Protein AF-A0A925SC22-F1 (afdb_monomer_lite)

pLDDT: mean 79.2, std 17.83, range [26.19, 97.69]

Sequence (396 aa):
MDSDADGVRDSTDNCHQTPRGATLIAQGCSALDVAENPRLIVKPILQDLEAIKKSLAGTPSAAAVAKHLDEAGGEFKRAAIKIADGNICNASSEYNRGLLRLSDAEGLLRKVIGADNDQTRQLAGLRSLNQEAIIGGSVFNQVCKSVASRRSTGRITRIDDAARRIEIDSKLVVGLATSFLTKDQLYVGRVVQVNGPHFRSGAAMAQDLVVAQAEQGPHGGLFVDCLQLRVTPPQTNSPGSPGPVTKLQLAGFQDGDQVMVEAGMGIAAEDVGCPAPRFPAQKRYSLHAKLSYTVHGNNRVSDRQVTRTLALDLDSEDRPVLLPADIPSGTIVTMTVLSREQTVKTLPGGIRVYSPVRVLAIRTYQLDMAGPRRTLITGLRRGPVYARRDLDLIAF

Radius of gyration: 24.97 Å; chains: 1; bounding box: 61×70×69 Å

Secondary structure (DSSP, 8-state):
--SS-SSS-TTT-S-TTPPTT--EEETTEEHHHHHH-THHHHHHHHHHHHHHHHHTTT-GGGHHHHHHHHHHHHHHHHHHHHHHTT-HHHHHHHHHHHHHHHHHHHHHHHHHH-GGGTT-HHHHHHHHHHHHHHHHHHHHHHHHHHEE---EEEEEEEEETTTTEEEETT--EEEE-TT---SS---TT-EEEEESPEETTS-EEESEEEES----PPP-------EEEEEE---TT-SS-------EEGGGGEETTEEEEETT-EEEEEES-PPPPBTTEEEEEEEEEEEEEEE--SSTT--EEEEEEEEEEE-TTSPPEE--TTSPTT-EEEEEEEEEEEEEEEPTTS-EEEPPPEEEEEEEEEEEEEPP------------------------

Structure (mmCIF, N/CA/C/O backbone):
data_AF-A0A925SC22-F1
#
_entry.id   AF-A0A925SC22-F1
#
loop_
_atom_site.group_PDB
_atom_site.id
_atom_site.type_symbol
_atom_site.label_atom_id
_atom_site.label_alt_id
_atom_site.label_comp_id
_atom_site.label_asym_id
_atom_site.label_entity_id
_atom_site.label_seq_id
_atom_site.pdbx_PDB_ins_code
_atom_site.Cartn_x
_atom_site.Cartn_y
_atom_site.Cartn_z
_atom_site.occupancy
_atom_site.B_iso_or_equiv
_atom_site.auth_seq_id
_atom_site.auth_comp_id
_atom_site.auth_asym_id
_atom_site.auth_atom_id
_atom_site.pdbx_PDB_model_num
ATOM 1 N N . MET A 1 1 ? -21.320 -6.865 -15.714 1.00 68.81 1 MET A N 1
ATOM 2 C CA . MET A 1 1 ? -19.944 -6.840 -16.230 1.00 68.81 1 MET A CA 1
ATOM 3 C C . MET A 1 1 ? -19.045 -7.289 -15.088 1.00 68.81 1 MET A C 1
ATOM 5 O O . MET A 1 1 ? -19.436 -7.088 -13.941 1.00 68.81 1 MET A O 1
ATOM 9 N N . ASP A 1 2 ? -17.999 -8.037 -15.410 1.00 69.25 2 ASP A N 1
ATOM 10 C CA . ASP A 1 2 ? -16.940 -8.515 -14.511 1.00 69.25 2 ASP A CA 1
ATOM 11 C C . ASP A 1 2 ? -15.652 -8.209 -15.288 1.00 69.25 2 ASP A C 1
ATOM 13 O O . ASP A 1 2 ? -15.391 -8.819 -16.333 1.00 69.25 2 ASP A O 1
ATOM 17 N N . SER A 1 3 ? -15.001 -7.111 -14.913 1.00 71.94 3 SER A N 1
ATOM 18 C CA . SER A 1 3 ? -13.996 -6.425 -15.724 1.00 71.94 3 SER A CA 1
ATOM 19 C C . SER A 1 3 ? -12.604 -7.042 -15.592 1.00 71.94 3 SER A C 1
ATOM 21 O O . SER A 1 3 ? -11.843 -7.029 -16.565 1.00 71.94 3 SER A O 1
ATOM 23 N N . ASP A 1 4 ? -12.266 -7.616 -14.438 1.00 63.53 4 ASP A N 1
ATOM 24 C CA . ASP A 1 4 ? -11.000 -8.319 -14.206 1.00 63.53 4 ASP A CA 1
ATOM 25 C C . ASP A 1 4 ? -11.122 -9.850 -14.380 1.00 63.53 4 ASP A C 1
ATOM 27 O O . ASP A 1 4 ? -10.119 -10.532 -14.635 1.00 63.53 4 ASP A O 1
ATOM 31 N N . ALA A 1 5 ? -12.354 -10.364 -14.459 1.00 73.06 5 ALA A N 1
ATOM 32 C CA . ALA A 1 5 ? -12.709 -11.773 -14.597 1.00 73.06 5 ALA A CA 1
ATOM 33 C C . ALA A 1 5 ? -12.211 -12.625 -13.425 1.00 73.06 5 ALA A C 1
ATOM 35 O O . ALA A 1 5 ? -11.692 -13.734 -13.622 1.00 73.06 5 ALA A O 1
ATOM 36 N N . ASP A 1 6 ? -12.354 -12.093 -12.215 1.00 61.59 6 ASP A N 1
ATOM 37 C CA . ASP A 1 6 ? -12.108 -12.809 -10.968 1.00 61.59 6 ASP A CA 1
ATOM 38 C C . ASP A 1 6 ? -13.320 -13.655 -10.509 1.00 61.59 6 ASP A C 1
ATOM 40 O O . ASP A 1 6 ? -13.193 -14.501 -9.617 1.00 61.59 6 ASP A O 1
ATOM 44 N N . GLY A 1 7 ? -14.473 -13.501 -11.178 1.00 65.62 7 GLY A N 1
ATOM 45 C CA . GLY A 1 7 ? -15.720 -14.213 -10.905 1.00 65.62 7 GLY A CA 1
ATOM 46 C C . GLY A 1 7 ? -16.741 -13.417 -10.084 1.00 65.62 7 GLY A C 1
ATOM 47 O O . GLY A 1 7 ? -17.812 -13.958 -9.776 1.00 65.62 7 GLY A O 1
ATOM 48 N N . VAL A 1 8 ? -16.456 -12.157 -9.739 1.00 70.81 8 VAL A N 1
ATOM 49 C CA . VAL A 1 8 ? -17.354 -11.238 -9.032 1.00 70.81 8 VAL A CA 1
ATOM 50 C C . VAL A 1 8 ? -17.812 -10.127 -9.977 1.00 70.81 8 VAL A C 1
ATOM 52 O O . VAL A 1 8 ? -17.068 -9.581 -10.775 1.00 70.81 8 VAL A O 1
ATOM 55 N N . ARG A 1 9 ? -19.104 -9.778 -9.935 1.00 75.25 9 ARG A N 1
ATOM 56 C CA . ARG A 1 9 ? -19.615 -8.674 -10.765 1.00 75.25 9 ARG A CA 1
ATOM 57 C C . ARG A 1 9 ? -19.078 -7.345 -10.246 1.00 75.25 9 ARG A C 1
ATOM 59 O O . ARG A 1 9 ? -19.207 -7.091 -9.050 1.00 75.25 9 ARG A O 1
ATOM 66 N N . ASP A 1 10 ? -18.688 -6.455 -11.161 1.00 71.75 10 ASP A N 1
ATOM 67 C CA . ASP A 1 10 ? -18.154 -5.112 -10.870 1.00 71.75 10 ASP A CA 1
ATOM 68 C C . ASP A 1 10 ? -19.009 -4.323 -9.861 1.00 71.75 10 ASP A C 1
ATOM 70 O O . ASP A 1 10 ? -18.498 -3.566 -9.045 1.00 71.75 10 ASP A O 1
ATOM 74 N N . SER A 1 11 ? -20.335 -4.511 -9.884 1.00 71.81 11 SER A N 1
ATOM 75 C CA . SER A 1 11 ? -21.284 -3.835 -8.985 1.00 71.81 11 SER A CA 1
ATOM 76 C C . SER A 1 11 ? -21.156 -4.216 -7.505 1.00 71.81 11 SER A C 1
ATOM 78 O O . SER A 1 11 ? -21.739 -3.554 -6.653 1.00 71.81 11 SER A O 1
ATOM 80 N N . THR A 1 12 ? -20.496 -5.332 -7.211 1.00 67.81 12 THR A N 1
ATOM 81 C CA . THR A 1 12 ? -20.370 -5.937 -5.871 1.00 67.81 12 THR A CA 1
ATOM 82 C C . THR A 1 12 ? -18.930 -6.311 -5.533 1.00 67.81 12 THR A C 1
ATOM 84 O O . THR A 1 12 ? -18.683 -6.939 -4.506 1.00 67.81 12 THR A O 1
ATOM 87 N N . ASP A 1 13 ? -18.004 -5.979 -6.423 1.00 68.81 13 ASP A N 1
ATOM 88 C CA . ASP A 1 13 ? -16.593 -6.273 -6.293 1.00 68.81 13 ASP A CA 1
ATOM 89 C C . ASP A 1 13 ? -15.895 -5.107 -5.583 1.00 68.81 13 ASP A C 1
ATOM 91 O O . ASP A 1 13 ? -15.974 -3.960 -6.020 1.00 68.81 13 ASP A O 1
ATOM 95 N N . ASN A 1 14 ? -15.248 -5.392 -4.452 1.00 71.81 14 ASN A N 1
ATOM 96 C CA . ASN A 1 14 ? -14.501 -4.387 -3.697 1.00 71.81 14 ASN A CA 1
ATOM 97 C C . ASN A 1 14 ? -13.045 -4.246 -4.174 1.00 71.81 14 ASN A C 1
ATOM 99 O O . ASN A 1 14 ? -12.341 -3.339 -3.719 1.00 71.81 14 ASN A O 1
ATOM 103 N N . CYS A 1 15 ? -12.586 -5.135 -5.055 1.00 74.19 15 CYS A N 1
ATOM 104 C CA . CYS A 1 15 ? -11.231 -5.216 -5.570 1.00 74.19 15 CYS A CA 1
ATOM 105 C C . CYS A 1 15 ? -11.245 -5.445 -7.089 1.00 74.19 15 CYS A C 1
ATOM 107 O O . CYS A 1 15 ? -10.868 -6.505 -7.557 1.00 74.19 15 CYS A O 1
ATOM 109 N N . HIS A 1 16 ? -11.544 -4.377 -7.835 1.00 67.19 16 HIS A N 1
ATOM 110 C CA . HIS A 1 16 ? -11.684 -4.322 -9.305 1.00 67.19 16 HIS A CA 1
ATOM 111 C C . HIS A 1 16 ? -10.481 -4.767 -10.165 1.00 67.19 16 HIS A C 1
ATOM 113 O O . HIS A 1 16 ? -10.455 -4.484 -11.366 1.00 67.19 16 HIS A O 1
ATOM 119 N N . GLN A 1 17 ? -9.423 -5.314 -9.558 1.00 69.38 17 GLN A N 1
ATOM 120 C CA . GLN A 1 17 ? -8.172 -5.711 -10.215 1.00 69.38 17 GLN A CA 1
ATOM 121 C C . GLN A 1 17 ? -7.551 -6.959 -9.583 1.00 69.38 17 GLN A C 1
ATOM 123 O O . GLN A 1 17 ? -6.318 -7.080 -9.468 1.00 69.38 17 GLN A O 1
ATOM 128 N N . THR A 1 18 ? -8.396 -7.883 -9.158 1.00 70.88 18 THR A N 1
ATOM 129 C CA . THR A 1 18 ? -7.941 -9.136 -8.591 1.00 70.88 18 THR A CA 1
ATOM 130 C C . THR A 1 18 ? -7.308 -9.992 -9.690 1.00 70.88 18 THR A C 1
ATOM 132 O O . THR A 1 18 ? -7.895 -10.203 -10.755 1.00 70.88 18 THR A O 1
ATOM 135 N N . PRO A 1 19 ? -6.064 -10.482 -9.504 1.00 65.12 19 PRO A N 1
ATOM 136 C CA . PRO A 1 19 ? -5.410 -11.287 -10.526 1.00 65.12 19 PRO A CA 1
ATOM 137 C C . PRO A 1 19 ? -6.243 -12.524 -10.881 1.00 65.12 19 PRO A C 1
ATOM 139 O O . PRO A 1 19 ? -6.654 -13.278 -9.997 1.00 65.12 19 PRO A O 1
ATOM 142 N N . ARG A 1 20 ? -6.438 -12.783 -12.179 1.00 57.88 20 ARG A N 1
ATOM 143 C CA . ARG A 1 20 ? -7.170 -13.971 -12.648 1.00 57.88 20 ARG A CA 1
ATOM 144 C C . ARG A 1 20 ? -6.596 -15.254 -12.046 1.00 57.88 20 ARG A C 1
ATOM 146 O O . ARG A 1 20 ? -5.399 -15.517 -12.150 1.00 57.88 20 ARG A O 1
ATOM 153 N N . GLY A 1 21 ? -7.471 -16.067 -11.455 1.00 59.97 21 GLY A N 1
ATOM 154 C CA . GLY A 1 21 ? -7.104 -17.313 -10.775 1.00 59.97 21 GLY A CA 1
ATOM 155 C C . GLY A 1 21 ? -6.675 -17.142 -9.313 1.00 59.97 21 GLY A C 1
ATOM 156 O O . GLY A 1 21 ? -6.335 -18.134 -8.665 1.00 59.97 21 GLY A O 1
ATOM 157 N N . ALA A 1 22 ? -6.702 -15.921 -8.769 1.00 64.75 22 ALA A N 1
ATOM 158 C CA . ALA A 1 22 ? -6.478 -15.704 -7.350 1.00 64.75 22 ALA A CA 1
ATOM 159 C C . ALA A 1 22 ? -7.603 -16.329 -6.510 1.00 64.75 22 ALA A C 1
ATOM 161 O O . ALA A 1 22 ? -8.781 -16.295 -6.855 1.00 64.75 22 ALA A O 1
ATOM 162 N N . THR A 1 23 ? -7.236 -16.911 -5.368 1.00 71.00 23 THR A N 1
ATOM 163 C CA . THR A 1 23 ? -8.220 -17.391 -4.396 1.00 71.00 23 THR A CA 1
ATOM 164 C C . THR A 1 23 ? -8.813 -16.198 -3.651 1.00 71.00 23 THR A C 1
ATOM 166 O O . THR A 1 23 ? -8.097 -15.531 -2.898 1.00 71.00 23 THR A O 1
ATOM 169 N N . LEU A 1 24 ? -10.107 -15.948 -3.860 1.00 76.62 24 LEU A N 1
ATOM 170 C CA . LEU A 1 24 ? -10.855 -14.895 -3.175 1.00 76.62 24 LEU A CA 1
ATOM 171 C C . LEU A 1 24 ? -11.058 -15.246 -1.696 1.00 76.62 24 LEU A C 1
ATOM 173 O O . LEU A 1 24 ? -11.366 -16.388 -1.352 1.00 76.62 24 LEU A O 1
ATOM 177 N N . ILE A 1 25 ? -10.885 -14.254 -0.825 1.00 72.44 25 ILE A N 1
ATOM 178 C CA . ILE A 1 25 ? -11.049 -14.376 0.637 1.00 72.44 25 ILE A CA 1
ATOM 179 C C . ILE A 1 25 ? -11.997 -13.313 1.222 1.00 72.44 25 ILE A C 1
ATOM 181 O O . ILE A 1 25 ? -12.376 -13.375 2.388 1.00 72.44 25 ILE A O 1
ATOM 185 N N . ALA A 1 26 ? -12.389 -12.333 0.410 1.00 72.75 26 ALA A N 1
ATOM 186 C CA . ALA A 1 26 ? -13.444 -11.360 0.676 1.00 72.75 26 ALA A CA 1
ATOM 187 C C . ALA A 1 26 ? -14.116 -10.997 -0.663 1.00 72.75 26 ALA A C 1
ATOM 189 O O . ALA A 1 26 ? -13.618 -11.421 -1.699 1.00 72.75 26 ALA A O 1
ATOM 190 N N . GLN A 1 27 ? -15.238 -10.266 -0.650 1.00 72.25 27 GLN A N 1
ATOM 191 C CA . GLN A 1 27 ? -16.052 -9.879 -1.825 1.00 72.25 27 GLN A CA 1
ATOM 192 C C . GLN A 1 27 ? -15.211 -9.332 -3.006 1.00 72.25 27 GLN A C 1
ATOM 194 O O . GLN A 1 27 ? -14.999 -8.127 -3.097 1.00 72.25 27 GLN A O 1
ATOM 199 N N . GLY A 1 28 ? -14.713 -10.224 -3.868 1.00 70.00 28 GLY A N 1
ATOM 200 C CA . GLY A 1 28 ? -13.817 -9.908 -4.987 1.00 70.00 28 GLY A CA 1
ATOM 201 C C . GLY A 1 28 ? -12.346 -9.685 -4.626 1.00 70.00 28 GLY A C 1
ATOM 202 O O . GLY A 1 28 ? -11.546 -9.438 -5.498 1.00 70.00 28 GLY A O 1
ATOM 203 N N . CYS A 1 29 ? -11.919 -9.806 -3.364 1.00 82.31 29 CYS A N 1
ATOM 204 C CA . CYS A 1 29 ? -10.525 -9.545 -2.971 1.00 82.31 29 CYS A CA 1
ATOM 205 C C . CYS A 1 29 ? -9.745 -10.831 -2.673 1.00 82.31 29 CYS A C 1
ATOM 207 O O . CYS A 1 29 ? -10.192 -11.677 -1.886 1.00 82.31 29 CYS A O 1
ATOM 209 N N . SER A 1 30 ? -8.527 -10.945 -3.203 1.00 86.06 30 SER A N 1
ATOM 210 C CA . SER A 1 30 ? -7.571 -11.982 -2.810 1.00 86.06 30 SER A CA 1
ATOM 211 C C . SER A 1 30 ? -6.777 -11.611 -1.551 1.00 86.06 30 SER A C 1
ATOM 213 O O . SER A 1 30 ? -6.816 -10.488 -1.044 1.00 86.06 30 SER A O 1
ATOM 215 N N . ALA A 1 31 ? -5.999 -12.572 -1.044 1.00 86.00 31 ALA A N 1
ATOM 216 C CA . ALA A 1 31 ? -5.072 -12.344 0.065 1.00 86.00 31 ALA A CA 1
ATOM 217 C C . ALA A 1 31 ? -4.041 -11.243 -0.225 1.00 86.00 31 ALA A C 1
ATOM 219 O O . ALA A 1 31 ? -3.664 -10.515 0.694 1.00 86.00 31 ALA A O 1
ATOM 220 N N . LEU A 1 32 ? -3.616 -11.108 -1.485 1.00 85.94 32 LEU A N 1
ATOM 221 C CA . LEU A 1 32 ? -2.704 -10.045 -1.886 1.00 85.94 32 LEU A CA 1
ATOM 222 C C . LEU A 1 32 ? -3.415 -8.685 -1.871 1.00 85.94 32 LEU A C 1
ATOM 224 O O . LEU A 1 32 ? -2.874 -7.743 -1.302 1.00 85.94 32 LEU A O 1
ATOM 228 N N . ASP A 1 33 ? -4.640 -8.597 -2.401 1.00 86.00 33 ASP A N 1
ATOM 229 C CA . ASP A 1 33 ? -5.400 -7.337 -2.457 1.00 86.00 33 ASP A CA 1
ATOM 230 C C . ASP A 1 33 ? -5.677 -6.782 -1.053 1.00 86.00 33 ASP A C 1
ATOM 232 O O . ASP A 1 33 ? -5.475 -5.598 -0.781 1.00 86.00 33 ASP A O 1
ATOM 236 N N . VAL A 1 34 ? -6.064 -7.657 -0.117 1.00 86.19 34 VAL A N 1
ATOM 237 C CA . VAL A 1 34 ? -6.264 -7.274 1.289 1.00 86.19 34 VAL A CA 1
ATOM 238 C C . VAL A 1 34 ? -4.953 -6.829 1.938 1.00 86.19 34 VAL A C 1
ATOM 240 O O . VAL A 1 34 ? -4.953 -5.893 2.740 1.00 86.19 34 VAL A O 1
ATOM 243 N N . ALA A 1 35 ? -3.838 -7.491 1.621 1.00 87.25 35 ALA A N 1
ATOM 244 C CA . ALA A 1 35 ? -2.543 -7.126 2.176 1.00 87.25 35 ALA A CA 1
ATOM 245 C C . ALA A 1 35 ? -2.028 -5.787 1.627 1.00 87.25 35 ALA A C 1
ATOM 247 O O . ALA A 1 35 ? -1.444 -5.010 2.377 1.00 87.25 35 ALA A O 1
ATOM 248 N N . GLU A 1 36 ? -2.290 -5.479 0.358 1.00 85.00 36 GLU A N 1
ATOM 249 C CA . GLU A 1 36 ? -1.915 -4.211 -0.275 1.00 85.00 36 GLU A CA 1
ATOM 250 C C . GLU A 1 36 ? -2.817 -3.047 0.147 1.00 85.00 36 GLU A C 1
ATOM 252 O O . GLU A 1 36 ? -2.338 -1.925 0.330 1.00 85.00 36 GLU A O 1
ATOM 257 N N . ASN A 1 37 ? -4.113 -3.303 0.347 1.00 84.62 37 ASN A N 1
ATOM 258 C CA . ASN A 1 37 ? -5.083 -2.281 0.724 1.00 84.62 37 ASN A CA 1
ATOM 259 C C . ASN A 1 37 ? -5.936 -2.676 1.946 1.00 84.62 37 ASN A C 1
ATOM 261 O O . ASN A 1 37 ? -7.167 -2.758 1.872 1.00 84.62 37 ASN A O 1
ATOM 265 N N . PRO A 1 38 ? -5.328 -2.816 3.137 1.00 87.50 38 PRO A N 1
ATOM 266 C CA . PRO A 1 38 ? -6.062 -3.183 4.350 1.00 87.50 38 PRO A CA 1
ATOM 267 C C . PRO A 1 38 ? -7.021 -2.094 4.836 1.00 87.50 38 PRO A C 1
ATOM 269 O O . PRO A 1 38 ? -7.853 -2.331 5.715 1.00 87.50 38 PRO A O 1
ATOM 272 N N . ARG A 1 39 ? -6.933 -0.885 4.262 1.00 83.88 39 ARG A N 1
ATOM 273 C CA . ARG A 1 39 ? -7.880 0.200 4.532 1.00 83.88 39 ARG A CA 1
ATOM 274 C C . ARG A 1 39 ? -9.295 -0.159 4.086 1.00 83.88 39 ARG A C 1
ATOM 276 O O . ARG A 1 39 ? -10.215 0.367 4.698 1.00 83.88 39 ARG A O 1
ATOM 283 N N . LEU A 1 40 ? -9.474 -1.054 3.111 1.00 81.81 40 LEU A N 1
ATOM 284 C CA . LEU A 1 40 ? -10.798 -1.558 2.719 1.00 81.81 40 LEU A CA 1
ATOM 285 C C . LEU A 1 40 ? -11.551 -2.164 3.910 1.00 81.81 40 LEU A C 1
ATOM 287 O O . LEU A 1 40 ? -12.751 -1.966 4.047 1.00 81.81 40 LEU A O 1
ATOM 291 N N . ILE A 1 41 ? -10.827 -2.833 4.812 1.00 86.75 41 ILE A N 1
ATOM 292 C CA . ILE A 1 41 ? -11.401 -3.464 6.004 1.00 86.75 41 ILE A CA 1
ATOM 293 C C . ILE A 1 41 ? -11.422 -2.498 7.188 1.00 86.75 41 ILE A C 1
ATOM 295 O O . ILE A 1 41 ? -12.396 -2.415 7.927 1.00 86.75 41 ILE A O 1
ATOM 299 N N . VAL A 1 42 ? -10.326 -1.769 7.403 1.00 91.19 42 VAL A N 1
ATOM 300 C CA . VAL A 1 42 ? -10.134 -1.010 8.646 1.00 91.19 42 VAL A CA 1
ATOM 301 C C . VAL A 1 42 ? -10.782 0.377 8.602 1.00 91.19 42 VAL A C 1
ATOM 303 O O . VAL A 1 42 ? -11.185 0.890 9.643 1.00 91.19 42 VAL A O 1
ATOM 306 N N . LYS A 1 43 ? -10.908 1.011 7.429 1.00 89.94 43 LYS A N 1
ATOM 307 C CA . LYS A 1 43 ? -11.429 2.385 7.330 1.00 89.94 43 LYS A CA 1
ATOM 308 C C . LYS A 1 43 ? -12.883 2.513 7.813 1.00 89.94 43 LYS A C 1
ATOM 310 O O . LYS A 1 43 ? -13.088 3.412 8.628 1.00 89.94 43 LYS A O 1
ATOM 315 N N . PRO A 1 44 ? -13.848 1.668 7.392 1.00 88.50 44 PRO A N 1
ATOM 316 C CA . PRO A 1 44 ? -15.232 1.773 7.867 1.00 88.50 44 PRO A CA 1
ATOM 317 C C . PRO A 1 44 ? -15.316 1.657 9.395 1.00 88.50 44 PRO A C 1
ATOM 319 O O . PRO A 1 44 ? -15.806 2.561 10.062 1.00 88.50 44 PRO A O 1
ATOM 322 N N . ILE A 1 45 ? -14.646 0.647 9.959 1.00 92.25 45 ILE A N 1
ATOM 323 C CA . ILE A 1 45 ? -14.577 0.405 11.409 1.00 92.25 45 ILE A CA 1
ATOM 324 C C . ILE A 1 45 ? -14.047 1.629 12.162 1.00 92.25 45 ILE A C 1
ATOM 326 O O . ILE A 1 45 ? -14.591 2.020 13.191 1.00 92.25 45 ILE A O 1
ATOM 330 N N . LEU A 1 46 ? -12.977 2.258 11.665 1.00 94.12 46 LEU A N 1
ATOM 331 C CA . LEU A 1 46 ? -12.421 3.459 12.293 1.00 94.12 46 LEU A CA 1
ATOM 332 C C . LEU A 1 46 ? -13.366 4.665 12.208 1.00 94.12 46 LEU A C 1
ATOM 334 O O . LEU A 1 46 ? -13.358 5.495 13.116 1.00 94.12 46 LEU A O 1
ATOM 338 N N . GLN A 1 47 ? -14.146 4.784 11.132 1.00 92.00 47 GLN A N 1
ATOM 339 C CA . GLN A 1 47 ? -15.138 5.851 10.981 1.00 92.00 47 GLN A CA 1
ATOM 340 C C . GLN A 1 47 ? -16.296 5.661 11.965 1.00 92.00 47 GLN A C 1
ATOM 342 O O . GLN A 1 47 ? -16.676 6.617 12.644 1.00 92.00 47 GLN A O 1
ATOM 347 N N . ASP A 1 48 ? -16.785 4.433 12.110 1.00 91.25 48 ASP A N 1
ATOM 348 C CA . ASP A 1 48 ? -17.876 4.106 13.028 1.00 91.25 48 ASP A CA 1
ATOM 349 C C . ASP A 1 48 ? -17.449 4.197 14.494 1.00 91.25 48 ASP A C 1
ATOM 351 O O . ASP A 1 48 ? -18.181 4.749 15.317 1.00 91.25 48 ASP A O 1
ATOM 355 N N . LEU A 1 49 ? -16.224 3.765 14.822 1.00 93.62 49 LEU A N 1
ATOM 356 C CA . LEU A 1 49 ? -15.620 3.986 16.140 1.00 93.62 49 LEU A CA 1
ATOM 357 C C . LEU A 1 49 ? -15.642 5.468 16.523 1.00 93.62 49 LEU A C 1
ATOM 359 O O . LEU A 1 49 ? -16.055 5.823 17.629 1.00 93.62 49 LEU A O 1
ATOM 363 N N . GLU A 1 50 ? -15.210 6.339 15.610 1.00 93.06 50 GLU A N 1
ATOM 364 C CA . GLU A 1 50 ? -15.156 7.777 15.860 1.00 93.06 50 GLU A CA 1
ATOM 365 C C . GLU A 1 50 ? -16.561 8.383 15.988 1.00 93.06 50 GLU A C 1
ATOM 367 O O . GLU A 1 50 ? -16.799 9.220 16.864 1.00 93.06 50 GLU A O 1
ATOM 372 N N . ALA A 1 51 ? -17.515 7.929 15.170 1.00 90.88 51 ALA A N 1
ATOM 373 C CA . ALA A 1 51 ? -18.910 8.349 15.257 1.00 90.88 51 ALA A CA 1
ATOM 374 C C . ALA A 1 51 ? -19.541 7.968 16.609 1.00 90.88 51 ALA A C 1
ATOM 376 O O . ALA A 1 51 ? -20.158 8.816 17.265 1.00 90.88 51 ALA A O 1
ATOM 377 N N . ILE A 1 52 ? -19.331 6.730 17.073 1.00 90.19 52 ILE A N 1
ATOM 378 C CA . ILE A 1 52 ? -19.812 6.258 18.378 1.00 90.19 52 ILE A CA 1
ATOM 379 C C . ILE A 1 52 ? -19.145 7.047 19.502 1.00 90.19 52 ILE A C 1
ATOM 381 O O . ILE A 1 52 ? -19.840 7.557 20.382 1.00 90.19 52 ILE A O 1
ATOM 385 N N . LYS A 1 53 ? -17.821 7.230 19.455 1.00 91.56 53 LYS A N 1
ATOM 386 C CA . LYS A 1 53 ? -17.086 8.012 20.459 1.00 91.56 53 LYS A CA 1
ATOM 387 C C . LYS A 1 53 ? -17.629 9.434 20.575 1.00 91.56 53 LYS A C 1
ATOM 389 O O . LYS A 1 53 ? -17.874 9.914 21.680 1.00 91.56 53 LYS A O 1
ATOM 394 N N . LYS A 1 54 ? -17.895 10.089 19.442 1.00 90.75 54 LYS A N 1
ATOM 395 C CA . LYS A 1 54 ? -18.503 11.424 19.409 1.00 90.75 54 LYS A CA 1
ATOM 396 C C . LYS A 1 54 ? -19.901 11.442 20.031 1.00 90.75 54 LYS A C 1
ATOM 398 O O . LYS A 1 54 ? -20.237 12.403 20.713 1.00 90.75 54 LYS A O 1
ATOM 403 N N . SER A 1 55 ? -20.696 10.387 19.844 1.00 86.81 55 SER A N 1
ATOM 404 C CA . SER A 1 55 ? -22.025 10.270 20.465 1.00 86.81 55 SER A CA 1
ATOM 405 C C . SER A 1 55 ? -21.986 10.097 21.991 1.00 86.81 55 SER A C 1
ATOM 407 O O . SER A 1 55 ? -22.969 10.399 22.664 1.00 86.81 55 SER A O 1
ATOM 409 N N . LEU A 1 56 ? -20.855 9.635 22.537 1.00 84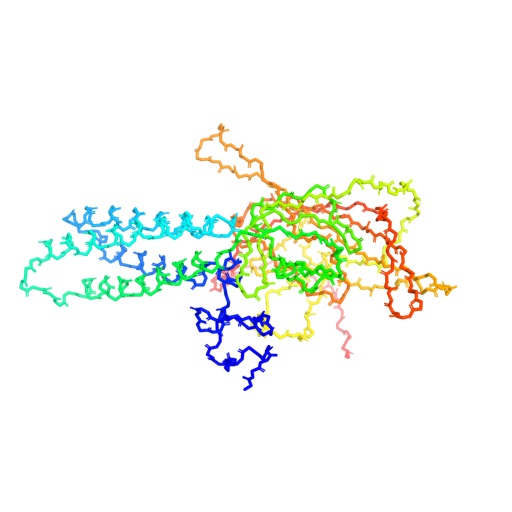.94 56 LEU A N 1
ATOM 410 C CA . LEU A 1 56 ? -20.616 9.478 23.976 1.00 84.94 56 LEU A CA 1
ATOM 411 C C . LEU A 1 56 ? -19.987 10.730 24.616 1.00 84.94 56 LEU A C 1
ATOM 413 O O . LEU A 1 56 ? -19.864 10.805 25.843 1.00 84.94 56 LEU A O 1
ATOM 417 N N . ALA A 1 57 ? -19.591 11.720 23.809 1.00 83.19 57 ALA A N 1
ATOM 418 C CA . ALA A 1 57 ? -18.990 12.953 24.298 1.00 83.19 57 ALA A CA 1
ATOM 419 C C . ALA A 1 57 ? -19.967 13.705 25.220 1.00 83.19 57 ALA A C 1
ATOM 421 O O . ALA A 1 57 ? -21.132 13.902 24.888 1.00 83.19 57 ALA A O 1
ATOM 422 N N . GLY A 1 58 ? -19.487 14.120 26.395 1.00 77.44 58 GLY A N 1
ATOM 423 C CA . GLY A 1 58 ? -20.306 14.806 27.402 1.00 77.44 58 GLY A CA 1
ATOM 424 C C . GLY A 1 58 ? -20.992 13.889 28.420 1.00 77.44 58 GLY A C 1
ATOM 425 O O . GLY A 1 58 ? -21.692 14.394 29.290 1.00 77.44 58 GLY A O 1
ATOM 426 N N . THR A 1 59 ? -20.760 12.571 28.366 1.00 79.88 59 THR A N 1
ATOM 427 C CA . THR A 1 59 ? -21.226 11.612 29.384 1.00 79.88 59 THR A CA 1
ATOM 428 C C . THR A 1 59 ? -20.043 11.150 30.251 1.00 79.88 59 THR A C 1
ATOM 430 O O . THR A 1 59 ? -19.305 10.257 29.830 1.00 79.88 59 THR A O 1
ATOM 433 N N . PRO A 1 60 ? -19.818 11.709 31.460 1.00 81.19 60 PRO A N 1
ATOM 434 C CA . PRO A 1 60 ? -18.647 11.375 32.282 1.00 81.19 60 PRO A CA 1
ATOM 435 C C . PRO A 1 60 ? -18.546 9.886 32.635 1.00 81.19 60 PRO A C 1
ATOM 437 O O . PRO A 1 60 ? -17.453 9.324 32.658 1.00 81.19 60 PRO A O 1
ATOM 440 N N . SER A 1 61 ? -19.688 9.221 32.835 1.00 79.94 61 SER A N 1
ATOM 441 C CA . SER A 1 61 ? -19.754 7.779 33.103 1.00 79.94 61 SER A CA 1
ATOM 442 C C . SER A 1 61 ? -19.303 6.912 31.918 1.00 79.94 61 SER A C 1
ATOM 444 O O . SER A 1 61 ? -18.956 5.752 32.116 1.00 79.94 61 SER A O 1
ATOM 446 N N . ALA A 1 62 ? -19.233 7.467 30.702 1.00 83.75 62 ALA A N 1
ATOM 447 C CA . ALA A 1 62 ? -18.764 6.780 29.500 1.00 83.75 62 ALA A CA 1
ATOM 448 C C . ALA A 1 62 ? -17.266 7.002 29.205 1.00 83.75 62 ALA A C 1
ATOM 450 O O . ALA A 1 62 ? -16.759 6.480 28.213 1.00 83.75 62 ALA A O 1
ATOM 451 N N . ALA A 1 63 ? -16.526 7.726 30.056 1.00 88.25 63 ALA A N 1
ATOM 452 C CA . ALA A 1 63 ? -15.102 8.003 29.833 1.00 88.25 63 ALA A CA 1
ATOM 453 C C . ALA A 1 63 ? -14.254 6.721 29.706 1.00 88.25 63 ALA A C 1
ATOM 455 O O . ALA A 1 63 ? -13.366 6.637 28.858 1.00 88.25 63 ALA A O 1
ATOM 456 N N . ALA A 1 64 ? -14.565 5.692 30.502 1.00 90.38 64 ALA A N 1
ATOM 457 C CA . ALA A 1 64 ? -13.906 4.390 30.401 1.00 90.38 64 ALA A CA 1
ATOM 458 C C . ALA A 1 64 ? -14.208 3.688 29.065 1.00 90.38 64 ALA A C 1
ATOM 460 O O . ALA A 1 64 ? -13.307 3.107 28.465 1.00 90.38 64 ALA A O 1
ATOM 461 N N . VAL A 1 65 ? -15.446 3.790 28.564 1.00 91.81 65 VAL A N 1
ATOM 462 C CA . VAL A 1 65 ? -15.840 3.244 27.254 1.00 91.81 65 VAL A CA 1
ATOM 463 C C . VAL A 1 65 ? -15.042 3.931 26.148 1.00 91.81 65 VAL A C 1
ATOM 465 O O . VAL A 1 65 ? -14.420 3.252 25.337 1.00 91.81 65 VAL A O 1
ATOM 468 N N . ALA A 1 66 ? -14.985 5.267 26.157 1.00 91.06 66 ALA A N 1
ATOM 469 C CA . ALA A 1 66 ? -14.231 6.042 25.172 1.00 91.06 66 ALA A CA 1
ATOM 470 C C . ALA A 1 66 ? -12.747 5.638 25.119 1.00 91.06 66 ALA A C 1
ATOM 472 O O . ALA A 1 66 ? -12.201 5.470 24.032 1.00 91.06 66 ALA A O 1
ATOM 473 N N . LYS A 1 67 ? -12.124 5.381 26.279 1.00 93.31 67 LYS A N 1
ATOM 474 C CA . LYS A 1 67 ? -10.745 4.882 26.352 1.00 93.31 67 LYS A CA 1
ATOM 475 C C . LYS A 1 67 ? -10.571 3.539 25.630 1.00 93.31 67 LYS A C 1
ATOM 477 O O . LYS A 1 67 ? -9.641 3.392 24.843 1.00 93.31 67 LYS A O 1
ATOM 482 N N . HIS A 1 68 ? -11.461 2.572 25.863 1.00 95.12 68 HIS A N 1
ATOM 483 C CA . HIS A 1 68 ? -11.401 1.277 25.176 1.00 95.12 68 HIS A CA 1
ATOM 484 C C . HIS A 1 68 ? -11.640 1.402 23.663 1.00 95.12 68 HIS A C 1
ATOM 486 O O . HIS A 1 68 ? -10.992 0.697 22.890 1.00 95.12 68 HIS A O 1
ATOM 492 N N . LEU A 1 69 ? -12.506 2.325 23.226 1.00 94.88 69 LEU A N 1
ATOM 493 C CA . LEU A 1 69 ? -12.708 2.617 21.800 1.00 94.88 69 LEU A CA 1
ATOM 494 C C . LEU A 1 69 ? -11.442 3.203 21.150 1.00 94.88 69 LEU A C 1
ATOM 496 O O . LEU A 1 69 ? -11.083 2.801 20.042 1.00 94.88 69 LEU A O 1
ATOM 500 N N . ASP A 1 70 ? -10.732 4.103 21.838 1.00 95.50 70 ASP A N 1
ATOM 501 C CA . ASP A 1 70 ? -9.457 4.648 21.352 1.00 95.50 70 ASP A CA 1
ATOM 502 C C . ASP A 1 70 ? -8.363 3.565 21.283 1.00 95.50 70 ASP A C 1
ATOM 504 O O . ASP A 1 70 ? -7.621 3.488 20.298 1.00 95.50 70 ASP A O 1
ATOM 508 N N . GLU A 1 71 ? -8.284 2.686 22.289 1.00 96.88 71 GLU A N 1
ATOM 509 C CA . GLU A 1 71 ? -7.374 1.533 22.284 1.00 96.88 71 GLU A CA 1
ATOM 510 C C . GLU A 1 71 ? -7.682 0.577 21.121 1.00 96.88 71 GLU A C 1
ATOM 512 O O . GLU A 1 71 ? -6.762 0.192 20.392 1.00 96.88 71 GLU A O 1
ATOM 517 N N . ALA A 1 72 ? -8.962 0.255 20.893 1.00 97.12 72 ALA A N 1
ATOM 518 C CA . ALA A 1 72 ? -9.408 -0.571 19.770 1.00 97.12 72 ALA A CA 1
ATOM 519 C C . ALA A 1 72 ? -9.013 0.053 18.423 1.00 97.12 72 ALA A C 1
ATOM 521 O O . ALA A 1 72 ? -8.385 -0.601 17.587 1.00 97.12 72 ALA A O 1
ATOM 522 N N . GLY A 1 73 ? -9.295 1.347 18.234 1.00 96.56 73 GLY A N 1
ATOM 523 C CA . GLY A 1 73 ? -8.906 2.079 17.030 1.00 96.56 73 GLY A CA 1
ATOM 524 C C . GLY A 1 73 ? -7.390 2.102 16.810 1.00 96.56 73 GLY A C 1
ATOM 525 O O . GLY A 1 73 ? -6.922 2.008 15.673 1.00 96.56 73 GLY A O 1
ATOM 526 N N . GLY A 1 74 ? -6.604 2.187 17.886 1.00 96.44 74 GLY A N 1
ATOM 527 C CA . GLY A 1 74 ? -5.147 2.078 17.839 1.00 96.44 74 GLY A CA 1
ATOM 528 C C . GLY A 1 74 ? -4.658 0.708 17.356 1.00 96.44 74 GLY A C 1
ATOM 529 O O . GLY A 1 74 ? -3.790 0.652 16.483 1.00 96.44 74 GLY A O 1
ATOM 530 N N . GLU A 1 75 ? -5.218 -0.382 17.886 1.00 97.69 75 GLU A N 1
ATOM 531 C CA . GLU A 1 75 ? -4.891 -1.755 17.465 1.00 97.69 75 GLU A CA 1
ATOM 532 C C . GLU A 1 75 ? -5.271 -1.993 15.994 1.00 97.69 75 GLU A C 1
ATOM 534 O O . GLU A 1 75 ? -4.439 -2.463 15.220 1.00 97.69 75 GLU A O 1
ATOM 539 N N . PHE A 1 76 ? -6.467 -1.582 15.548 1.00 96.56 76 PHE A N 1
ATOM 540 C CA . PHE A 1 76 ? -6.874 -1.747 14.144 1.00 96.56 76 PHE A CA 1
ATOM 541 C C . PHE A 1 76 ? -5.968 -0.978 13.172 1.00 96.56 76 PHE A C 1
ATOM 543 O O . PHE A 1 76 ? -5.581 -1.508 12.127 1.00 96.56 76 PHE A O 1
ATOM 550 N N . LYS A 1 77 ? -5.551 0.246 13.528 1.00 95.19 77 LYS A N 1
ATOM 551 C CA . LYS A 1 77 ? -4.567 1.014 12.743 1.00 95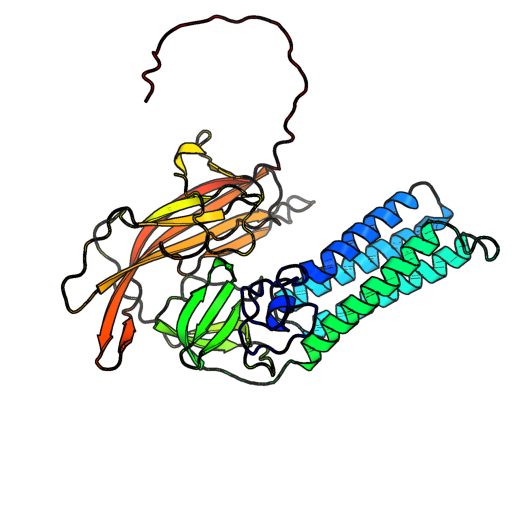.19 77 LYS A CA 1
ATOM 552 C C . LYS A 1 77 ? -3.225 0.289 12.659 1.00 95.19 77 LYS A C 1
ATOM 554 O O . LYS A 1 77 ? -2.648 0.194 11.577 1.00 95.19 77 LYS A O 1
ATOM 559 N N . ARG A 1 78 ? -2.725 -0.245 13.779 1.00 95.12 78 ARG A N 1
ATOM 560 C CA . ARG A 1 78 ? -1.474 -1.019 13.801 1.00 95.12 78 ARG A CA 1
ATOM 561 C C . ARG A 1 78 ? -1.588 -2.309 12.995 1.00 95.12 78 ARG A C 1
ATOM 563 O O . ARG A 1 78 ? -0.629 -2.667 12.315 1.00 95.12 78 ARG A O 1
ATOM 570 N N . ALA A 1 79 ? -2.744 -2.968 13.015 1.00 95.62 79 ALA A N 1
ATOM 571 C CA . ALA A 1 79 ? -2.997 -4.164 12.222 1.00 95.62 79 ALA A CA 1
ATOM 572 C C . ALA A 1 79 ? -2.913 -3.847 10.723 1.00 95.62 79 ALA A C 1
ATOM 574 O O . ALA A 1 79 ? -2.195 -4.532 9.996 1.00 95.62 79 ALA A O 1
ATOM 575 N N . ALA A 1 80 ? -3.555 -2.760 10.281 1.00 93.12 80 ALA A N 1
ATOM 576 C CA . ALA A 1 80 ? -3.470 -2.290 8.898 1.00 93.12 80 ALA A CA 1
ATOM 577 C C . ALA A 1 80 ? -2.026 -1.981 8.467 1.00 93.12 80 ALA A C 1
ATOM 579 O O . ALA A 1 80 ? -1.626 -2.337 7.366 1.00 93.12 80 ALA A O 1
ATOM 580 N N . ILE A 1 81 ? -1.220 -1.361 9.334 1.00 91.62 81 ILE A N 1
ATOM 581 C CA . ILE A 1 81 ? 0.195 -1.095 9.032 1.00 91.62 81 ILE A CA 1
ATOM 582 C C . ILE A 1 81 ? 0.972 -2.409 8.904 1.00 91.62 81 ILE A C 1
ATOM 584 O O . ILE A 1 81 ? 1.672 -2.625 7.922 1.00 91.62 81 ILE A O 1
ATOM 588 N N . LYS A 1 82 ? 0.820 -3.325 9.868 1.00 94.12 82 LYS A N 1
ATOM 589 C CA . LYS A 1 82 ? 1.552 -4.598 9.871 1.00 94.12 82 LYS A CA 1
ATOM 590 C C . LYS A 1 82 ? 1.262 -5.442 8.635 1.00 94.12 82 LYS A C 1
ATOM 592 O O . LYS A 1 82 ? 2.198 -6.010 8.082 1.00 94.12 82 LYS A O 1
ATOM 597 N N . ILE A 1 83 ? 0.000 -5.546 8.216 1.00 93.44 83 ILE A N 1
ATOM 598 C CA . ILE A 1 83 ? -0.350 -6.352 7.041 1.00 93.44 83 ILE A CA 1
ATOM 599 C C . ILE A 1 83 ? 0.165 -5.695 5.756 1.00 93.44 83 ILE A C 1
ATOM 601 O O . ILE A 1 83 ? 0.759 -6.394 4.941 1.00 93.44 83 ILE A O 1
ATOM 605 N N . ALA A 1 84 ? 0.067 -4.363 5.645 1.00 90.88 84 ALA A N 1
ATOM 606 C CA . ALA A 1 84 ? 0.633 -3.590 4.537 1.00 90.88 84 ALA A CA 1
ATOM 607 C C . ALA A 1 84 ? 2.167 -3.659 4.470 1.00 90.88 84 ALA A C 1
ATOM 609 O O . ALA A 1 84 ? 2.755 -3.519 3.400 1.00 90.88 84 ALA A O 1
ATOM 610 N N . ASP A 1 85 ? 2.826 -3.931 5.595 1.00 90.19 85 ASP A N 1
ATOM 611 C CA . ASP A 1 85 ? 4.266 -4.168 5.674 1.00 90.19 85 ASP A CA 1
ATOM 612 C C . ASP A 1 85 ? 4.650 -5.648 5.491 1.00 90.19 85 ASP A C 1
ATOM 614 O O . ASP A 1 85 ? 5.787 -6.040 5.753 1.00 90.19 85 ASP A O 1
ATOM 618 N N . GLY A 1 86 ? 3.711 -6.507 5.081 1.00 90.19 86 GLY A N 1
ATOM 619 C CA . GLY A 1 86 ? 3.929 -7.944 4.885 1.00 90.19 86 GLY A CA 1
ATOM 620 C C . GLY A 1 86 ? 4.075 -8.752 6.178 1.00 90.19 86 GLY A C 1
ATOM 621 O O . GLY A 1 86 ? 4.344 -9.951 6.137 1.00 90.19 86 GLY A O 1
ATOM 622 N N . ASN A 1 87 ? 3.852 -8.146 7.346 1.00 92.62 87 ASN A N 1
ATOM 623 C CA . ASN A 1 87 ? 3.838 -8.832 8.635 1.00 92.62 87 ASN A CA 1
ATOM 624 C C . ASN A 1 87 ? 2.442 -9.405 8.946 1.00 92.62 87 ASN A C 1
ATOM 626 O O . ASN A 1 87 ? 1.788 -9.058 9.934 1.00 92.62 87 ASN A O 1
ATOM 630 N N . ILE A 1 88 ? 1.984 -10.280 8.052 1.00 92.88 88 ILE A N 1
ATOM 631 C CA . ILE A 1 88 ? 0.583 -10.692 7.905 1.00 92.88 88 ILE A CA 1
ATOM 632 C C . ILE A 1 88 ? 0.020 -11.351 9.169 1.00 92.88 88 ILE A C 1
ATOM 634 O O . ILE A 1 88 ? -1.037 -10.963 9.664 1.00 92.88 88 ILE A O 1
ATOM 638 N N . CYS A 1 89 ? 0.712 -12.340 9.730 1.00 94.19 89 CYS A N 1
ATOM 639 C CA . CYS A 1 89 ? 0.175 -13.068 10.881 1.00 94.19 89 CYS A CA 1
ATOM 640 C C . CYS A 1 89 ? 0.222 -12.251 12.177 1.00 94.19 89 CYS A C 1
ATOM 642 O O . CYS A 1 89 ? -0.709 -12.326 12.977 1.00 94.19 89 CYS A O 1
ATOM 644 N N . ASN A 1 90 ? 1.231 -11.391 12.361 1.00 95.50 90 ASN A N 1
ATOM 645 C CA . ASN A 1 90 ? 1.211 -10.460 13.491 1.00 95.50 90 ASN A CA 1
ATOM 646 C C . ASN A 1 90 ? 0.119 -9.401 13.327 1.00 95.50 90 ASN A C 1
ATOM 648 O O . ASN A 1 90 ? -0.428 -8.954 14.330 1.00 95.50 90 ASN A O 1
ATOM 652 N N . ALA A 1 91 ? -0.221 -9.016 12.095 1.00 95.69 91 ALA A N 1
ATOM 653 C CA . ALA A 1 91 ? -1.356 -8.142 11.837 1.00 95.69 91 ALA A CA 1
ATOM 654 C C . ALA A 1 91 ? -2.683 -8.779 12.260 1.00 95.69 91 ALA A C 1
ATOM 656 O O . ALA A 1 91 ? -3.495 -8.108 12.886 1.00 95.69 91 ALA A O 1
ATOM 657 N N . SER A 1 92 ? -2.886 -10.073 11.986 1.00 96.06 92 SER A N 1
ATOM 658 C CA . SER A 1 92 ? -4.070 -10.800 12.465 1.00 96.06 92 SER A CA 1
ATOM 659 C C . SER A 1 92 ? -4.150 -10.814 13.996 1.00 96.06 92 SER A C 1
ATOM 661 O O . SER A 1 92 ? -5.196 -10.498 14.561 1.00 96.06 92 SER A O 1
ATOM 663 N N . SER A 1 93 ? -3.034 -11.082 14.680 1.00 96.75 93 SER A N 1
ATOM 664 C CA . SER A 1 93 ? -2.972 -11.018 16.145 1.00 96.75 93 SER A CA 1
ATOM 665 C C . SER A 1 93 ? -3.245 -9.613 16.697 1.00 96.75 93 SER A C 1
ATOM 667 O O . SER A 1 93 ? -3.928 -9.481 17.709 1.00 96.75 93 SER A O 1
ATOM 669 N N . GLU A 1 94 ? -2.734 -8.563 16.047 1.00 97.50 94 GLU A N 1
ATOM 670 C CA . GLU A 1 94 ? -3.007 -7.157 16.393 1.00 97.50 94 GLU A CA 1
ATOM 671 C C . GLU A 1 94 ? -4.493 -6.820 16.220 1.00 97.50 94 GLU A C 1
ATOM 673 O O . GLU A 1 94 ? -5.119 -6.256 17.113 1.00 97.50 94 GLU A O 1
ATOM 678 N N . TYR A 1 95 ? -5.090 -7.243 15.106 1.00 96.94 95 TYR A N 1
ATOM 679 C CA . TYR A 1 95 ? -6.505 -7.027 14.833 1.00 96.94 95 TYR A CA 1
ATOM 680 C C . TYR A 1 95 ? -7.386 -7.684 15.905 1.00 96.94 95 TYR A C 1
ATOM 682 O O . TYR A 1 95 ? -8.303 -7.056 16.434 1.00 96.94 95 TYR A O 1
ATOM 690 N N . ASN A 1 96 ? -7.070 -8.926 16.285 1.00 96.62 96 ASN A N 1
ATOM 691 C CA . ASN A 1 96 ? -7.799 -9.649 17.328 1.00 96.62 96 ASN A CA 1
ATOM 692 C C . ASN A 1 96 ? -7.717 -8.954 18.694 1.00 96.62 96 ASN A C 1
ATOM 694 O O . ASN A 1 96 ? -8.683 -8.988 19.451 1.00 96.62 96 ASN A O 1
ATOM 698 N N . ARG A 1 97 ? -6.610 -8.273 19.015 1.00 97.12 97 ARG A N 1
ATOM 699 C CA . ARG A 1 97 ? -6.551 -7.437 20.224 1.00 97.12 97 ARG A CA 1
ATOM 700 C C . ARG A 1 97 ? -7.473 -6.228 20.130 1.00 97.12 97 ARG A C 1
ATOM 702 O O . ARG A 1 97 ? -8.118 -5.905 21.121 1.00 97.12 97 ARG A O 1
ATOM 709 N N . GLY A 1 98 ? -7.594 -5.611 18.954 1.00 97.06 98 GLY A N 1
ATOM 710 C CA . GLY A 1 98 ? -8.589 -4.566 18.701 1.00 97.06 98 GLY A CA 1
ATOM 711 C C . GLY A 1 98 ? -10.022 -5.045 18.950 1.00 97.06 98 GLY A C 1
ATOM 712 O O . GLY A 1 98 ? -10.782 -4.355 19.628 1.00 97.06 98 GLY A O 1
ATOM 713 N N . LEU A 1 99 ? -10.361 -6.261 18.505 1.00 96.81 99 LEU A N 1
ATOM 714 C CA . LEU A 1 99 ? -11.663 -6.886 18.781 1.00 96.81 99 LEU A CA 1
ATOM 715 C C . LEU A 1 99 ? -11.919 -7.090 20.274 1.00 96.81 99 LEU A C 1
ATOM 717 O O .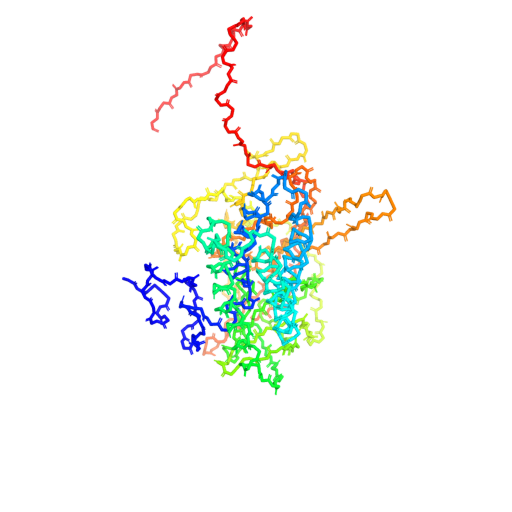 LEU A 1 99 ? -13.014 -6.803 20.749 1.00 96.81 99 LEU A O 1
ATOM 721 N N . LEU A 1 100 ? -10.911 -7.533 21.028 1.00 96.81 100 LEU A N 1
ATOM 722 C CA . LEU A 1 100 ? -11.036 -7.675 22.481 1.00 96.81 100 LEU A CA 1
ATOM 723 C C . LEU A 1 100 ? -11.330 -6.324 23.147 1.00 96.81 100 LEU A C 1
ATOM 725 O O . LEU A 1 100 ? -12.258 -6.230 23.944 1.00 96.81 100 LEU A O 1
ATOM 729 N N . ARG A 1 101 ? -10.616 -5.257 22.762 1.00 97.06 101 ARG A N 1
ATOM 730 C CA . ARG A 1 101 ? -10.871 -3.899 23.280 1.00 97.06 101 ARG A CA 1
ATOM 731 C C . ARG A 1 101 ? -12.261 -3.385 22.926 1.00 97.06 101 ARG A C 1
ATOM 733 O O . ARG A 1 101 ? -12.894 -2.726 23.747 1.00 97.06 101 ARG A O 1
ATOM 740 N N . LEU A 1 102 ? -12.741 -3.701 21.728 1.00 96.06 102 LEU A N 1
ATOM 741 C CA . LEU A 1 102 ? -14.083 -3.341 21.292 1.00 96.06 102 LEU A CA 1
ATOM 742 C C . LEU A 1 102 ? -15.161 -4.081 22.098 1.00 96.06 102 LEU A C 1
ATOM 744 O O . LEU A 1 102 ? -16.121 -3.465 22.557 1.00 96.06 102 LEU A O 1
ATOM 748 N N . SER A 1 103 ? -14.965 -5.378 22.341 1.00 95.50 103 SER A N 1
ATOM 749 C CA . SER A 1 103 ? -15.854 -6.182 23.184 1.00 95.50 103 SER A CA 1
ATOM 750 C C . SER A 1 103 ? -15.853 -5.709 24.644 1.00 95.50 103 SER A C 1
ATOM 752 O O . SER A 1 103 ? -16.911 -5.690 25.277 1.00 95.50 103 SER A O 1
ATOM 754 N N . ASP A 1 104 ? -14.698 -5.294 25.178 1.00 95.25 104 ASP A N 1
ATOM 755 C CA . ASP A 1 104 ? -14.595 -4.680 26.509 1.00 95.25 104 ASP A CA 1
ATOM 756 C C . ASP A 1 104 ? -15.417 -3.380 26.572 1.00 95.25 104 ASP A C 1
ATOM 758 O O . ASP A 1 104 ? -16.168 -3.160 27.526 1.00 95.25 104 ASP A O 1
ATOM 762 N N . ALA A 1 105 ? -15.321 -2.536 25.535 1.00 93.94 105 ALA A N 1
ATOM 763 C CA . ALA A 1 105 ? -16.090 -1.298 25.430 1.00 93.94 105 ALA A CA 1
ATOM 764 C C . ALA A 1 105 ? -17.604 -1.563 25.413 1.00 93.94 105 ALA A C 1
ATOM 766 O O . ALA A 1 105 ? -18.348 -0.881 26.119 1.00 93.94 105 ALA A O 1
ATOM 767 N N . GLU A 1 106 ? -18.061 -2.568 24.656 1.00 92.19 106 GLU A N 1
ATOM 768 C CA . GLU A 1 106 ? -19.473 -2.970 24.608 1.00 92.19 106 GLU A CA 1
ATOM 769 C C . GLU A 1 106 ? -19.972 -3.434 25.982 1.00 92.19 106 GLU A C 1
ATOM 771 O O . GLU A 1 106 ? -20.999 -2.954 26.478 1.00 92.19 106 GLU A O 1
ATOM 776 N N . GLY A 1 107 ? -19.215 -4.319 26.638 1.00 91.44 107 GLY A N 1
ATOM 777 C CA . GLY A 1 107 ? -19.551 -4.832 27.964 1.00 91.44 107 GLY A CA 1
ATOM 778 C C . GLY A 1 107 ? -19.598 -3.738 29.035 1.00 91.44 107 GLY A C 1
ATOM 779 O O . GLY A 1 107 ? -20.473 -3.759 29.905 1.00 91.44 107 GLY A O 1
ATOM 780 N N . LEU A 1 108 ? -18.691 -2.760 28.967 1.00 91.38 108 LEU A N 1
ATOM 781 C CA . LEU A 1 108 ? -18.694 -1.595 29.853 1.00 91.38 108 LEU A CA 1
ATOM 782 C C . LEU A 1 108 ? -19.872 -0.665 29.571 1.00 91.38 108 LEU A C 1
ATOM 784 O O . LEU A 1 108 ? -20.544 -0.249 30.513 1.00 91.38 108 LEU A O 1
ATOM 788 N N . LEU A 1 109 ? -20.166 -0.372 28.302 1.00 89.06 109 LEU A N 1
ATOM 789 C CA . LEU A 1 109 ? -21.284 0.495 27.940 1.00 89.06 109 LEU A CA 1
ATOM 790 C C . LEU A 1 109 ? -22.609 -0.083 28.440 1.00 89.06 109 LEU A C 1
ATOM 792 O O . LEU A 1 109 ? -23.398 0.650 29.033 1.00 89.06 109 LEU A O 1
ATOM 796 N N . ARG A 1 110 ? -22.810 -1.401 28.303 1.00 88.12 110 ARG A N 1
ATOM 797 C CA . ARG A 1 110 ? -23.988 -2.103 28.834 1.00 88.12 110 ARG A CA 1
ATOM 798 C C . ARG A 1 110 ? -24.160 -1.909 30.345 1.00 88.12 110 ARG A C 1
ATOM 800 O O . ARG A 1 110 ? -25.280 -1.752 30.818 1.00 88.12 110 ARG A O 1
ATOM 807 N N . LYS A 1 111 ? -23.061 -1.887 31.108 1.00 87.38 111 LYS A N 1
ATOM 808 C CA . LYS A 1 111 ? -23.093 -1.609 32.556 1.00 87.38 111 LYS A CA 1
ATOM 809 C C . LYS A 1 111 ? -23.419 -0.145 32.857 1.00 87.38 111 LYS A C 1
ATOM 811 O O . LYS A 1 111 ? -24.136 0.120 33.813 1.00 87.38 111 LYS A O 1
ATOM 816 N N . VAL A 1 112 ? -22.909 0.788 32.050 1.00 84.81 112 VAL A N 1
ATOM 817 C CA . VAL A 1 112 ? -23.110 2.237 32.234 1.00 84.81 112 VAL A CA 1
ATOM 818 C C . VAL A 1 112 ? -24.558 2.659 31.970 1.00 84.81 112 VAL A C 1
ATOM 820 O O . VAL A 1 112 ? -25.076 3.506 32.691 1.00 84.81 112 VAL A O 1
ATOM 823 N N . ILE A 1 113 ? -25.220 2.081 30.964 1.00 78.38 113 ILE A N 1
ATOM 824 C CA . ILE A 1 113 ? -26.594 2.461 30.580 1.00 78.38 113 ILE A CA 1
ATOM 825 C C . ILE A 1 113 ? -27.697 1.764 31.402 1.00 78.38 113 ILE A C 1
ATOM 827 O O . ILE A 1 113 ? -28.857 2.166 31.315 1.00 78.38 113 ILE A O 1
ATOM 831 N N . GLY A 1 114 ? -27.345 0.747 32.199 1.00 69.88 114 GLY A N 1
ATOM 832 C CA . GLY A 1 114 ? -28.288 -0.077 32.963 1.00 69.88 114 GLY A CA 1
ATOM 833 C C . GLY A 1 114 ? -29.023 -1.125 32.110 1.00 69.88 114 GLY A C 1
ATOM 834 O O . GLY A 1 114 ? -29.269 -0.926 30.923 1.00 69.88 114 GLY A O 1
ATOM 835 N N . ALA A 1 115 ? -29.382 -2.262 32.719 1.00 58.91 115 ALA A N 1
ATOM 836 C CA . ALA A 1 115 ? -29.983 -3.407 32.020 1.00 58.91 115 ALA A CA 1
ATOM 837 C C . ALA A 1 115 ? -31.371 -3.121 31.400 1.00 58.91 115 ALA A C 1
ATOM 839 O O . ALA A 1 115 ? -31.732 -3.771 30.424 1.00 58.91 115 ALA A O 1
ATOM 840 N N . ASP A 1 116 ? -32.110 -2.129 31.912 1.00 55.16 116 ASP A N 1
ATOM 841 C CA . ASP A 1 116 ? -33.459 -1.772 31.432 1.00 55.16 116 ASP A CA 1
ATOM 842 C C . ASP A 1 116 ? -33.472 -0.959 30.122 1.00 55.16 116 ASP A C 1
ATOM 844 O O . ASP A 1 116 ? -34.527 -0.773 29.522 1.00 55.16 116 ASP A O 1
ATOM 848 N N . ASN A 1 117 ? -32.311 -0.505 29.634 1.00 55.97 117 ASN A N 1
ATOM 849 C CA . ASN A 1 117 ? -32.184 0.325 28.429 1.00 55.97 117 ASN A CA 1
ATOM 850 C C . ASN A 1 117 ? -31.297 -0.333 27.350 1.00 55.97 117 ASN A C 1
ATOM 852 O O . ASN A 1 117 ? -30.529 0.340 26.655 1.00 55.97 117 ASN A O 1
ATOM 856 N N . ASP A 1 118 ? -31.428 -1.653 27.160 1.00 54.75 118 ASP A N 1
ATOM 857 C CA . ASP A 1 118 ? -30.684 -2.459 26.164 1.00 54.75 118 ASP A CA 1
ATOM 858 C C . ASP A 1 118 ? -30.924 -2.006 24.689 1.00 54.75 118 ASP A C 1
ATOM 860 O O . ASP A 1 118 ? -30.285 -2.515 23.767 1.00 54.75 118 ASP A O 1
ATOM 864 N N . GLN A 1 119 ? -31.812 -1.020 24.463 1.00 58.88 119 GLN A N 1
ATOM 865 C CA . GLN A 1 119 ? -32.163 -0.412 23.167 1.00 58.88 119 GLN A CA 1
ATOM 866 C C . GLN A 1 119 ? -31.600 1.004 22.926 1.00 58.88 119 GLN A C 1
ATOM 868 O O . GLN A 1 119 ? -32.018 1.681 21.982 1.00 58.88 119 GLN A O 1
ATOM 873 N N . THR A 1 120 ? -30.663 1.501 23.740 1.00 76.56 120 THR A N 1
ATOM 874 C CA . THR A 1 120 ? -30.031 2.794 23.413 1.00 76.56 120 THR A CA 1
ATOM 875 C C . THR A 1 120 ? -29.350 2.734 22.044 1.00 76.56 120 THR A C 1
ATOM 877 O O . THR A 1 120 ? -28.686 1.754 21.691 1.00 76.56 120 THR A O 1
ATOM 880 N N . ARG A 1 121 ? -29.495 3.808 21.257 1.00 82.31 121 ARG A N 1
ATOM 881 C CA . ARG A 1 121 ? -28.896 3.909 19.914 1.00 82.31 121 ARG A CA 1
ATOM 882 C C . ARG A 1 121 ? -27.383 3.660 19.942 1.00 82.31 121 ARG A C 1
ATOM 884 O O . ARG A 1 121 ? -26.847 3.088 19.001 1.00 82.31 121 ARG A O 1
ATOM 891 N N . GLN A 1 122 ? -26.713 4.050 21.028 1.00 84.50 122 GLN A N 1
ATOM 892 C CA . GLN A 1 122 ? -25.276 3.867 21.223 1.00 84.50 122 GLN A CA 1
ATOM 893 C C . GLN A 1 122 ? -24.887 2.389 21.353 1.00 84.50 122 GLN A C 1
ATOM 895 O O . GLN A 1 122 ? -23.954 1.951 20.684 1.00 84.50 122 GLN A O 1
ATOM 900 N N . LEU A 1 123 ? -25.603 1.607 22.172 1.00 85.81 123 LEU A N 1
ATOM 901 C CA . LEU A 1 123 ? -25.309 0.181 22.335 1.00 85.81 123 LEU A CA 1
ATOM 902 C C . LEU A 1 123 ? -25.633 -0.611 21.062 1.00 85.81 123 LEU A C 1
ATOM 904 O O . LEU A 1 123 ? -24.868 -1.495 20.685 1.00 85.81 123 LEU A O 1
ATOM 908 N N . ALA A 1 124 ? -26.722 -0.266 20.369 1.00 87.06 124 ALA A N 1
ATOM 909 C CA . ALA A 1 124 ? -27.050 -0.865 19.075 1.00 87.06 124 ALA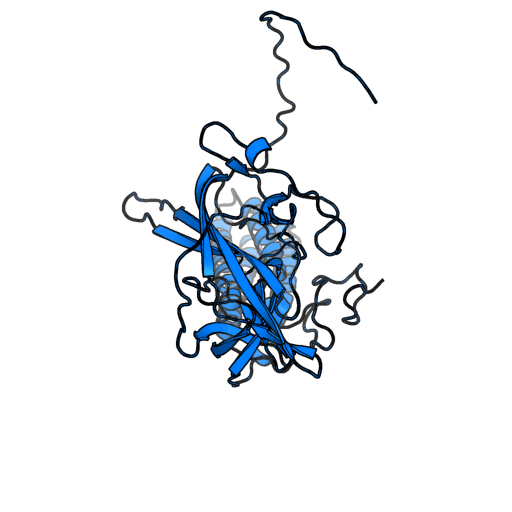 A CA 1
ATOM 910 C C . ALA A 1 124 ? -25.962 -0.587 18.021 1.00 87.06 124 ALA A C 1
ATOM 912 O O . ALA A 1 124 ? -25.520 -1.512 17.340 1.00 87.06 124 ALA A O 1
ATOM 913 N N . GLY A 1 125 ? -25.479 0.659 17.935 1.00 89.31 125 GLY A N 1
ATOM 914 C CA . GLY A 1 125 ? -24.378 1.025 17.042 1.00 89.31 125 GLY A CA 1
ATOM 915 C C . GLY A 1 125 ? -23.086 0.271 17.364 1.00 89.31 125 GLY A C 1
ATOM 916 O O . GLY A 1 125 ? -22.441 -0.259 16.465 1.00 89.31 125 GLY A O 1
ATOM 917 N N . LEU A 1 126 ? -22.745 0.146 18.650 1.00 90.69 126 LEU A N 1
ATOM 918 C CA . LEU A 1 126 ? -21.543 -0.568 19.079 1.00 90.69 126 LEU A CA 1
ATOM 919 C C . LEU A 1 126 ? -21.617 -2.080 18.814 1.00 90.69 126 LEU A C 1
ATOM 921 O O . LEU A 1 126 ? -20.619 -2.667 18.403 1.00 90.69 126 LEU A O 1
ATOM 925 N N . ARG A 1 127 ? -22.796 -2.698 18.964 1.00 91.19 127 ARG A N 1
ATOM 926 C CA . ARG A 1 127 ? -23.038 -4.101 18.579 1.00 91.19 127 ARG A CA 1
ATOM 927 C C . ARG A 1 127 ? -22.873 -4.325 17.077 1.00 91.19 127 ARG A C 1
ATOM 929 O O . ARG A 1 127 ? -22.226 -5.293 16.686 1.00 91.19 127 ARG A O 1
ATOM 936 N N . SER A 1 128 ? -23.433 -3.435 16.254 1.00 90.44 128 SER A N 1
ATOM 937 C CA . SER A 1 128 ? -23.276 -3.490 14.791 1.00 90.44 128 SER A CA 1
ATOM 938 C C . SER A 1 128 ? -21.801 -3.422 14.406 1.00 90.44 128 SER A C 1
ATOM 940 O O . SER A 1 128 ? -21.295 -4.294 13.703 1.00 90.44 128 SER A O 1
ATOM 942 N N . LEU A 1 129 ? -21.079 -2.452 14.971 1.00 91.62 129 LEU A N 1
ATOM 943 C CA . LEU A 1 129 ? -19.646 -2.297 14.754 1.00 91.62 129 LEU A CA 1
ATOM 944 C C . LEU A 1 129 ? -18.850 -3.535 15.196 1.00 91.62 129 LEU A C 1
ATOM 946 O O . LEU A 1 129 ? -17.919 -3.946 14.509 1.00 91.62 129 LEU A O 1
ATOM 950 N N . ASN A 1 130 ? -19.203 -4.147 16.329 1.00 91.50 130 ASN A N 1
ATOM 951 C CA . ASN A 1 130 ? -18.541 -5.361 16.803 1.00 91.50 130 ASN A CA 1
ATOM 952 C C . ASN A 1 130 ? -18.733 -6.527 15.815 1.00 91.50 130 ASN A C 1
ATOM 954 O O . ASN A 1 130 ? -17.773 -7.222 15.488 1.00 91.50 130 ASN A O 1
ATOM 958 N N . GLN A 1 131 ? -19.939 -6.700 15.264 1.00 89.81 131 GLN A N 1
ATOM 959 C CA . GLN A 1 131 ? -20.206 -7.711 14.233 1.00 89.81 131 GLN A CA 1
ATOM 960 C C . GLN A 1 131 ? -19.395 -7.467 12.953 1.00 89.81 131 GLN A C 1
ATOM 962 O O . GLN A 1 131 ? -18.770 -8.394 12.435 1.00 89.81 131 GLN A O 1
ATOM 967 N N . GLU A 1 132 ? -19.347 -6.227 12.470 1.00 88.25 132 GLU A N 1
ATOM 968 C CA . GLU A 1 132 ? -18.552 -5.859 11.294 1.00 88.25 132 GLU A CA 1
ATOM 969 C C . GLU A 1 132 ? -17.052 -6.073 11.523 1.00 88.25 132 GLU A C 1
ATOM 971 O O . GLU A 1 132 ? -16.352 -6.637 10.676 1.00 88.25 132 GLU A O 1
ATOM 976 N N . ALA A 1 133 ? -16.553 -5.702 12.702 1.00 90.88 133 ALA A N 1
ATOM 977 C CA . ALA A 1 133 ? -15.165 -5.925 13.066 1.00 90.88 133 ALA A CA 1
ATOM 978 C C . ALA A 1 133 ? -14.840 -7.427 13.153 1.00 90.88 133 ALA A C 1
ATOM 980 O O . ALA A 1 133 ? -13.777 -7.848 12.701 1.00 90.88 133 ALA A O 1
ATOM 981 N N . ILE A 1 134 ? -15.744 -8.273 13.660 1.00 91.94 134 ILE A N 1
ATOM 982 C CA . ILE A 1 134 ? -15.555 -9.735 13.663 1.00 91.94 134 ILE A CA 1
ATOM 983 C C . ILE A 1 134 ? -15.382 -10.270 12.234 1.00 91.94 134 ILE A C 1
ATOM 985 O O . ILE A 1 134 ? -14.491 -11.090 11.988 1.00 91.94 134 ILE A O 1
ATOM 989 N N . ILE A 1 135 ? -16.180 -9.776 11.280 1.00 87.75 135 ILE A N 1
ATOM 990 C CA . ILE A 1 135 ? -16.034 -10.127 9.860 1.00 87.75 135 ILE A CA 1
ATOM 991 C C . ILE A 1 135 ? -14.645 -9.713 9.365 1.00 87.75 135 ILE A C 1
ATOM 993 O O . ILE A 1 135 ? -13.925 -10.546 8.809 1.00 87.75 135 ILE A O 1
ATOM 997 N N . GLY A 1 136 ? -14.212 -8.480 9.639 1.00 87.81 136 GLY A N 1
ATOM 998 C CA . GLY A 1 136 ? -12.867 -8.018 9.287 1.00 87.81 136 GLY A CA 1
ATOM 999 C C . GLY A 1 136 ? -11.751 -8.866 9.913 1.00 87.81 136 GLY A C 1
ATOM 1000 O O . GLY A 1 136 ? -10.783 -9.220 9.237 1.00 87.81 136 GLY A O 1
ATOM 1001 N N . GLY A 1 137 ? -11.910 -9.295 11.165 1.00 91.25 137 GLY A N 1
ATOM 1002 C CA . GLY A 1 137 ? -10.966 -10.187 11.844 1.00 91.25 137 GLY A CA 1
ATOM 1003 C C . GLY A 1 137 ? -10.868 -11.558 11.181 1.00 91.25 137 GLY A C 1
ATOM 1004 O O . GLY A 1 137 ? -9.772 -12.114 11.052 1.00 91.25 137 GLY A O 1
ATOM 1005 N N . SER A 1 138 ? -11.993 -12.081 10.683 1.00 90.50 138 SER A N 1
ATOM 1006 C CA . SER A 1 138 ? -12.010 -13.322 9.908 1.00 90.50 138 SER A CA 1
ATOM 1007 C C . SER A 1 138 ? -11.197 -13.198 8.614 1.00 90.50 138 SER A C 1
ATOM 1009 O O . SER A 1 138 ? -10.410 -14.099 8.316 1.00 90.50 138 SER A O 1
ATOM 1011 N N . VAL A 1 139 ? -11.284 -12.055 7.920 1.00 90.44 139 VAL A N 1
ATOM 1012 C CA . VAL A 1 139 ? -10.496 -11.766 6.712 1.00 90.44 139 VAL A CA 1
ATOM 1013 C C . VAL A 1 139 ? -9.003 -11.747 7.046 1.00 90.44 139 VAL A C 1
ATOM 1015 O O . VAL A 1 139 ? -8.231 -12.480 6.432 1.00 90.44 139 VAL A O 1
ATOM 1018 N N . PHE A 1 140 ? -8.580 -11.004 8.075 1.00 92.12 140 PHE A N 1
ATOM 1019 C CA . PHE A 1 140 ? -7.170 -10.963 8.498 1.00 92.12 140 PHE A CA 1
ATOM 1020 C C . PHE A 1 140 ? -6.617 -12.356 8.846 1.00 92.12 140 PHE A C 1
ATOM 1022 O O . PHE A 1 140 ? -5.484 -12.697 8.490 1.00 92.12 140 PHE A O 1
ATOM 1029 N N . ASN A 1 141 ? -7.418 -13.186 9.517 1.00 92.81 141 ASN A N 1
ATOM 1030 C CA . ASN A 1 141 ? -7.047 -14.561 9.840 1.00 92.81 141 ASN A CA 1
ATOM 1031 C C . ASN A 1 141 ? -6.916 -15.433 8.578 1.00 92.81 141 ASN A C 1
ATOM 1033 O O . ASN A 1 141 ? -5.979 -16.225 8.463 1.00 92.81 141 ASN A O 1
ATOM 1037 N N . GLN A 1 142 ? -7.818 -15.277 7.605 1.00 91.25 142 GLN A N 1
ATOM 1038 C CA . GLN A 1 142 ? -7.734 -15.984 6.325 1.00 91.25 142 GLN A CA 1
ATOM 1039 C C . GLN A 1 142 ? -6.478 -15.596 5.536 1.00 91.25 142 GLN A C 1
ATOM 1041 O O . GLN A 1 142 ? -5.788 -16.492 5.041 1.00 91.25 142 GLN A O 1
ATOM 1046 N N . VAL A 1 143 ? -6.111 -14.306 5.499 1.00 90.69 143 VAL A N 1
ATOM 1047 C CA . VAL A 1 143 ? -4.846 -13.868 4.881 1.00 90.69 143 VAL A CA 1
ATOM 1048 C C . VAL A 1 143 ? -3.665 -14.569 5.561 1.00 90.69 143 VAL A C 1
ATOM 1050 O O . VAL A 1 143 ? -2.850 -15.179 4.873 1.00 90.69 143 VAL A O 1
ATOM 1053 N N . CYS A 1 144 ? -3.592 -14.582 6.898 1.00 93.50 144 CYS A N 1
ATOM 1054 C CA . CYS A 1 144 ? -2.516 -15.279 7.618 1.00 93.50 144 CYS A CA 1
ATOM 1055 C C . CYS A 1 144 ? -2.458 -16.782 7.292 1.00 93.50 144 CYS A C 1
ATOM 1057 O O . CYS A 1 144 ? -1.383 -17.308 7.005 1.00 93.50 144 CYS A O 1
ATOM 1059 N N . LYS A 1 145 ? -3.601 -17.477 7.246 1.00 92.19 145 LYS A N 1
ATOM 1060 C CA . LYS A 1 145 ? -3.662 -18.911 6.892 1.00 92.19 145 LYS A CA 1
ATOM 1061 C C . LYS A 1 145 ? -3.230 -19.206 5.453 1.00 92.19 145 LYS A C 1
ATOM 1063 O O . LYS A 1 145 ? -2.795 -20.322 5.154 1.00 92.19 145 LYS A O 1
ATOM 1068 N N . SER A 1 146 ? -3.358 -18.226 4.561 1.00 89.12 146 SER A N 1
ATOM 1069 C CA . SER A 1 146 ? -2.941 -18.348 3.164 1.00 89.12 146 SER A CA 1
ATOM 1070 C C . SER A 1 146 ? -1.426 -18.218 2.966 1.00 89.12 146 SER A C 1
ATOM 1072 O O . SER A 1 146 ? -0.938 -18.556 1.886 1.00 89.12 146 SER A O 1
ATOM 1074 N N . VAL A 1 147 ? -0.677 -17.793 3.992 1.00 90.44 147 VAL A N 1
ATOM 1075 C CA . VAL A 1 147 ? 0.784 -17.668 3.936 1.00 90.44 147 VAL A CA 1
ATOM 1076 C C . VAL A 1 147 ? 1.451 -19.047 3.861 1.00 90.44 147 VAL A C 1
ATOM 1078 O O . VAL A 1 147 ? 1.086 -19.992 4.561 1.00 90.44 147 VAL A O 1
ATOM 1081 N N . ALA A 1 148 ? 2.459 -19.151 3.004 1.00 85.94 148 ALA A N 1
ATOM 1082 C CA . ALA A 1 148 ? 3.304 -20.310 2.783 1.00 85.94 148 ALA A CA 1
ATOM 1083 C C . ALA A 1 148 ? 4.786 -19.911 2.851 1.00 85.94 148 ALA A C 1
ATOM 1085 O O . ALA A 1 148 ? 5.187 -18.832 2.408 1.00 85.94 148 ALA A O 1
ATOM 1086 N N . SER A 1 149 ? 5.621 -20.812 3.368 1.00 74.81 149 SER A N 1
ATOM 1087 C CA . SER A 1 149 ? 7.075 -20.639 3.404 1.00 74.81 149 SER A CA 1
ATOM 1088 C C . SER A 1 149 ? 7.679 -21.033 2.058 1.00 74.81 149 SER A C 1
ATOM 1090 O O . SER A 1 149 ? 8.003 -22.195 1.825 1.00 74.81 149 SER A O 1
ATOM 1092 N N . ARG A 1 150 ? 7.804 -20.065 1.151 1.00 82.31 150 ARG A N 1
ATOM 1093 C CA . ARG A 1 150 ? 8.479 -20.231 -0.143 1.00 82.31 150 ARG A CA 1
ATOM 1094 C C . ARG A 1 150 ? 9.504 -19.120 -0.340 1.00 82.31 150 ARG A C 1
ATOM 1096 O O . ARG A 1 150 ? 9.425 -18.068 0.289 1.00 82.31 150 ARG A O 1
ATOM 1103 N N . ARG A 1 151 ? 10.481 -19.382 -1.201 1.00 83.31 151 ARG A N 1
ATOM 1104 C CA . ARG A 1 151 ? 11.392 -18.375 -1.746 1.00 83.31 151 ARG A CA 1
ATOM 1105 C C . ARG A 1 151 ? 11.243 -18.401 -3.253 1.00 83.31 151 ARG A C 1
ATOM 1107 O O . ARG A 1 151 ? 11.127 -19.482 -3.826 1.00 83.31 151 ARG A O 1
ATOM 1114 N N . SER A 1 152 ? 11.283 -17.226 -3.859 1.00 89.38 152 SER A N 1
ATOM 1115 C CA . SER A 1 152 ? 11.199 -17.086 -5.306 1.00 89.38 152 SER A CA 1
ATOM 1116 C C . SER A 1 152 ? 12.314 -16.178 -5.785 1.00 89.38 152 SER A C 1
ATOM 1118 O O . SER A 1 152 ? 12.562 -15.130 -5.192 1.00 89.38 152 SER A O 1
ATOM 1120 N N . THR A 1 153 ? 12.968 -16.586 -6.864 1.00 90.62 153 THR A N 1
ATOM 1121 C CA . THR A 1 153 ? 13.944 -15.777 -7.588 1.00 90.62 153 THR A CA 1
ATOM 1122 C C . THR A 1 153 ? 13.516 -15.754 -9.041 1.00 90.62 153 THR A C 1
ATOM 1124 O O . THR A 1 153 ? 13.130 -16.793 -9.573 1.00 90.62 153 THR A O 1
ATOM 1127 N N . GLY A 1 154 ? 13.588 -14.591 -9.673 1.00 89.31 154 GLY A N 1
ATOM 1128 C CA . GLY A 1 154 ? 13.245 -14.461 -11.081 1.00 89.31 154 GLY A CA 1
ATOM 1129 C C . GLY A 1 154 ? 13.564 -13.084 -11.630 1.00 89.31 154 GLY A C 1
ATOM 1130 O O . GLY A 1 154 ? 13.934 -12.159 -10.899 1.00 89.31 154 GLY A O 1
ATOM 1131 N N . ARG A 1 155 ? 13.459 -12.958 -12.948 1.00 89.81 155 ARG A N 1
ATOM 1132 C CA . ARG A 1 155 ? 13.648 -11.693 -13.656 1.00 89.81 155 ARG A CA 1
ATOM 1133 C C . ARG A 1 155 ? 12.348 -10.903 -13.708 1.00 89.81 155 ARG A C 1
ATOM 1135 O O . ARG A 1 155 ? 11.348 -11.452 -14.141 1.00 89.81 155 ARG A O 1
ATOM 1142 N N . ILE A 1 156 ? 12.378 -9.619 -13.359 1.00 90.19 156 ILE A N 1
ATOM 1143 C CA . ILE A 1 156 ? 11.229 -8.713 -13.484 1.00 90.19 156 ILE A CA 1
ATOM 1144 C C . ILE A 1 156 ? 10.831 -8.593 -14.956 1.00 90.19 156 ILE A C 1
ATOM 1146 O O . ILE A 1 156 ? 11.649 -8.202 -15.790 1.00 90.19 156 ILE A O 1
ATOM 1150 N N . THR A 1 157 ? 9.578 -8.900 -15.267 1.00 89.31 157 THR A N 1
ATOM 1151 C CA . THR A 1 157 ? 8.988 -8.805 -16.609 1.00 89.31 157 THR A CA 1
ATOM 1152 C C . THR A 1 157 ? 8.042 -7.616 -16.742 1.00 89.31 157 THR A C 1
ATOM 1154 O O . THR A 1 157 ? 7.935 -7.052 -17.831 1.00 89.31 157 THR A O 1
ATOM 1157 N N . ARG A 1 158 ? 7.406 -7.201 -15.641 1.00 90.00 158 ARG A N 1
ATOM 1158 C CA . ARG A 1 158 ? 6.505 -6.044 -15.571 1.00 90.00 158 ARG A CA 1
ATOM 1159 C C . ARG A 1 158 ? 6.599 -5.385 -14.198 1.00 90.00 158 ARG A C 1
ATOM 1161 O O . ARG A 1 158 ? 6.778 -6.065 -13.189 1.00 90.00 158 ARG A O 1
ATOM 1168 N N . ILE A 1 159 ? 6.460 -4.067 -14.171 1.00 90.69 159 ILE A N 1
ATOM 1169 C CA . ILE A 1 159 ? 6.274 -3.272 -12.957 1.00 90.69 159 ILE A CA 1
ATOM 1170 C C . ILE A 1 159 ? 4.945 -2.542 -13.134 1.00 90.69 159 ILE A C 1
ATOM 1172 O O . ILE A 1 159 ? 4.707 -1.962 -14.183 1.00 90.69 159 ILE A O 1
ATOM 1176 N N . ASP A 1 160 ? 4.062 -2.636 -12.147 1.00 90.56 160 ASP A N 1
ATOM 1177 C CA . ASP A 1 160 ? 2.810 -1.887 -12.083 1.00 90.56 160 ASP A CA 1
ATOM 1178 C C . ASP A 1 160 ? 2.901 -0.956 -10.875 1.00 90.56 160 ASP A C 1
ATOM 1180 O O . ASP A 1 160 ? 2.586 -1.339 -9.746 1.00 90.56 160 ASP A O 1
ATOM 1184 N N . ASP A 1 161 ? 3.417 0.252 -11.104 1.00 89.25 161 ASP A N 1
ATOM 1185 C CA . ASP A 1 161 ? 3.675 1.221 -10.036 1.00 89.25 161 ASP A CA 1
ATOM 1186 C C . ASP A 1 161 ? 2.384 1.676 -9.344 1.00 89.25 161 ASP A C 1
ATOM 1188 O O . ASP A 1 161 ? 2.359 1.834 -8.123 1.00 89.25 161 ASP A O 1
ATOM 1192 N N . ALA A 1 162 ? 1.289 1.813 -10.100 1.00 84.75 162 ALA A N 1
ATOM 1193 C CA . ALA A 1 162 ? -0.011 2.206 -9.564 1.00 84.75 162 ALA A CA 1
ATOM 1194 C C . ALA A 1 162 ? -0.575 1.152 -8.595 1.00 84.75 162 ALA A C 1
ATOM 1196 O O . ALA A 1 162 ? -1.095 1.507 -7.537 1.00 84.75 162 ALA A O 1
ATOM 1197 N N . ALA A 1 163 ? -0.432 -0.137 -8.922 1.00 83.19 163 ALA A N 1
ATOM 1198 C CA . ALA A 1 163 ? -0.798 -1.237 -8.028 1.00 83.19 163 ALA A CA 1
ATOM 1199 C C . ALA A 1 163 ? 0.300 -1.595 -7.010 1.00 83.19 163 ALA A C 1
ATOM 1201 O O . ALA A 1 163 ? 0.063 -2.410 -6.125 1.00 83.19 163 ALA A O 1
ATOM 1202 N N . ARG A 1 164 ? 1.502 -1.011 -7.122 1.00 88.19 164 ARG A N 1
ATOM 1203 C CA . ARG A 1 164 ? 2.704 -1.383 -6.356 1.00 88.19 164 ARG A CA 1
ATOM 1204 C C . ARG A 1 164 ? 3.053 -2.871 -6.474 1.00 88.19 164 ARG A C 1
ATOM 1206 O O . ARG A 1 164 ? 3.421 -3.510 -5.485 1.00 88.19 164 ARG A O 1
ATOM 1213 N N . ARG A 1 165 ? 2.950 -3.419 -7.684 1.00 90.94 165 ARG A N 1
ATOM 1214 C CA . ARG A 1 165 ? 3.216 -4.831 -7.987 1.00 90.94 165 ARG A CA 1
ATOM 1215 C C . ARG A 1 165 ? 4.362 -4.976 -8.974 1.00 90.94 165 ARG A C 1
ATOM 1217 O O . ARG A 1 165 ? 4.584 -4.119 -9.825 1.00 90.94 165 ARG A O 1
ATOM 1224 N N . ILE A 1 166 ? 5.053 -6.103 -8.904 1.00 92.19 166 ILE A N 1
ATOM 1225 C CA . ILE A 1 166 ? 5.940 -6.574 -9.968 1.00 92.19 166 ILE A CA 1
ATOM 1226 C C . ILE A 1 166 ? 5.503 -7.963 -10.419 1.00 92.19 166 ILE A C 1
ATOM 1228 O O . ILE A 1 166 ? 4.961 -8.743 -9.638 1.00 92.19 166 ILE A O 1
ATOM 1232 N N . GLU A 1 167 ? 5.776 -8.281 -11.675 1.00 92.38 167 GLU A N 1
ATOM 1233 C CA . GLU A 1 167 ? 5.711 -9.640 -12.202 1.00 92.38 167 GLU A CA 1
ATOM 1234 C C . GLU A 1 167 ? 7.136 -10.106 -12.500 1.00 92.38 167 GLU A C 1
ATOM 1236 O O . GLU A 1 167 ? 7.948 -9.331 -13.017 1.00 92.38 167 GLU A O 1
ATOM 1241 N N . ILE A 1 168 ? 7.450 -11.358 -12.169 1.00 90.81 168 ILE A N 1
ATOM 1242 C CA . ILE A 1 168 ? 8.713 -12.000 -12.554 1.00 90.81 168 ILE A CA 1
ATOM 1243 C C . ILE A 1 168 ? 8.470 -13.144 -13.550 1.00 90.81 168 ILE A C 1
ATOM 1245 O O . ILE A 1 168 ? 7.347 -13.609 -13.695 1.00 90.81 168 ILE A O 1
ATOM 1249 N N . ASP A 1 169 ? 9.514 -13.602 -14.240 1.00 83.44 169 ASP A N 1
ATOM 1250 C CA . ASP A 1 169 ? 9.500 -14.614 -15.316 1.00 83.44 169 ASP A CA 1
ATOM 1251 C C . ASP A 1 169 ? 8.716 -15.917 -15.046 1.00 83.44 169 ASP A C 1
ATOM 1253 O O . ASP A 1 169 ? 8.238 -16.544 -15.991 1.00 83.44 169 ASP A O 1
ATOM 1257 N N . SER A 1 170 ? 8.493 -16.295 -13.787 1.00 78.88 170 SER A N 1
ATOM 1258 C CA . SER A 1 170 ? 7.575 -17.375 -13.392 1.00 78.88 170 SER A CA 1
ATOM 1259 C C . SER A 1 170 ? 6.082 -17.005 -13.447 1.00 78.88 170 SER A C 1
ATOM 1261 O O . SER A 1 170 ? 5.243 -17.795 -13.014 1.00 78.88 170 SER A O 1
ATOM 1263 N N . LYS A 1 171 ? 5.742 -15.810 -13.953 1.00 82.75 171 LYS A N 1
ATOM 1264 C CA . LYS A 1 171 ? 4.433 -15.137 -13.836 1.00 82.75 171 LYS A CA 1
ATOM 1265 C C . LYS A 1 171 ? 3.979 -14.927 -12.389 1.00 82.75 171 LYS A C 1
ATOM 1267 O O . LYS A 1 171 ? 2.798 -14.720 -12.119 1.00 82.75 171 LYS A O 1
ATOM 1272 N N . LEU A 1 172 ? 4.916 -14.995 -11.442 1.00 89.62 172 LEU A N 1
ATOM 1273 C CA . LEU A 1 172 ? 4.650 -14.706 -10.041 1.00 89.62 172 LEU A CA 1
ATOM 1274 C C . LEU A 1 172 ? 4.389 -13.206 -9.893 1.00 89.62 172 LEU A C 1
ATOM 1276 O O . LEU A 1 172 ? 5.278 -12.391 -10.145 1.00 89.62 172 LEU A O 1
ATOM 1280 N N . VAL A 1 173 ? 3.183 -12.867 -9.439 1.00 92.00 173 VAL A N 1
ATOM 1281 C CA . VAL A 1 173 ? 2.809 -11.503 -9.059 1.00 92.00 173 VAL A CA 1
ATOM 1282 C C . VAL A 1 173 ? 3.239 -11.256 -7.618 1.00 92.00 173 VAL A C 1
ATOM 1284 O O . VAL A 1 173 ? 2.907 -12.025 -6.710 1.00 92.00 173 VAL A O 1
ATOM 1287 N N . VAL A 1 174 ? 3.986 -10.177 -7.412 1.00 92.38 174 VAL A N 1
ATOM 1288 C CA . VAL A 1 174 ? 4.565 -9.810 -6.123 1.00 92.38 174 VAL A CA 1
ATOM 1289 C C . VAL A 1 174 ? 4.150 -8.386 -5.770 1.00 92.38 174 VAL A C 1
ATOM 1291 O O . VAL A 1 174 ? 4.575 -7.441 -6.432 1.00 92.38 174 VAL A O 1
ATOM 1294 N N . GLY A 1 175 ? 3.351 -8.222 -4.719 1.00 91.62 175 GLY A N 1
ATOM 1295 C CA . GLY A 1 175 ? 3.059 -6.907 -4.144 1.00 91.62 175 GLY A CA 1
ATOM 1296 C C . GLY A 1 175 ? 4.231 -6.378 -3.325 1.00 91.62 175 GLY A C 1
ATOM 1297 O O . GLY A 1 175 ? 4.965 -7.150 -2.704 1.00 91.62 175 GLY A O 1
ATOM 1298 N N . LEU A 1 176 ? 4.417 -5.062 -3.306 1.00 90.31 176 LEU A N 1
ATOM 1299 C CA . LEU A 1 176 ? 5.508 -4.399 -2.591 1.00 90.31 176 LEU A CA 1
ATOM 1300 C C . LEU A 1 176 ? 4.994 -3.727 -1.313 1.00 90.31 176 LEU A C 1
ATOM 1302 O O . LEU A 1 176 ? 4.177 -2.802 -1.376 1.00 90.31 176 LEU A O 1
ATOM 1306 N N . ALA A 1 177 ? 5.525 -4.144 -0.160 1.00 87.81 177 ALA A N 1
ATOM 1307 C CA . ALA A 1 177 ? 5.148 -3.647 1.165 1.00 87.81 177 ALA A CA 1
ATOM 1308 C C . ALA A 1 177 ? 5.185 -2.114 1.292 1.00 87.81 177 ALA A C 1
ATOM 1310 O O . ALA A 1 177 ? 6.037 -1.453 0.707 1.00 87.81 177 ALA A O 1
ATOM 1311 N N . THR A 1 178 ? 4.306 -1.504 2.092 1.00 77.88 178 THR A N 1
ATOM 1312 C CA . THR A 1 178 ? 4.224 -0.034 2.231 1.00 77.88 178 THR A CA 1
ATOM 1313 C C . THR A 1 178 ? 5.524 0.630 2.658 1.00 77.88 178 THR A C 1
ATOM 1315 O O . THR A 1 178 ? 5.866 1.689 2.133 1.00 77.88 178 THR A O 1
ATOM 1318 N N . SER A 1 179 ? 6.257 -0.018 3.558 1.00 71.81 179 SER A N 1
ATOM 1319 C CA . SER A 1 179 ? 7.578 0.387 4.048 1.00 71.81 179 SER A CA 1
ATOM 1320 C C . SER A 1 179 ? 8.736 0.056 3.105 1.00 71.81 179 SER A C 1
ATOM 1322 O O . SER A 1 179 ? 9.890 0.254 3.477 1.00 71.81 179 SER A O 1
ATOM 1324 N N . PHE A 1 180 ? 8.461 -0.432 1.897 1.00 74.00 180 PHE A N 1
ATOM 1325 C CA . PHE A 1 180 ? 9.491 -0.845 0.958 1.00 74.00 180 PHE A CA 1
ATOM 1326 C C . PHE A 1 180 ? 10.412 0.324 0.583 1.00 74.00 180 PHE A C 1
ATOM 1328 O O . PHE A 1 180 ? 9.993 1.335 0.013 1.00 74.00 180 PHE A O 1
ATOM 1335 N N . LEU A 1 181 ? 11.691 0.184 0.934 1.00 62.25 181 LEU A N 1
ATOM 1336 C CA . LEU A 1 181 ? 12.729 1.177 0.689 1.00 62.25 181 LEU A CA 1
ATOM 1337 C C . LEU A 1 181 ? 13.527 0.757 -0.544 1.00 62.25 181 LEU A C 1
ATOM 1339 O O . LEU A 1 181 ? 14.317 -0.181 -0.472 1.00 62.25 181 LEU A O 1
ATOM 1343 N N . THR A 1 182 ? 13.389 1.473 -1.664 1.00 60.44 182 THR A N 1
ATOM 1344 C CA . THR A 1 182 ? 14.294 1.275 -2.809 1.00 60.44 182 THR A CA 1
ATOM 1345 C C . THR A 1 182 ? 15.211 2.471 -2.998 1.00 60.44 182 THR A C 1
ATOM 1347 O O . THR A 1 182 ? 14.780 3.622 -3.067 1.00 60.44 182 THR A O 1
ATOM 1350 N N . LYS A 1 183 ? 16.511 2.204 -3.122 1.00 55.00 183 LYS A N 1
ATOM 1351 C CA . LYS A 1 183 ? 17.502 3.196 -3.553 1.00 55.00 183 LYS A CA 1
ATOM 1352 C C . LYS A 1 183 ? 17.854 3.013 -5.039 1.00 55.00 183 LYS A C 1
ATOM 1354 O O . LYS A 1 183 ? 19.023 2.960 -5.370 1.00 55.00 183 LYS A O 1
ATOM 1359 N N . ASP A 1 184 ? 16.853 2.903 -5.921 1.00 62.81 184 ASP A N 1
ATOM 1360 C CA . ASP A 1 184 ? 17.010 2.899 -7.402 1.00 62.81 184 ASP A CA 1
ATOM 1361 C C . ASP A 1 184 ? 17.353 1.563 -8.091 1.00 62.81 184 ASP A C 1
ATOM 1363 O O . ASP A 1 184 ? 17.833 1.552 -9.222 1.00 62.81 184 ASP A O 1
ATOM 1367 N N . GLN A 1 185 ? 17.093 0.415 -7.456 1.00 69.88 185 GLN A N 1
ATOM 1368 C CA . GLN A 1 185 ? 17.590 -0.877 -7.963 1.00 69.88 185 GLN A CA 1
ATOM 1369 C C . GLN A 1 185 ? 16.595 -1.715 -8.780 1.00 69.88 185 GLN A C 1
ATOM 1371 O O . GLN A 1 185 ? 17.004 -2.728 -9.353 1.00 69.88 185 GLN A O 1
ATOM 1376 N N . LEU A 1 186 ? 15.319 -1.324 -8.837 1.00 83.62 186 LEU A N 1
ATOM 1377 C CA . LEU A 1 186 ? 14.283 -2.083 -9.541 1.00 83.62 186 LEU A CA 1
ATOM 1378 C C . LEU A 1 186 ? 13.933 -1.437 -10.875 1.00 83.62 186 LEU A C 1
ATOM 1380 O O . LEU A 1 186 ? 13.703 -0.231 -10.960 1.00 83.62 186 LEU A O 1
ATOM 1384 N N . TYR A 1 187 ? 13.921 -2.275 -11.902 1.00 86.00 187 TYR A N 1
ATOM 1385 C CA . TYR A 1 187 ? 13.555 -1.953 -13.272 1.00 86.00 187 TYR A CA 1
ATOM 1386 C C . TYR A 1 187 ? 13.278 -3.257 -14.021 1.00 86.00 187 TYR A C 1
ATOM 1388 O O . TYR A 1 187 ? 13.772 -4.327 -13.632 1.00 86.00 187 TYR A O 1
ATOM 1396 N N . VAL A 1 188 ? 12.509 -3.185 -15.106 1.00 87.56 188 VAL A N 1
ATOM 1397 C CA . VAL A 1 188 ? 12.220 -4.367 -15.926 1.00 87.56 188 VAL A CA 1
ATOM 1398 C C . VAL A 1 188 ? 13.512 -4.991 -16.469 1.00 87.56 188 VAL A C 1
ATOM 1400 O O . VAL A 1 188 ? 14.419 -4.315 -16.956 1.00 87.56 188 VAL A O 1
ATOM 1403 N N . GLY A 1 189 ? 13.600 -6.316 -16.374 1.00 84.56 189 GLY A N 1
ATOM 1404 C CA . GLY A 1 189 ? 14.760 -7.111 -16.754 1.00 84.56 189 GLY A CA 1
ATOM 1405 C C . GLY A 1 189 ? 15.738 -7.381 -15.612 1.00 84.56 189 GLY A C 1
ATOM 1406 O O . GLY A 1 189 ? 16.670 -8.164 -15.804 1.00 84.56 189 GLY A O 1
ATOM 1407 N N . ARG A 1 190 ? 15.546 -6.803 -14.421 1.00 84.81 190 ARG A N 1
ATOM 1408 C CA . ARG A 1 190 ? 16.396 -7.069 -13.253 1.00 84.81 190 ARG A CA 1
ATOM 1409 C C . ARG A 1 190 ? 16.071 -8.423 -12.618 1.00 84.81 190 ARG A C 1
ATOM 1411 O O . ARG A 1 190 ? 14.907 -8.781 -12.512 1.00 84.81 190 ARG A O 1
ATOM 1418 N N . VAL A 1 191 ? 17.084 -9.173 -12.176 1.00 87.12 191 VAL A N 1
ATOM 1419 C CA . VAL A 1 191 ? 16.880 -10.417 -11.410 1.00 87.12 191 VAL A CA 1
ATOM 1420 C C . VAL A 1 191 ? 16.802 -10.094 -9.923 1.00 87.12 191 VAL A C 1
ATOM 1422 O O . VAL A 1 191 ? 17.707 -9.455 -9.379 1.00 87.12 191 VAL A O 1
ATOM 1425 N N . VAL A 1 192 ? 15.731 -10.548 -9.280 1.00 88.69 192 VAL A N 1
ATOM 1426 C CA . VAL A 1 192 ? 15.446 -10.309 -7.864 1.00 88.69 192 VAL A CA 1
ATOM 1427 C C . VAL A 1 192 ? 15.124 -11.611 -7.146 1.00 88.69 192 VAL A C 1
ATOM 1429 O O . VAL A 1 192 ? 14.533 -12.525 -7.719 1.00 88.69 192 VAL A O 1
ATOM 1432 N N . GLN A 1 193 ? 15.497 -11.673 -5.875 1.00 90.62 193 GLN A N 1
ATOM 1433 C CA . GLN A 1 193 ? 15.035 -12.661 -4.916 1.00 90.62 193 GLN A CA 1
ATOM 1434 C C . GLN A 1 193 ? 13.993 -12.008 -4.005 1.00 90.62 193 GLN A C 1
ATOM 1436 O O . GLN A 1 193 ? 14.255 -10.985 -3.371 1.00 90.62 193 GLN A O 1
ATOM 1441 N N . VAL A 1 194 ? 12.818 -12.627 -3.935 1.00 90.56 194 VAL A N 1
ATOM 1442 C CA . VAL A 1 194 ? 11.674 -12.157 -3.158 1.00 90.56 194 VAL A CA 1
ATOM 1443 C C . VAL A 1 194 ? 11.781 -12.640 -1.718 1.00 90.56 194 VAL A C 1
ATOM 1445 O O . VAL A 1 194 ? 11.676 -13.842 -1.451 1.00 90.56 194 VAL A O 1
ATOM 1448 N N . ASN A 1 195 ? 11.943 -11.698 -0.787 1.00 89.38 195 ASN A N 1
ATOM 1449 C CA . ASN A 1 195 ? 11.905 -11.958 0.647 1.00 89.38 195 ASN A CA 1
ATOM 1450 C C . ASN A 1 195 ? 10.573 -11.460 1.225 1.00 89.38 195 ASN A C 1
ATOM 1452 O O . ASN A 1 195 ? 10.284 -10.262 1.234 1.00 89.38 195 ASN A O 1
ATOM 1456 N N . GLY A 1 196 ? 9.757 -12.387 1.723 1.00 88.94 196 GLY A N 1
ATOM 1457 C CA . GLY A 1 196 ? 8.464 -12.083 2.334 1.00 88.94 196 GLY A CA 1
ATOM 1458 C C . GLY A 1 196 ? 7.472 -13.245 2.227 1.00 88.94 196 GLY A C 1
ATOM 1459 O O . GLY A 1 196 ? 7.818 -14.317 1.706 1.00 88.94 196 GLY A O 1
ATOM 1460 N N . PRO A 1 197 ? 6.248 -13.076 2.754 1.00 90.75 197 PRO A N 1
ATOM 1461 C CA . PRO A 1 197 ? 5.231 -14.115 2.704 1.00 90.75 197 PRO A CA 1
ATOM 1462 C C . PRO A 1 197 ? 4.824 -14.415 1.260 1.00 90.75 197 PRO A C 1
ATOM 1464 O O . PRO A 1 197 ? 4.534 -13.522 0.465 1.00 90.75 197 PRO A O 1
ATOM 1467 N N . HIS A 1 198 ? 4.777 -15.704 0.936 1.00 92.12 198 HIS A N 1
ATOM 1468 C CA . HIS A 1 198 ? 4.154 -16.187 -0.289 1.00 92.12 198 HIS A CA 1
ATOM 1469 C C . HIS A 1 198 ? 2.751 -16.671 0.036 1.00 92.12 198 HIS A C 1
ATOM 1471 O O . HIS A 1 198 ? 2.510 -17.188 1.123 1.00 92.12 198 HIS A O 1
ATOM 1477 N N . PHE A 1 199 ? 1.835 -16.543 -0.906 1.00 89.31 199 PHE A N 1
ATOM 1478 C CA . PHE A 1 199 ? 0.461 -16.984 -0.758 1.00 89.31 199 PHE A CA 1
ATOM 1479 C C . PHE A 1 199 ? 0.246 -18.317 -1.469 1.00 89.31 199 PHE A C 1
ATOM 1481 O O . PHE A 1 199 ? 0.856 -18.607 -2.503 1.00 89.31 199 PHE A O 1
ATOM 1488 N N . ARG A 1 200 ? -0.664 -19.141 -0.941 1.00 82.44 200 ARG A N 1
ATOM 1489 C CA . ARG A 1 200 ? -1.075 -20.401 -1.589 1.00 82.44 200 ARG A CA 1
ATOM 1490 C C . ARG A 1 200 ? -1.669 -20.189 -2.985 1.00 82.44 200 ARG A C 1
ATOM 1492 O O . ARG A 1 200 ? -1.555 -21.093 -3.803 1.00 82.44 200 ARG A O 1
ATOM 1499 N N . SER A 1 201 ? -2.224 -19.006 -3.256 1.00 78.06 201 SER A N 1
ATOM 1500 C CA . SER A 1 201 ? -2.713 -18.588 -4.577 1.00 78.06 201 SER A CA 1
ATOM 1501 C C . SER A 1 201 ? -1.613 -18.477 -5.637 1.00 78.06 201 SER A C 1
ATOM 1503 O O . SER A 1 201 ? -1.922 -18.339 -6.813 1.00 78.06 201 SER A O 1
ATOM 1505 N N . GLY A 1 202 ? -0.337 -18.524 -5.242 1.00 81.94 202 GLY A N 1
ATOM 1506 C CA . GLY A 1 202 ? 0.782 -18.306 -6.154 1.00 81.94 202 GLY A CA 1
ATOM 1507 C C . GLY A 1 202 ? 1.153 -16.835 -6.320 1.00 81.94 202 GLY A C 1
ATOM 1508 O O . GLY A 1 202 ? 1.902 -16.526 -7.228 1.00 81.94 202 GLY A O 1
ATOM 1509 N N . ALA A 1 203 ? 0.669 -15.940 -5.457 1.00 89.50 203 ALA A N 1
ATOM 1510 C CA . ALA A 1 203 ? 1.175 -14.573 -5.337 1.00 89.50 203 ALA A CA 1
ATOM 1511 C C . ALA A 1 203 ? 2.189 -14.458 -4.184 1.00 89.50 203 ALA A C 1
ATOM 1513 O O . ALA A 1 203 ? 2.326 -15.377 -3.372 1.00 89.50 203 ALA A O 1
ATOM 1514 N N . ALA A 1 204 ? 2.876 -13.326 -4.063 1.00 91.62 204 ALA A N 1
ATOM 1515 C CA . ALA A 1 204 ? 3.720 -13.027 -2.907 1.00 91.62 204 ALA A CA 1
ATOM 1516 C C . ALA A 1 204 ? 3.633 -11.556 -2.501 1.00 91.62 204 ALA A C 1
ATOM 1518 O O . ALA A 1 204 ? 3.195 -10.710 -3.275 1.00 91.62 204 ALA A O 1
ATOM 1519 N N . MET A 1 205 ? 4.084 -11.250 -1.289 1.00 91.00 205 MET A N 1
ATOM 1520 C CA . MET A 1 205 ? 4.292 -9.882 -0.835 1.00 91.00 205 MET A CA 1
ATOM 1521 C C . MET A 1 205 ? 5.748 -9.718 -0.411 1.00 91.00 205 MET A C 1
ATOM 1523 O O . MET A 1 205 ? 6.210 -10.374 0.522 1.00 91.00 205 MET A O 1
ATOM 1527 N N . ALA A 1 206 ? 6.485 -8.866 -1.116 1.00 90.56 206 ALA A N 1
ATOM 1528 C CA . ALA A 1 206 ? 7.873 -8.568 -0.813 1.00 90.56 206 ALA A CA 1
ATOM 1529 C C . ALA A 1 206 ? 7.959 -7.534 0.312 1.00 90.56 206 ALA A C 1
ATOM 1531 O O . ALA A 1 206 ? 7.489 -6.403 0.175 1.00 90.56 206 ALA A O 1
ATOM 1532 N N . GLN A 1 207 ? 8.603 -7.925 1.407 1.00 87.88 207 GLN A N 1
ATOM 1533 C CA . GLN A 1 207 ? 9.069 -7.005 2.448 1.00 87.88 207 GLN A CA 1
ATOM 1534 C C . GLN A 1 207 ? 10.455 -6.458 2.095 1.00 87.88 207 GLN A C 1
ATOM 1536 O O . GLN A 1 207 ? 10.808 -5.345 2.473 1.00 87.88 207 GLN A O 1
ATOM 1541 N N . ASP A 1 208 ? 11.219 -7.253 1.346 1.00 86.19 208 ASP A N 1
ATOM 1542 C CA . ASP A 1 208 ? 12.534 -6.922 0.827 1.00 86.19 208 ASP A CA 1
ATOM 1543 C C . ASP A 1 208 ? 12.760 -7.641 -0.518 1.00 86.19 208 ASP A C 1
ATOM 1545 O O . ASP A 1 208 ? 12.227 -8.730 -0.759 1.00 86.19 208 ASP A O 1
ATOM 1549 N N . LEU A 1 209 ? 13.544 -7.024 -1.402 1.00 85.69 209 LEU A N 1
ATOM 1550 C CA . LEU A 1 209 ? 13.974 -7.616 -2.666 1.00 85.69 209 LEU A CA 1
ATOM 1551 C C . LEU A 1 209 ? 15.495 -7.575 -2.724 1.00 85.69 209 LEU A C 1
ATOM 1553 O O . LEU A 1 209 ? 16.095 -6.518 -2.921 1.00 85.69 209 LEU A O 1
ATOM 1557 N N . VAL A 1 210 ? 16.121 -8.746 -2.615 1.00 85.62 210 VAL A N 1
ATOM 1558 C CA . VAL A 1 210 ? 17.569 -8.859 -2.795 1.00 85.62 210 VAL A CA 1
ATOM 1559 C C . VAL A 1 210 ? 17.853 -8.928 -4.280 1.00 85.62 210 VAL A C 1
ATOM 1561 O O . VAL A 1 210 ? 17.369 -9.807 -4.991 1.00 85.62 210 VAL A O 1
ATOM 1564 N N . VAL A 1 211 ? 18.651 -7.989 -4.761 1.00 78.00 211 VAL A N 1
ATOM 1565 C CA . VAL A 1 211 ? 18.983 -7.904 -6.174 1.00 78.00 211 VAL A CA 1
ATOM 1566 C C . VAL A 1 211 ? 20.298 -8.635 -6.421 1.00 78.00 211 VAL A C 1
ATOM 1568 O O . VAL A 1 211 ? 21.297 -8.352 -5.758 1.00 78.00 211 VAL A O 1
ATOM 1571 N N . ALA A 1 212 ? 20.323 -9.565 -7.381 1.00 65.81 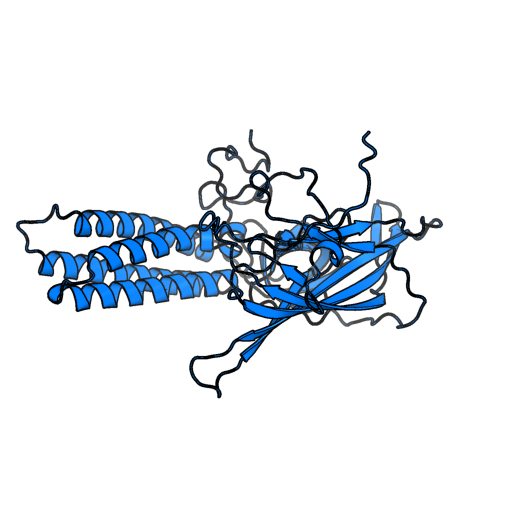212 ALA A N 1
ATOM 1572 C CA . ALA A 1 212 ? 21.580 -10.178 -7.814 1.00 65.81 212 ALA A CA 1
ATOM 1573 C C . ALA A 1 212 ? 22.522 -9.067 -8.328 1.00 65.81 212 ALA A C 1
ATOM 1575 O O . ALA A 1 212 ? 22.036 -8.104 -8.923 1.00 65.81 212 ALA A O 1
ATOM 1576 N N . GLN A 1 213 ? 23.827 -9.148 -8.030 1.00 55.38 213 GLN A N 1
ATOM 1577 C CA . GLN A 1 213 ? 24.809 -8.046 -8.104 1.00 55.38 213 GLN A CA 1
ATOM 1578 C C . GLN A 1 213 ? 24.597 -7.016 -9.239 1.00 55.38 213 GLN A C 1
ATOM 1580 O O . GLN A 1 213 ? 24.175 -7.313 -10.359 1.00 55.38 213 GLN A O 1
ATOM 1585 N N . ALA A 1 214 ? 24.818 -5.747 -8.895 1.00 47.47 214 ALA A N 1
ATOM 1586 C CA . ALA A 1 214 ? 24.606 -4.600 -9.766 1.00 47.47 214 ALA A CA 1
ATOM 1587 C C . ALA A 1 214 ? 25.653 -4.528 -10.880 1.00 47.47 214 ALA A C 1
ATOM 1589 O O . ALA A 1 214 ? 26.834 -4.368 -10.601 1.00 47.47 214 ALA A O 1
ATOM 1590 N N . GLU A 1 215 ? 25.206 -4.532 -12.133 1.00 41.47 215 GLU A N 1
ATOM 1591 C CA . GLU A 1 215 ? 25.932 -3.828 -13.185 1.00 41.47 215 GLU A CA 1
ATOM 1592 C C . GLU A 1 215 ? 25.365 -2.409 -13.217 1.00 41.47 215 GLU A C 1
ATOM 1594 O O . GLU A 1 215 ? 24.249 -2.175 -13.688 1.00 41.47 215 GLU A O 1
ATOM 1599 N N . GLN A 1 216 ? 26.092 -1.461 -12.624 1.00 45.34 216 GLN A N 1
ATOM 1600 C CA . GLN A 1 216 ? 25.844 -0.049 -12.887 1.00 45.34 216 GLN A CA 1
ATOM 1601 C C . GLN A 1 216 ? 26.298 0.219 -14.322 1.00 45.34 216 GLN A C 1
ATOM 1603 O O . GLN A 1 216 ? 27.483 0.127 -14.636 1.00 45.34 216 GLN A O 1
ATOM 1608 N N . GLY A 1 217 ? 25.341 0.488 -15.211 1.00 43.50 217 GLY A N 1
ATOM 1609 C CA . GLY A 1 217 ? 25.651 0.959 -16.555 1.00 43.50 217 GLY A CA 1
ATOM 1610 C C . GLY A 1 217 ? 26.335 2.333 -16.497 1.00 43.50 217 GLY A C 1
ATOM 1611 O O . GLY A 1 217 ? 26.096 3.094 -15.557 1.00 43.50 217 GLY A O 1
ATOM 1612 N N . PRO A 1 218 ? 27.180 2.672 -17.482 1.00 35.44 218 PRO A N 1
ATOM 1613 C CA . PRO A 1 218 ? 27.948 3.910 -17.471 1.00 35.44 218 PRO A CA 1
ATOM 1614 C C . PRO A 1 218 ? 27.043 5.149 -17.427 1.00 35.44 218 PRO A C 1
ATOM 1616 O O . PRO A 1 218 ? 26.043 5.248 -18.143 1.00 35.44 218 PRO A O 1
ATOM 1619 N N . HIS A 1 219 ? 27.439 6.123 -16.607 1.00 38.69 219 HIS A N 1
ATOM 1620 C CA . HIS A 1 219 ? 26.881 7.470 -16.612 1.00 38.69 219 HIS A CA 1
ATOM 1621 C C . HIS A 1 219 ? 27.422 8.230 -17.823 1.00 38.69 219 HIS A C 1
ATOM 1623 O O . HIS A 1 219 ? 28.634 8.342 -17.988 1.00 38.69 219 HIS A O 1
ATOM 1629 N N . GLY A 1 220 ? 26.540 8.788 -18.649 1.00 36.59 220 GLY A N 1
ATOM 1630 C CA . GLY A 1 220 ? 26.961 9.810 -19.603 1.00 36.59 220 GLY A CA 1
ATOM 1631 C C . GLY A 1 220 ? 26.195 9.812 -20.910 1.00 36.59 220 GLY A C 1
ATOM 1632 O O . GLY A 1 220 ? 26.421 8.973 -21.777 1.00 36.59 220 GLY A O 1
ATOM 1633 N N . GLY A 1 221 ? 25.343 10.821 -21.079 1.00 44.66 221 GLY A N 1
ATOM 1634 C CA . GLY A 1 221 ? 25.060 11.400 -22.388 1.00 44.66 221 GLY A CA 1
ATOM 1635 C C . GLY A 1 221 ? 23.864 12.340 -22.376 1.00 44.66 221 GLY A C 1
ATOM 1636 O O . GLY A 1 221 ? 23.196 12.484 -21.356 1.00 44.66 221 GLY A O 1
ATOM 1637 N N . LEU A 1 222 ? 23.690 13.001 -23.521 1.00 47.69 222 LEU A N 1
ATOM 1638 C CA . LEU A 1 222 ? 22.831 14.162 -23.738 1.00 47.69 222 LEU A CA 1
ATOM 1639 C C . LEU A 1 222 ? 21.412 14.014 -23.175 1.00 47.69 222 LEU A C 1
ATOM 1641 O O . LEU A 1 222 ? 20.787 12.959 -23.267 1.00 47.69 222 LEU A O 1
ATOM 1645 N N . PHE A 1 223 ? 20.918 15.138 -22.657 1.00 44.62 223 PHE A N 1
ATOM 1646 C CA . PHE A 1 223 ? 19.556 15.351 -22.187 1.00 44.62 223 PHE A CA 1
ATOM 1647 C C . PHE A 1 223 ? 18.568 15.101 -23.337 1.00 44.62 223 PHE A C 1
ATOM 1649 O O . PHE A 1 223 ? 18.636 15.775 -24.364 1.00 44.62 223 PHE A O 1
ATOM 1656 N N . VAL A 1 224 ? 17.654 14.145 -23.175 1.00 53.09 224 VAL A N 1
ATOM 1657 C CA . VAL A 1 224 ? 16.528 13.946 -24.097 1.00 53.09 224 VAL A CA 1
ATOM 1658 C C . VAL A 1 224 ? 15.251 14.010 -23.267 1.00 53.09 224 VAL A C 1
ATOM 1660 O O . VAL A 1 224 ? 14.936 13.081 -22.529 1.00 53.09 224 VAL A O 1
ATOM 1663 N N . ASP A 1 225 ? 14.533 15.128 -23.365 1.00 63.53 225 ASP A N 1
ATOM 1664 C CA . ASP A 1 225 ? 13.306 15.414 -22.601 1.00 63.53 225 ASP A CA 1
ATOM 1665 C C . ASP A 1 225 ? 12.056 14.889 -23.337 1.00 63.53 225 ASP A C 1
ATOM 1667 O O . ASP A 1 225 ? 11.060 15.591 -23.505 1.00 63.53 225 ASP A O 1
ATOM 1671 N N . CYS A 1 226 ? 12.158 13.666 -23.869 1.00 78.44 226 CYS A N 1
ATOM 1672 C CA . CYS A 1 226 ? 11.141 13.053 -24.731 1.00 78.44 226 CYS A CA 1
ATOM 1673 C C . CYS A 1 226 ? 10.054 12.282 -23.969 1.00 78.44 226 CYS A C 1
ATOM 1675 O O . CYS A 1 226 ? 8.973 12.070 -24.508 1.00 78.44 226 CYS A O 1
ATOM 1677 N N . LEU A 1 227 ? 10.314 11.919 -22.710 1.00 87.69 227 LEU A N 1
ATOM 1678 C CA . LEU A 1 227 ? 9.319 11.379 -21.790 1.00 87.69 227 LEU A CA 1
ATOM 1679 C C . LEU A 1 227 ? 9.132 12.377 -20.647 1.00 87.69 227 LEU A C 1
ATOM 1681 O O . LEU A 1 227 ? 10.038 12.575 -19.834 1.00 87.69 227 LEU A O 1
ATOM 1685 N N . GLN A 1 228 ? 7.971 13.026 -20.602 1.00 89.12 228 GLN A N 1
ATOM 1686 C CA . GLN A 1 228 ? 7.705 14.115 -19.668 1.00 89.12 228 GLN A CA 1
ATOM 1687 C C . GLN A 1 228 ? 6.826 13.679 -18.502 1.00 89.12 228 GLN A C 1
ATOM 1689 O O . GLN A 1 228 ? 5.875 12.915 -18.655 1.00 89.12 228 GLN A O 1
ATOM 1694 N N . LEU A 1 229 ? 7.120 14.239 -17.328 1.00 92.75 229 LEU A N 1
ATOM 1695 C CA . LEU A 1 229 ? 6.262 14.124 -16.158 1.00 92.75 229 LEU A CA 1
ATOM 1696 C C . LEU A 1 229 ? 4.981 14.948 -16.355 1.00 92.75 229 LEU A C 1
ATOM 1698 O O . LEU A 1 229 ? 5.010 16.095 -16.817 1.00 92.75 229 LEU A O 1
ATOM 1702 N N . ARG A 1 230 ? 3.860 14.356 -15.959 1.00 93.25 230 ARG A N 1
ATOM 1703 C CA . ARG A 1 230 ? 2.522 14.944 -15.957 1.00 93.25 230 ARG A CA 1
ATOM 1704 C C . ARG A 1 230 ? 1.867 14.760 -14.601 1.00 93.25 230 ARG A C 1
ATOM 1706 O O . ARG A 1 230 ? 2.216 13.848 -13.853 1.00 93.25 230 ARG A O 1
ATOM 1713 N N . VAL A 1 231 ? 0.894 15.613 -14.314 1.00 92.50 231 VAL A N 1
ATOM 1714 C CA . VAL A 1 231 ? -0.030 15.449 -13.190 1.00 92.50 231 VAL A CA 1
ATOM 1715 C C . VAL A 1 231 ? -1.413 15.090 -13.708 1.00 92.50 231 VAL A C 1
ATOM 1717 O O . VAL A 1 231 ? -1.805 15.471 -14.809 1.00 92.50 231 VAL A O 1
ATOM 1720 N N . THR A 1 232 ? -2.148 14.339 -12.906 1.00 90.19 232 THR A N 1
ATOM 1721 C CA . THR A 1 232 ? -3.506 13.889 -13.195 1.00 90.19 232 THR A CA 1
ATOM 1722 C C . THR A 1 232 ? -4.402 14.344 -12.044 1.00 90.19 232 THR A C 1
ATOM 1724 O O . THR A 1 232 ? -4.125 13.985 -10.898 1.00 90.19 232 THR A O 1
ATOM 1727 N N . PRO A 1 233 ? -5.411 15.198 -12.291 1.00 86.00 233 PRO A N 1
ATOM 1728 C CA . PRO A 1 233 ? -6.327 15.647 -11.247 1.00 86.00 233 PRO A CA 1
ATOM 1729 C C . PRO A 1 233 ? -7.231 14.496 -10.768 1.00 86.00 233 PRO A C 1
ATOM 1731 O O . PRO A 1 233 ? -7.379 13.512 -11.496 1.00 86.00 233 PRO A O 1
ATOM 1734 N N . PRO A 1 234 ? -7.877 14.602 -9.589 1.00 76.31 234 PRO A N 1
ATOM 1735 C CA . PRO A 1 234 ? -8.844 13.601 -9.147 1.00 76.31 234 PRO A CA 1
ATOM 1736 C C . PRO A 1 234 ? -9.992 13.494 -10.159 1.00 76.31 234 PRO A C 1
ATOM 1738 O O . PRO A 1 234 ? -10.595 14.504 -10.525 1.00 76.31 234 PRO A O 1
ATOM 1741 N N . GLN A 1 235 ? -10.316 12.280 -10.607 1.00 68.50 235 GLN A N 1
ATOM 1742 C CA . GLN A 1 235 ? -11.402 12.042 -11.564 1.00 68.50 235 GLN A CA 1
ATOM 1743 C C . GLN A 1 235 ? -12.467 11.146 -10.928 1.00 68.50 235 GLN A C 1
ATOM 1745 O O . GLN A 1 235 ? -12.181 10.034 -10.489 1.00 68.50 235 GLN A O 1
ATOM 1750 N N . THR A 1 236 ? -13.710 11.631 -10.874 1.00 53.12 236 THR A N 1
ATOM 1751 C CA . THR A 1 236 ? -14.830 10.994 -10.154 1.00 53.12 236 THR A CA 1
ATOM 1752 C C . THR A 1 236 ? -15.259 9.635 -10.718 1.00 53.12 236 THR A C 1
ATOM 1754 O O . THR A 1 236 ? -15.931 8.889 -10.016 1.00 53.12 236 THR A O 1
ATOM 1757 N N . ASN A 1 237 ? -14.841 9.290 -11.941 1.00 50.88 237 ASN A N 1
ATOM 1758 C CA . ASN A 1 237 ? -15.271 8.085 -12.660 1.00 50.88 237 ASN A CA 1
ATOM 1759 C C . ASN A 1 237 ? -14.134 7.107 -12.999 1.00 50.88 237 ASN A C 1
ATOM 1761 O O . ASN A 1 237 ? -14.311 6.272 -13.883 1.00 50.88 237 ASN A O 1
ATOM 1765 N N . SER A 1 238 ? -12.968 7.181 -12.347 1.00 47.97 238 SER A N 1
ATOM 1766 C CA . SER A 1 238 ? -11.897 6.224 -12.658 1.00 47.97 238 SER A CA 1
ATOM 1767 C C . SER A 1 238 ? -11.083 5.759 -11.447 1.00 47.97 238 SER A C 1
ATOM 1769 O O . SER A 1 238 ? -9.958 6.211 -11.249 1.00 47.97 238 SER A O 1
ATOM 1771 N N . PRO A 1 239 ? -11.605 4.817 -10.638 1.00 44.97 239 PRO A N 1
ATOM 1772 C CA . PRO A 1 239 ? -10.760 4.001 -9.772 1.00 44.97 239 PRO A CA 1
ATOM 1773 C C . PRO A 1 239 ? -10.398 2.642 -10.397 1.00 44.97 239 PRO A C 1
ATOM 1775 O O . PRO A 1 239 ? -9.514 1.971 -9.877 1.00 44.97 239 PRO A O 1
ATOM 1778 N N . GLY A 1 240 ? -11.054 2.223 -11.490 1.00 47.16 240 GLY A N 1
ATOM 1779 C CA . GLY A 1 240 ? -10.960 0.837 -11.977 1.00 47.16 240 GLY A CA 1
ATOM 1780 C C . GLY A 1 240 ? -10.931 0.623 -13.491 1.00 47.16 240 GLY A C 1
ATOM 1781 O O . GLY A 1 240 ? -10.768 -0.516 -13.912 1.00 47.16 240 GLY A O 1
ATOM 1782 N N . SER A 1 241 ? -11.050 1.661 -14.329 1.00 43.34 241 SER A N 1
ATOM 1783 C CA . SER A 1 241 ? -11.116 1.468 -15.787 1.00 43.34 241 SER A CA 1
ATOM 1784 C C . SER A 1 241 ? -9.875 2.022 -16.503 1.00 43.34 241 SER A C 1
ATOM 1786 O O . SER A 1 241 ? -9.435 3.125 -16.172 1.00 43.34 241 SER A O 1
ATOM 1788 N N . PRO A 1 242 ? -9.312 1.316 -17.505 1.00 46.12 242 PRO A N 1
ATOM 1789 C CA . PRO A 1 242 ? -8.245 1.804 -18.386 1.00 46.12 242 PRO A CA 1
ATOM 1790 C C . PRO A 1 242 ? -8.777 2.855 -19.384 1.00 46.12 242 PRO A C 1
ATOM 1792 O O . PRO A 1 242 ? -8.579 2.755 -20.593 1.00 46.12 242 PRO A O 1
ATOM 1795 N N . GLY A 1 243 ? -9.521 3.8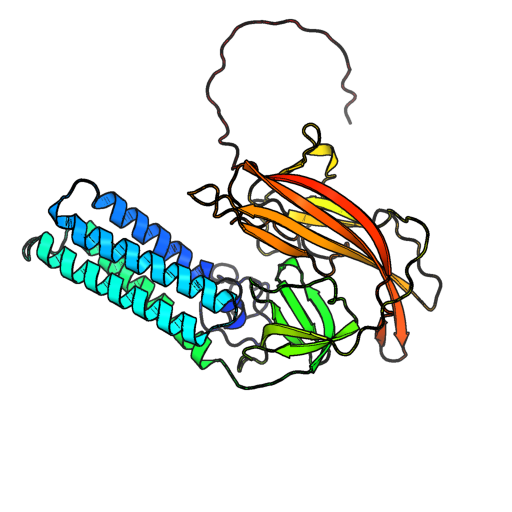42 -18.882 1.00 52.62 243 GLY A N 1
ATOM 1796 C CA . GLY A 1 243 ? -9.996 4.980 -19.658 1.00 52.62 243 GLY A CA 1
ATOM 1797 C C . GLY A 1 243 ? -8.901 6.039 -19.818 1.00 52.62 243 GLY A C 1
ATOM 1798 O O . GLY A 1 243 ? -7.956 6.075 -19.025 1.00 52.62 243 GLY A O 1
ATOM 1799 N N . PRO A 1 244 ? -9.012 6.923 -20.823 1.00 61.59 244 PRO A N 1
ATOM 1800 C CA . PRO A 1 244 ? -8.064 8.012 -21.004 1.00 61.59 244 PRO A CA 1
ATOM 1801 C C . PRO A 1 244 ? -8.090 8.929 -19.777 1.00 61.59 244 PRO A C 1
ATOM 1803 O O . PRO A 1 244 ? -9.087 9.593 -19.495 1.00 61.59 244 PRO A O 1
ATOM 1806 N N . VAL A 1 245 ? -6.983 8.956 -19.039 1.00 73.62 245 VAL A N 1
ATOM 1807 C CA . VAL A 1 245 ? -6.773 9.899 -17.939 1.00 73.62 245 VAL A CA 1
ATOM 1808 C C . VAL A 1 245 ? -6.305 11.241 -18.488 1.00 73.62 245 VAL A C 1
ATOM 1810 O O . VAL A 1 245 ? -5.484 11.305 -19.405 1.00 73.62 245 VAL A O 1
ATOM 1813 N N . THR A 1 246 ? -6.798 12.338 -17.918 1.00 86.56 246 THR A N 1
ATOM 1814 C CA . THR A 1 246 ? -6.335 13.673 -18.315 1.00 86.56 246 THR A CA 1
ATOM 1815 C C . THR A 1 246 ? -4.943 13.914 -17.739 1.00 86.56 246 THR A C 1
ATOM 1817 O O . THR A 1 246 ? -4.788 14.068 -16.527 1.00 86.56 246 THR A O 1
ATOM 1820 N N . LYS A 1 247 ? -3.932 13.951 -18.610 1.00 90.31 247 LYS A N 1
ATOM 1821 C CA . LYS A 1 247 ? -2.543 14.268 -18.265 1.00 90.31 247 LYS A CA 1
ATOM 1822 C C . LYS A 1 247 ? -2.301 15.763 -18.491 1.00 90.31 247 LYS A C 1
ATOM 1824 O O . LYS A 1 247 ? -2.472 16.257 -19.600 1.00 90.31 247 LYS A O 1
ATOM 1829 N N . LEU A 1 248 ? -1.919 16.489 -17.444 1.00 91.31 248 LEU A N 1
ATOM 1830 C CA . LEU A 1 248 ? -1.678 17.933 -17.481 1.00 91.31 248 LEU A CA 1
ATOM 1831 C C . LEU A 1 248 ? -0.212 18.255 -17.185 1.00 91.31 248 LEU A C 1
ATOM 1833 O O . LEU A 1 248 ? 0.474 17.538 -16.452 1.00 91.31 248 LEU A O 1
ATOM 1837 N N . GLN A 1 249 ? 0.279 19.351 -17.762 1.00 91.38 249 GLN A N 1
ATOM 1838 C CA . GLN A 1 249 ? 1.628 19.845 -17.496 1.00 91.38 249 GLN A CA 1
ATOM 1839 C C . GLN A 1 249 ? 1.727 20.414 -16.076 1.00 91.38 249 GLN A C 1
ATOM 1841 O O . GLN A 1 249 ? 0.855 21.167 -15.647 1.00 91.38 249 GLN A O 1
ATOM 1846 N N . LEU A 1 250 ? 2.829 20.120 -15.376 1.00 88.94 250 LEU A N 1
ATOM 1847 C CA . LEU A 1 250 ? 3.075 20.630 -14.018 1.00 88.94 250 LEU A CA 1
ATOM 1848 C C . LEU A 1 250 ? 3.107 22.163 -13.955 1.00 88.94 250 LEU A C 1
ATOM 1850 O O . LEU A 1 250 ? 2.730 22.731 -12.937 1.00 88.94 250 LEU A O 1
ATOM 1854 N N . ALA A 1 251 ? 3.529 22.826 -15.036 1.00 86.81 251 ALA A N 1
ATOM 1855 C CA . ALA A 1 251 ? 3.596 24.285 -15.115 1.00 86.81 251 ALA A CA 1
ATOM 1856 C C . ALA A 1 251 ? 2.236 24.959 -14.858 1.00 86.81 251 ALA A C 1
ATOM 1858 O O . ALA A 1 251 ? 2.189 26.036 -14.278 1.00 86.81 251 ALA A O 1
ATOM 1859 N N . GLY A 1 252 ? 1.124 24.300 -15.210 1.00 88.00 252 GLY A N 1
ATOM 1860 C CA . GLY A 1 252 ? -0.225 24.813 -14.945 1.00 88.00 252 GLY A CA 1
ATOM 1861 C C . GLY A 1 252 ? -0.627 24.823 -13.465 1.00 88.00 252 GLY A C 1
ATOM 1862 O O . GLY A 1 252 ? -1.675 25.364 -13.130 1.00 88.00 252 GLY A O 1
ATOM 1863 N N . PHE A 1 253 ? 0.187 24.229 -12.590 1.00 90.44 253 PHE A N 1
ATOM 1864 C CA . PHE A 1 253 ? -0.039 24.121 -11.147 1.00 90.44 253 PHE A CA 1
ATOM 1865 C C . PHE A 1 253 ? 1.037 24.853 -10.332 1.00 90.44 253 PHE A C 1
ATOM 1867 O O . PHE A 1 253 ? 1.097 24.691 -9.114 1.00 90.44 253 PHE A O 1
ATOM 1874 N N . GLN A 1 254 ? 1.915 25.617 -10.988 1.00 89.88 254 GLN A N 1
ATOM 1875 C CA . GLN A 1 254 ? 2.963 26.373 -10.309 1.00 89.88 254 GLN A CA 1
ATOM 1876 C C . GLN A 1 254 ? 2.382 27.585 -9.571 1.00 89.88 254 GLN A C 1
ATOM 1878 O O . GLN A 1 254 ? 1.671 28.396 -10.163 1.00 89.88 254 GLN A O 1
ATOM 1883 N N . ASP A 1 255 ? 2.730 27.713 -8.293 1.00 87.88 255 ASP A N 1
ATOM 1884 C CA . ASP A 1 255 ? 2.520 28.894 -7.457 1.00 87.88 255 ASP A CA 1
ATOM 1885 C C . ASP A 1 255 ? 3.869 29.293 -6.838 1.00 87.88 255 ASP A C 1
ATOM 1887 O O . ASP A 1 255 ? 4.403 28.623 -5.948 1.00 87.88 255 ASP A O 1
ATOM 1891 N N . GLY A 1 256 ? 4.489 30.337 -7.395 1.00 88.81 256 GLY A N 1
ATOM 1892 C CA . GLY A 1 256 ? 5.883 30.680 -7.109 1.00 88.81 256 GLY A CA 1
ATOM 1893 C C . GLY A 1 256 ? 6.842 29.533 -7.456 1.00 88.81 256 GLY A C 1
ATOM 1894 O O . GLY A 1 256 ? 6.835 29.022 -8.574 1.00 88.81 256 GLY A O 1
ATOM 1895 N N . ASP A 1 257 ? 7.658 29.119 -6.483 1.00 88.25 257 ASP A N 1
ATOM 1896 C CA . ASP A 1 257 ? 8.625 28.016 -6.624 1.00 88.25 257 ASP A CA 1
ATOM 1897 C C . ASP A 1 257 ? 8.027 26.631 -6.305 1.00 88.25 257 ASP A C 1
ATOM 1899 O O . ASP A 1 257 ? 8.738 25.619 -6.302 1.00 88.25 257 ASP A O 1
ATOM 1903 N N . GLN A 1 258 ? 6.729 26.570 -5.996 1.00 91.31 258 GLN A N 1
ATOM 1904 C CA . GLN A 1 258 ? 6.037 25.358 -5.570 1.00 91.31 258 GLN A CA 1
ATOM 1905 C C . GLN A 1 258 ? 5.014 24.914 -6.616 1.00 91.31 258 GLN A C 1
ATOM 1907 O O . GLN A 1 258 ? 4.512 25.701 -7.412 1.00 91.31 258 GLN A O 1
ATOM 1912 N N . VAL A 1 259 ? 4.702 23.623 -6.623 1.00 91.00 259 VAL A N 1
ATOM 1913 C CA . VAL A 1 259 ? 3.620 23.033 -7.412 1.00 91.00 259 VAL A CA 1
ATOM 1914 C C . VAL A 1 259 ? 2.504 22.669 -6.448 1.00 91.00 259 VAL A C 1
ATOM 1916 O O . VAL A 1 259 ? 2.680 21.811 -5.582 1.00 91.00 259 VAL A O 1
ATOM 1919 N N . MET A 1 260 ? 1.353 23.312 -6.600 1.00 90.44 260 MET A N 1
ATOM 1920 C CA . MET A 1 260 ? 0.181 23.015 -5.791 1.00 90.44 260 MET A CA 1
ATOM 1921 C C . MET A 1 260 ? -0.441 21.688 -6.223 1.00 90.44 260 MET A C 1
ATOM 1923 O O . MET A 1 260 ? -0.860 21.533 -7.371 1.00 90.44 260 MET A O 1
ATOM 1927 N N . VAL A 1 261 ? -0.546 20.740 -5.292 1.00 88.94 261 VAL A N 1
ATOM 1928 C CA . VAL A 1 261 ? -1.179 19.437 -5.529 1.00 88.94 261 VAL A CA 1
ATOM 1929 C C . VAL A 1 261 ? -2.251 19.156 -4.485 1.00 88.94 261 VAL A C 1
ATOM 1931 O O . VAL A 1 261 ? -2.090 19.477 -3.314 1.00 88.94 261 VAL A O 1
ATOM 1934 N N . GLU A 1 262 ? -3.354 18.538 -4.903 1.00 84.19 262 GLU A N 1
ATOM 1935 C CA . GLU A 1 262 ? -4.480 18.207 -4.026 1.00 84.19 262 GLU A CA 1
ATOM 1936 C C . GLU A 1 262 ? -4.574 16.699 -3.759 1.00 84.19 262 GLU A C 1
ATOM 1938 O O . GLU A 1 262 ? -4.049 15.858 -4.499 1.00 84.19 262 GLU A O 1
ATOM 1943 N N . ALA A 1 263 ? -5.300 16.336 -2.700 1.00 78.06 263 ALA A N 1
ATOM 1944 C CA . ALA A 1 263 ? -5.606 14.943 -2.401 1.00 78.06 263 ALA A CA 1
ATOM 1945 C C . ALA A 1 263 ? -6.340 14.265 -3.574 1.00 78.06 263 ALA A C 1
ATOM 1947 O O . ALA A 1 263 ? -7.356 14.758 -4.059 1.00 78.06 263 ALA A O 1
ATOM 1948 N N . GLY A 1 264 ? -5.839 13.103 -3.997 1.00 79.06 264 GLY A N 1
ATOM 1949 C CA . GLY A 1 264 ? -6.380 12.353 -5.134 1.00 79.06 264 GLY A CA 1
ATOM 1950 C C . GLY A 1 264 ? -5.743 12.699 -6.480 1.00 79.06 264 GLY A C 1
ATOM 1951 O O . GLY A 1 264 ? -6.078 12.054 -7.469 1.00 79.06 264 GLY A O 1
ATOM 1952 N N . MET A 1 265 ? -4.820 13.666 -6.531 1.00 89.44 265 MET A N 1
ATOM 1953 C CA . MET A 1 265 ? -3.963 13.845 -7.702 1.00 89.44 265 MET A CA 1
ATOM 1954 C C . MET A 1 265 ? -2.957 12.697 -7.826 1.00 89.44 265 MET A C 1
ATOM 1956 O O . MET A 1 265 ? -2.527 12.120 -6.825 1.00 89.44 265 MET A O 1
ATOM 1960 N N . GLY A 1 266 ? -2.544 12.393 -9.052 1.00 91.00 266 GLY A N 1
ATOM 1961 C CA . GLY A 1 266 ? -1.470 11.444 -9.342 1.00 91.00 266 GLY A CA 1
ATOM 1962 C C . GLY A 1 266 ? -0.454 11.988 -10.336 1.00 91.00 266 GLY A C 1
ATOM 1963 O O . GLY A 1 266 ? -0.699 13.000 -10.991 1.00 91.00 266 GLY A O 1
ATOM 1964 N N . ILE A 1 267 ? 0.674 11.301 -10.478 1.00 93.38 267 ILE A N 1
ATOM 1965 C CA . ILE A 1 267 ? 1.663 11.565 -11.525 1.00 93.38 267 ILE A CA 1
ATOM 1966 C C . ILE A 1 267 ? 1.520 10.561 -12.668 1.00 93.38 267 ILE A C 1
ATOM 1968 O O . ILE A 1 267 ? 1.159 9.411 -12.443 1.00 93.38 267 ILE A O 1
ATOM 1972 N N . ALA A 1 268 ? 1.835 10.981 -13.886 1.00 93.00 268 ALA A N 1
ATOM 1973 C CA . ALA A 1 268 ? 1.877 10.123 -15.066 1.00 93.00 268 ALA A CA 1
ATOM 1974 C C . ALA A 1 268 ? 3.078 10.495 -15.942 1.00 93.00 268 ALA A C 1
ATOM 1976 O O . ALA A 1 268 ? 3.627 11.590 -15.807 1.00 93.00 268 ALA A O 1
ATOM 1977 N N . ALA A 1 269 ? 3.466 9.609 -16.855 1.00 91.81 269 ALA A N 1
ATOM 1978 C CA . ALA A 1 269 ? 4.402 9.947 -17.918 1.00 91.81 269 ALA A CA 1
ATOM 1979 C C . ALA A 1 269 ? 3.656 10.153 -19.246 1.00 91.81 269 ALA A C 1
ATOM 1981 O O . ALA A 1 269 ? 2.607 9.551 -19.498 1.00 91.81 269 ALA A O 1
ATOM 1982 N N . GLU A 1 270 ? 4.182 11.028 -20.095 1.00 91.19 270 GLU A N 1
ATOM 1983 C CA . GLU A 1 270 ? 3.696 11.254 -21.455 1.00 91.19 270 GLU A CA 1
ATOM 1984 C C . GLU A 1 270 ? 4.869 11.229 -22.434 1.00 91.19 270 GLU A C 1
ATOM 1986 O O . GLU A 1 270 ? 5.870 11.918 -22.222 1.00 91.19 270 GLU A O 1
ATOM 1991 N N . ASP A 1 271 ? 4.737 10.425 -23.491 1.00 88.81 271 ASP A N 1
ATOM 1992 C CA . ASP A 1 271 ? 5.666 10.426 -24.618 1.00 88.81 271 ASP A CA 1
ATOM 1993 C C . ASP A 1 271 ? 5.365 11.643 -25.500 1.00 88.81 271 ASP A C 1
ATOM 1995 O O . ASP A 1 271 ? 4.282 11.758 -26.075 1.00 88.81 271 ASP A O 1
ATOM 1999 N N . VAL A 1 272 ? 6.319 12.570 -25.581 1.00 87.19 272 VAL A N 1
ATOM 2000 C CA . VAL A 1 272 ? 6.226 13.785 -26.405 1.00 87.19 272 VAL A CA 1
ATOM 2001 C C . VAL A 1 272 ? 7.081 13.694 -27.675 1.00 87.19 272 VAL A C 1
ATOM 2003 O O . VAL A 1 272 ? 7.372 14.714 -28.299 1.00 87.19 272 VAL A O 1
ATOM 2006 N N . GLY A 1 273 ? 7.497 12.485 -28.066 1.00 81.75 273 GLY A N 1
ATOM 2007 C CA . GLY A 1 273 ? 8.267 12.225 -29.282 1.00 81.75 273 GLY A CA 1
ATOM 2008 C C . GLY A 1 273 ? 9.626 11.588 -29.007 1.00 81.75 273 GLY A C 1
ATOM 2009 O O . GLY A 1 273 ? 10.668 12.165 -29.329 1.00 81.75 273 GLY A O 1
ATOM 2010 N N . CYS A 1 274 ? 9.634 10.396 -28.410 1.00 76.25 274 CYS A N 1
ATOM 2011 C CA . CYS A 1 274 ? 10.847 9.604 -28.220 1.00 76.25 274 CYS A CA 1
ATOM 2012 C C . CYS A 1 274 ? 11.504 9.222 -29.566 1.00 76.25 274 CYS A C 1
ATOM 2014 O O . CYS A 1 274 ? 10.801 8.887 -30.525 1.00 76.25 274 CYS A O 1
ATOM 2016 N N . PRO A 1 275 ? 12.852 9.229 -29.673 1.00 70.44 275 PRO A N 1
ATOM 2017 C CA . PRO A 1 275 ? 13.542 8.807 -30.889 1.00 70.44 275 PRO A CA 1
ATOM 2018 C C . PRO A 1 275 ? 13.101 7.406 -31.327 1.00 70.44 275 PRO A C 1
ATOM 2020 O O . PRO A 1 275 ? 13.232 6.438 -30.575 1.00 70.44 275 PRO A O 1
ATOM 2023 N N . ALA A 1 276 ? 12.602 7.294 -32.561 1.00 57.16 276 ALA A N 1
ATOM 2024 C CA . ALA A 1 276 ? 12.145 6.023 -33.107 1.00 57.16 276 ALA A CA 1
ATOM 2025 C C . ALA A 1 276 ? 13.303 5.000 -33.178 1.00 57.16 276 ALA A C 1
ATOM 2027 O O . ALA A 1 276 ? 14.440 5.361 -33.512 1.00 57.16 276 ALA A O 1
ATOM 2028 N N . PRO A 1 277 ? 13.048 3.716 -32.875 1.00 56.78 277 PRO A N 1
ATOM 2029 C CA . PRO A 1 277 ? 14.096 2.710 -32.789 1.00 56.78 277 PRO A CA 1
ATOM 2030 C C . PRO A 1 277 ? 14.774 2.455 -34.141 1.00 56.78 277 PRO A C 1
ATOM 2032 O O . PRO A 1 277 ? 14.113 2.281 -35.164 1.00 56.78 277 PRO A O 1
ATOM 2035 N N . ARG A 1 278 ? 16.108 2.337 -34.137 1.00 55.38 278 ARG A N 1
ATOM 2036 C CA . ARG A 1 278 ? 16.855 1.719 -35.243 1.00 55.38 278 ARG A CA 1
ATOM 2037 C C . ARG A 1 278 ? 16.970 0.222 -34.958 1.00 55.38 278 ARG A C 1
ATOM 2039 O O . ARG A 1 278 ? 17.543 -0.175 -33.946 1.00 55.38 278 ARG A O 1
ATOM 2046 N N . PHE A 1 279 ? 16.406 -0.615 -35.827 1.00 59.59 279 PHE A N 1
ATOM 2047 C CA . PHE A 1 279 ? 16.476 -2.073 -35.687 1.00 59.59 279 PHE A CA 1
ATOM 2048 C C . PHE A 1 279 ? 17.930 -2.566 -35.552 1.00 59.59 279 PHE A C 1
ATOM 2050 O O . PHE A 1 279 ? 18.810 -2.017 -36.217 1.00 59.59 279 PHE A O 1
ATOM 2057 N N . PRO A 1 280 ? 18.207 -3.609 -34.737 1.00 60.34 280 PRO A N 1
ATOM 2058 C CA . PRO A 1 280 ? 17.274 -4.448 -33.964 1.00 60.34 280 PRO A CA 1
ATOM 2059 C C . PRO A 1 280 ? 17.115 -4.051 -32.478 1.00 60.34 280 PRO A C 1
ATOM 2061 O O . PRO A 1 280 ? 16.476 -4.781 -31.721 1.00 60.34 280 PRO A O 1
ATOM 2064 N N . ALA A 1 281 ? 17.715 -2.943 -32.034 1.00 67.06 281 ALA A N 1
ATOM 2065 C CA . ALA A 1 281 ? 17.716 -2.524 -30.633 1.00 67.06 281 ALA A CA 1
ATOM 2066 C C . ALA A 1 281 ? 16.761 -1.342 -30.415 1.00 67.06 281 ALA A C 1
ATOM 2068 O O . ALA A 1 281 ? 16.949 -0.268 -30.984 1.00 67.06 281 ALA A O 1
ATOM 2069 N N . GLN A 1 282 ? 15.739 -1.530 -29.581 1.00 81.62 282 GLN A N 1
ATOM 2070 C CA . GLN A 1 282 ? 14.775 -0.478 -29.256 1.00 81.62 282 GLN A CA 1
ATOM 2071 C C . GLN A 1 282 ? 15.190 0.262 -27.984 1.00 81.62 282 GLN A C 1
ATOM 2073 O O . GLN A 1 282 ? 15.771 -0.335 -27.076 1.00 81.62 282 GLN A O 1
ATOM 2078 N N . LYS A 1 283 ? 14.900 1.562 -27.904 1.00 84.50 283 LYS A N 1
ATOM 2079 C CA . LYS A 1 283 ? 15.059 2.336 -26.668 1.00 84.50 283 LYS A CA 1
ATOM 2080 C C . LYS A 1 283 ? 13.752 2.316 -25.884 1.00 84.50 283 LYS A C 1
ATOM 2082 O O . LYS A 1 283 ? 12.684 2.452 -26.470 1.00 84.50 283 LYS A O 1
ATOM 2087 N N . ARG A 1 284 ? 13.854 2.126 -24.569 1.00 86.38 284 ARG A N 1
ATOM 2088 C CA . ARG A 1 284 ? 12.764 2.304 -23.606 1.00 86.38 284 ARG A CA 1
ATOM 2089 C C . ARG A 1 284 ? 13.137 3.444 -22.669 1.00 86.38 284 ARG A C 1
ATOM 2091 O O . ARG A 1 284 ? 14.249 3.441 -22.139 1.00 86.38 284 ARG A O 1
ATOM 2098 N N . TYR A 1 285 ? 12.200 4.356 -22.452 1.00 88.50 285 TYR A N 1
ATOM 2099 C CA . TYR A 1 285 ? 12.327 5.468 -21.519 1.00 88.50 285 TYR A CA 1
ATOM 2100 C C . TYR A 1 285 ? 11.360 5.273 -20.353 1.00 88.50 285 TYR A C 1
ATOM 2102 O O . TYR A 1 285 ? 10.258 4.767 -20.554 1.00 88.50 285 TYR A O 1
ATOM 2110 N N . SER A 1 286 ? 11.775 5.646 -19.144 1.00 91.00 286 SER A N 1
ATOM 2111 C CA . SER A 1 286 ? 10.920 5.598 -17.953 1.00 91.00 286 SER A CA 1
ATOM 2112 C C . SER A 1 286 ? 11.322 6.637 -16.909 1.00 91.00 286 SER A C 1
ATOM 2114 O O . SER A 1 286 ? 12.430 7.184 -16.935 1.00 91.00 286 SER A O 1
ATOM 2116 N N . LEU A 1 287 ? 10.422 6.892 -15.964 1.00 91.50 287 LEU A N 1
ATOM 2117 C CA . LEU A 1 287 ? 10.615 7.787 -14.833 1.00 91.50 287 LEU A CA 1
ATOM 2118 C C . LEU A 1 287 ? 10.709 6.986 -13.528 1.00 91.50 287 LEU A C 1
ATOM 2120 O O . LEU A 1 287 ? 9.888 6.117 -13.245 1.00 91.50 287 LEU A O 1
ATOM 2124 N N . HIS A 1 288 ? 11.697 7.316 -12.698 1.00 91.12 288 HIS A N 1
ATOM 2125 C CA . HIS A 1 288 ? 11.720 6.931 -11.285 1.00 91.12 288 HIS A CA 1
ATOM 2126 C C . HIS A 1 288 ? 11.385 8.161 -10.450 1.00 91.12 288 HIS A C 1
ATOM 2128 O O . HIS A 1 288 ? 12.115 9.148 -10.528 1.00 91.12 288 HIS A O 1
ATOM 2134 N N . ALA A 1 289 ? 10.343 8.110 -9.622 1.00 91.69 289 ALA A N 1
ATOM 2135 C CA . ALA A 1 289 ? 9.937 9.230 -8.775 1.00 91.69 289 ALA A CA 1
ATOM 2136 C C . ALA A 1 289 ? 10.042 8.884 -7.284 1.00 91.69 289 ALA A C 1
ATOM 2138 O O . ALA A 1 289 ? 9.546 7.849 -6.836 1.00 91.69 289 ALA A O 1
ATOM 2139 N N . LYS A 1 290 ? 10.643 9.778 -6.495 1.00 91.69 290 LYS A N 1
ATOM 2140 C CA . LYS A 1 290 ? 10.725 9.688 -5.030 1.00 91.69 290 LYS A CA 1
ATOM 2141 C C . LYS A 1 290 ? 10.184 10.947 -4.383 1.00 91.69 290 LYS A C 1
ATOM 2143 O O . LYS A 1 290 ? 10.444 12.043 -4.863 1.00 91.69 290 LYS A O 1
ATOM 2148 N N . LEU A 1 291 ? 9.513 10.780 -3.253 1.00 91.12 291 LEU A N 1
ATOM 2149 C CA . LEU A 1 291 ? 9.078 11.855 -2.371 1.00 91.12 291 LEU A CA 1
ATOM 2150 C C . LEU A 1 291 ? 9.948 11.864 -1.117 1.00 91.12 291 LEU A C 1
ATOM 2152 O O . LEU A 1 291 ? 10.212 10.807 -0.543 1.00 91.12 291 LEU A O 1
ATOM 2156 N N . SER A 1 292 ? 10.369 13.046 -0.679 1.00 90.94 292 SER A N 1
ATOM 2157 C CA . SER A 1 292 ? 11.067 13.266 0.588 1.00 90.94 292 SER A CA 1
ATOM 2158 C C . SER A 1 292 ? 10.449 14.446 1.328 1.00 90.94 292 SER A C 1
ATOM 2160 O O . SER A 1 292 ? 10.275 15.514 0.747 1.00 90.94 292 SER A O 1
ATOM 2162 N N . TYR A 1 293 ? 10.107 14.255 2.598 1.00 89.94 293 TYR A N 1
ATOM 2163 C CA . TYR A 1 293 ? 9.485 15.284 3.433 1.00 89.94 293 TYR A CA 1
ATOM 2164 C C . TYR A 1 293 ? 9.795 15.059 4.912 1.00 89.94 293 TYR A C 1
ATOM 2166 O O . TYR A 1 293 ? 10.146 13.953 5.329 1.00 89.94 293 TYR A O 1
ATOM 2174 N N . THR A 1 294 ? 9.660 16.115 5.708 1.00 85.56 294 THR A N 1
ATOM 2175 C CA . THR A 1 294 ? 9.838 16.054 7.160 1.00 85.56 294 THR A CA 1
ATOM 2176 C C . THR A 1 294 ? 8.477 15.993 7.829 1.00 85.56 294 THR A C 1
ATOM 2178 O O . THR A 1 294 ? 7.593 16.794 7.541 1.00 85.56 294 THR A O 1
ATOM 2181 N N . VAL A 1 295 ? 8.305 15.035 8.734 1.00 80.50 295 VAL A N 1
ATOM 2182 C CA . VAL A 1 295 ? 7.150 14.986 9.627 1.00 80.50 295 VAL A CA 1
ATOM 2183 C C . VAL A 1 295 ? 7.561 15.628 10.941 1.00 80.50 295 VAL A C 1
ATOM 2185 O O . VAL A 1 295 ? 8.425 15.096 11.640 1.00 80.50 295 VAL A O 1
ATOM 2188 N N . HIS A 1 296 ? 6.942 16.760 11.265 1.00 76.31 296 HIS A N 1
ATOM 2189 C CA . HIS A 1 296 ? 7.145 17.435 12.541 1.00 76.31 296 HIS A CA 1
ATOM 2190 C C . HIS A 1 296 ? 6.353 16.719 13.631 1.00 76.31 296 HIS A C 1
ATOM 2192 O O . HIS A 1 296 ? 5.133 16.572 13.531 1.00 76.31 296 HIS A O 1
ATOM 2198 N N . GLY A 1 297 ? 7.041 16.240 14.663 1.00 64.56 297 GLY A N 1
ATOM 2199 C CA . GLY A 1 297 ? 6.368 15.691 15.835 1.00 64.56 297 GLY A CA 1
ATOM 2200 C C . GLY A 1 297 ? 5.998 16.784 16.841 1.00 64.56 297 GLY A C 1
ATOM 2201 O O . GLY A 1 297 ? 6.439 17.927 16.745 1.00 64.56 297 GLY A O 1
ATOM 2202 N N . ASN A 1 298 ? 5.190 16.426 17.842 1.00 59.78 298 ASN A N 1
ATOM 2203 C CA . ASN A 1 298 ? 4.625 17.382 18.806 1.00 59.78 298 ASN A CA 1
ATOM 2204 C C . ASN A 1 298 ? 5.681 18.152 19.631 1.00 59.78 298 ASN A C 1
ATOM 2206 O O . ASN A 1 298 ? 5.356 19.185 20.205 1.00 59.78 298 ASN A O 1
ATOM 2210 N N . ASN A 1 299 ? 6.936 17.684 19.660 1.00 55.44 299 ASN A N 1
ATOM 2211 C CA . ASN A 1 299 ? 8.085 18.396 20.220 1.00 55.44 299 ASN A CA 1
ATOM 2212 C C . ASN A 1 299 ? 9.181 18.530 19.146 1.00 55.44 299 ASN A C 1
ATOM 2214 O O . ASN A 1 299 ? 9.519 17.537 18.501 1.00 55.44 299 ASN A O 1
ATOM 2218 N N . ARG A 1 300 ? 9.802 19.716 19.018 1.00 54.06 300 ARG A N 1
ATOM 2219 C CA . ARG A 1 300 ? 10.836 20.091 18.012 1.00 54.06 300 ARG A CA 1
ATOM 2220 C C . ARG A 1 300 ? 12.070 19.164 17.905 1.00 54.06 300 ARG A C 1
ATOM 2222 O O . ARG A 1 300 ? 12.908 19.365 17.040 1.00 54.06 300 ARG A O 1
ATOM 2229 N N . VAL A 1 301 ? 12.198 18.163 18.777 1.00 58.34 301 VAL A N 1
ATOM 2230 C CA . VAL A 1 301 ? 13.280 17.155 18.799 1.00 58.34 301 VAL A CA 1
ATOM 2231 C C . VAL A 1 301 ? 12.872 15.848 18.085 1.00 58.34 301 VAL A C 1
ATOM 2233 O O . VAL A 1 301 ? 13.658 14.914 17.994 1.00 58.34 301 VAL A O 1
ATOM 2236 N N . SER A 1 302 ? 11.643 15.755 17.568 1.00 63.56 302 SER A N 1
ATOM 2237 C CA . SER A 1 302 ? 11.084 14.526 16.973 1.00 63.56 302 SER A CA 1
ATOM 2238 C C . SER A 1 302 ? 10.855 14.594 15.460 1.00 63.56 302 SER A C 1
ATOM 2240 O O . SER A 1 302 ? 10.164 13.737 14.908 1.00 63.56 302 SER A O 1
ATOM 2242 N N . ASP A 1 303 ? 11.443 15.586 14.790 1.00 78.12 303 ASP A N 1
ATOM 2243 C CA . ASP A 1 303 ? 11.359 15.728 13.339 1.00 78.12 303 ASP A CA 1
ATOM 2244 C C . ASP A 1 303 ? 11.951 14.495 12.653 1.00 78.12 303 ASP A C 1
ATOM 2246 O O . ASP A 1 303 ? 13.125 14.153 12.817 1.00 78.12 303 ASP A O 1
ATOM 2250 N N . ARG A 1 304 ? 11.112 13.802 11.883 1.00 82.75 304 ARG A N 1
ATOM 2251 C CA . ARG A 1 304 ? 11.497 12.587 11.170 1.00 82.75 304 ARG A CA 1
ATOM 2252 C C . ARG A 1 304 ? 11.486 12.852 9.677 1.00 82.75 304 ARG A C 1
ATOM 2254 O O . ARG A 1 304 ? 10.433 13.120 9.103 1.00 82.75 304 ARG A O 1
ATOM 2261 N N . GLN A 1 305 ? 12.641 12.696 9.038 1.00 85.62 305 GLN A N 1
ATOM 2262 C CA . GLN A 1 305 ? 12.720 12.676 7.583 1.00 85.62 305 GLN A CA 1
ATOM 2263 C C . GLN A 1 305 ? 12.138 11.360 7.053 1.00 85.62 305 GLN A C 1
ATOM 2265 O O . GLN A 1 305 ? 12.491 10.267 7.505 1.00 85.62 305 GLN A O 1
ATOM 2270 N N . VAL A 1 306 ? 11.225 11.472 6.096 1.00 85.00 306 VAL A N 1
ATOM 2271 C CA . VAL A 1 306 ? 10.561 10.354 5.433 1.00 85.00 306 VAL A CA 1
ATOM 2272 C C . VAL A 1 306 ? 10.886 10.430 3.949 1.00 85.00 306 VAL A C 1
ATOM 2274 O O . VAL A 1 306 ? 10.643 11.451 3.313 1.00 85.00 306 VAL A O 1
ATOM 2277 N N . THR A 1 307 ? 11.404 9.336 3.393 1.00 86.06 307 THR A N 1
ATOM 2278 C CA . THR A 1 307 ? 11.585 9.164 1.947 1.00 86.06 307 THR A CA 1
ATOM 2279 C C . THR A 1 307 ? 10.764 7.967 1.495 1.00 86.06 307 THR A C 1
ATOM 2281 O O . THR A 1 307 ? 10.830 6.901 2.108 1.00 86.06 307 THR A O 1
ATOM 2284 N N . ARG A 1 308 ? 9.985 8.139 0.427 1.00 84.19 308 ARG A N 1
ATOM 2285 C CA . ARG A 1 308 ? 9.144 7.098 -0.172 1.00 84.19 308 ARG A CA 1
ATOM 2286 C C . ARG A 1 308 ? 9.352 7.079 -1.678 1.00 84.19 308 ARG A C 1
ATOM 2288 O O . ARG A 1 308 ? 9.395 8.133 -2.308 1.00 84.19 308 ARG A O 1
ATOM 2295 N N . THR A 1 309 ? 9.458 5.892 -2.261 1.00 87.50 309 THR A N 1
ATOM 2296 C CA . THR A 1 309 ? 9.422 5.752 -3.718 1.00 87.50 309 THR A CA 1
ATOM 2297 C C . THR A 1 309 ? 7.970 5.816 -4.169 1.00 87.50 309 THR A C 1
ATOM 2299 O O . THR A 1 309 ? 7.143 5.057 -3.673 1.00 87.50 309 THR A O 1
ATOM 2302 N N . LEU A 1 310 ? 7.669 6.758 -5.059 1.00 88.75 310 LEU A N 1
ATOM 2303 C CA . LEU A 1 310 ? 6.345 6.925 -5.645 1.00 88.75 310 LEU A CA 1
ATOM 2304 C C . LEU A 1 310 ? 6.201 6.022 -6.871 1.00 88.75 310 LEU A C 1
ATOM 2306 O O . LEU A 1 310 ? 5.259 5.250 -6.932 1.00 88.75 310 LEU A O 1
ATOM 2310 N N . ALA A 1 311 ? 7.169 6.062 -7.787 1.00 91.31 311 ALA A N 1
ATOM 2311 C CA . ALA A 1 311 ? 7.211 5.215 -8.977 1.00 91.31 311 ALA A CA 1
ATOM 2312 C C . ALA A 1 311 ? 8.614 4.635 -9.177 1.00 91.31 311 ALA A C 1
ATOM 2314 O O . ALA A 1 311 ? 9.608 5.362 -9.086 1.00 91.31 311 ALA A O 1
ATOM 2315 N N . LEU A 1 312 ? 8.686 3.335 -9.452 1.00 89.62 312 LEU A N 1
ATOM 2316 C CA . LEU A 1 312 ? 9.912 2.596 -9.704 1.00 89.62 312 LEU A CA 1
ATOM 2317 C C . LEU A 1 312 ? 10.312 2.622 -11.168 1.00 89.62 312 LEU A C 1
ATOM 2319 O O . LEU A 1 312 ? 11.519 2.605 -11.408 1.00 89.62 312 LEU A O 1
ATOM 2323 N N . ASP A 1 313 ? 9.362 2.583 -12.114 1.00 90.38 313 ASP A N 1
ATOM 2324 C CA . ASP A 1 313 ? 9.608 2.394 -13.551 1.00 90.38 313 ASP A CA 1
ATOM 2325 C C . ASP A 1 313 ? 8.495 2.869 -14.495 1.00 90.38 313 ASP A C 1
ATOM 2327 O O . ASP A 1 313 ? 8.234 2.217 -15.505 1.00 90.38 313 ASP A O 1
ATOM 2331 N N . LEU A 1 314 ? 7.947 4.050 -14.197 1.00 92.12 314 LEU A N 1
ATOM 2332 C CA . LEU A 1 314 ? 6.789 4.655 -14.855 1.00 92.12 314 LEU A CA 1
ATOM 2333 C C . LEU A 1 314 ? 7.056 5.064 -16.312 1.00 92.12 314 LEU A C 1
ATOM 2335 O O . LEU A 1 314 ? 7.894 5.934 -16.568 1.00 92.12 314 LEU A O 1
ATOM 2339 N N . ASP A 1 315 ? 6.309 4.501 -17.256 1.00 90.50 315 ASP A N 1
ATOM 2340 C CA . ASP A 1 315 ? 6.325 4.862 -18.678 1.00 90.50 315 ASP A CA 1
ATOM 2341 C C . ASP A 1 315 ? 4.985 5.443 -19.182 1.00 90.50 315 ASP A C 1
ATOM 2343 O O . ASP A 1 315 ? 4.069 5.712 -18.403 1.00 90.50 315 ASP A O 1
ATOM 2347 N N . SER A 1 316 ? 4.903 5.787 -20.475 1.00 88.25 316 SER A N 1
ATOM 2348 C CA . SER A 1 316 ? 3.756 6.515 -21.046 1.00 88.25 316 SER A CA 1
ATOM 2349 C C . SER A 1 316 ? 2.458 5.711 -21.059 1.00 88.25 316 SER A C 1
ATOM 2351 O O . SER A 1 316 ? 1.377 6.314 -21.047 1.00 88.25 316 SER A O 1
ATOM 2353 N N . GLU A 1 317 ? 2.577 4.383 -21.075 1.00 86.50 317 GLU A N 1
ATOM 2354 C CA . GLU A 1 317 ? 1.464 3.436 -21.126 1.00 86.50 317 GLU A CA 1
ATOM 2355 C C . GLU A 1 317 ? 0.972 3.061 -19.725 1.00 86.50 317 GLU A C 1
ATOM 2357 O O . GLU A 1 317 ? -0.106 2.482 -19.568 1.00 86.50 317 GLU A O 1
ATOM 2362 N N . ASP A 1 318 ? 1.746 3.406 -18.695 1.00 87.56 318 ASP A N 1
ATOM 2363 C CA . ASP A 1 318 ? 1.383 3.142 -17.318 1.00 87.56 318 ASP A CA 1
ATOM 2364 C C . ASP A 1 318 ? 0.240 4.036 -16.829 1.00 87.56 318 ASP A C 1
ATOM 2366 O O . ASP A 1 318 ? 0.019 5.181 -17.247 1.00 87.56 318 ASP A O 1
ATOM 2370 N N . ARG A 1 319 ? -0.490 3.489 -15.857 1.00 87.38 319 ARG A N 1
ATOM 2371 C CA . ARG A 1 319 ? -1.536 4.217 -15.144 1.00 87.38 319 ARG A CA 1
ATOM 2372 C C . ARG A 1 319 ? -0.925 5.288 -14.243 1.00 87.38 319 ARG A C 1
ATOM 2374 O O . ARG A 1 319 ? 0.177 5.097 -13.725 1.00 87.38 319 ARG A O 1
ATOM 2381 N N . PRO A 1 320 ? -1.663 6.376 -13.969 1.00 89.38 320 PRO A N 1
ATOM 2382 C CA . PRO A 1 320 ? -1.192 7.372 -13.029 1.00 89.38 320 PRO A CA 1
ATOM 2383 C C . PRO A 1 320 ? -0.982 6.785 -11.639 1.00 89.38 320 PRO A C 1
ATOM 2385 O O . PRO A 1 320 ? -1.804 6.016 -11.135 1.00 89.38 320 PRO A O 1
ATOM 2388 N N . VAL A 1 321 ? 0.099 7.207 -10.997 1.00 90.75 321 VAL A N 1
ATOM 2389 C CA . VAL A 1 321 ? 0.410 6.838 -9.621 1.00 90.75 321 VAL A CA 1
ATOM 2390 C C . VAL A 1 321 ? -0.093 7.939 -8.706 1.00 90.75 321 VAL A C 1
ATOM 2392 O O . VAL A 1 321 ? 0.394 9.070 -8.757 1.00 90.75 321 VAL A O 1
ATOM 2395 N N . LEU A 1 322 ? -1.079 7.615 -7.871 1.00 88.56 322 LEU A N 1
ATOM 2396 C CA . LEU A 1 322 ? -1.673 8.576 -6.947 1.00 88.56 322 LEU A CA 1
ATOM 2397 C C . LEU A 1 322 ? -0.662 9.043 -5.899 1.00 88.56 322 LEU A C 1
ATOM 2399 O O . LEU A 1 322 ? 0.102 8.252 -5.340 1.00 88.56 322 LEU A O 1
ATOM 2403 N N . LEU A 1 323 ? -0.700 10.338 -5.593 1.00 88.62 323 LEU A N 1
ATOM 2404 C CA . LEU A 1 323 ? 0.064 10.904 -4.493 1.00 88.62 323 LEU A CA 1
ATOM 2405 C C . LEU A 1 323 ? -0.420 10.313 -3.158 1.00 88.62 323 LEU A C 1
ATOM 2407 O O . LEU A 1 323 ? -1.622 10.073 -2.983 1.00 88.62 323 LEU A O 1
ATOM 2411 N N . PRO A 1 324 ? 0.480 10.084 -2.183 1.00 84.56 324 PRO A N 1
ATOM 2412 C CA . PRO A 1 324 ? 0.092 9.467 -0.924 1.00 84.56 324 PRO A CA 1
ATOM 2413 C C . PRO A 1 324 ? -0.883 10.353 -0.137 1.00 84.56 324 PRO A C 1
ATOM 2415 O O . PRO A 1 324 ? -0.532 11.429 0.342 1.00 84.56 324 PRO A O 1
ATOM 2418 N N . ALA A 1 325 ? -2.114 9.868 0.038 1.00 78.25 325 ALA A N 1
ATOM 2419 C CA . ALA A 1 325 ? -3.173 10.586 0.752 1.00 78.25 325 ALA A CA 1
ATOM 2420 C C . ALA A 1 325 ? -2.947 10.691 2.275 1.00 78.25 325 ALA A C 1
ATOM 2422 O O . ALA A 1 325 ? -3.729 11.330 2.972 1.00 78.25 325 ALA A O 1
ATOM 2423 N N . ASP A 1 326 ? -1.928 10.016 2.815 1.00 77.56 326 ASP A N 1
ATOM 2424 C CA . ASP A 1 326 ? -1.553 10.074 4.230 1.00 77.56 326 ASP A CA 1
ATOM 2425 C C . ASP A 1 326 ? -0.537 11.179 4.552 1.00 77.56 326 ASP A C 1
ATOM 2427 O O . ASP A 1 326 ? -0.184 11.348 5.720 1.00 77.56 326 ASP A O 1
ATOM 2431 N N . ILE A 1 327 ? -0.070 11.932 3.551 1.00 82.75 327 ILE A N 1
ATOM 2432 C CA . ILE A 1 327 ? 0.745 13.126 3.783 1.00 82.75 327 ILE A CA 1
ATOM 2433 C C . ILE A 1 327 ? -0.179 14.259 4.265 1.00 82.75 327 ILE A C 1
ATOM 2435 O O . ILE A 1 327 ? -1.174 14.550 3.597 1.00 82.75 327 ILE A O 1
ATOM 2439 N N . PRO A 1 328 ? 0.108 14.901 5.415 1.00 83.19 328 PRO A N 1
ATOM 2440 C CA . PRO A 1 328 ? -0.726 15.980 5.930 1.00 83.19 328 PRO A CA 1
ATOM 2441 C C . PRO A 1 328 ? -0.810 17.172 4.972 1.00 83.19 328 PRO A C 1
ATOM 2443 O O . PRO A 1 328 ? 0.180 17.550 4.343 1.00 83.19 328 PRO A O 1
ATOM 2446 N N . SER A 1 329 ? -1.979 17.813 4.931 1.00 84.25 329 SER A N 1
ATOM 2447 C CA . SER A 1 329 ? -2.167 19.082 4.222 1.00 84.25 329 SER A CA 1
ATOM 2448 C C . SER A 1 329 ? -1.188 20.151 4.724 1.00 84.25 329 SER A C 1
ATOM 2450 O O . SER A 1 329 ? -0.974 20.267 5.929 1.00 84.25 329 SER A O 1
ATOM 2452 N N . GLY A 1 330 ? -0.656 20.966 3.813 1.00 83.06 330 GLY A N 1
ATOM 2453 C CA . GLY A 1 330 ? 0.333 22.015 4.077 1.00 83.06 330 GLY A CA 1
ATOM 2454 C C . GLY A 1 330 ? 1.762 21.497 4.268 1.00 83.06 330 GLY A C 1
ATOM 2455 O O . GLY A 1 330 ? 2.650 22.265 4.630 1.00 83.06 330 GLY A O 1
ATOM 2456 N N . THR A 1 331 ? 2.001 20.197 4.065 1.00 87.94 331 THR A N 1
ATOM 2457 C CA . THR A 1 331 ? 3.360 19.645 4.059 1.00 87.94 331 THR A CA 1
ATOM 2458 C C . THR A 1 331 ? 4.027 19.973 2.729 1.00 87.94 331 THR A C 1
ATOM 2460 O O . THR A 1 331 ? 3.519 19.578 1.680 1.00 87.94 331 THR A O 1
ATOM 2463 N N . ILE A 1 332 ? 5.196 20.613 2.776 1.00 89.44 332 ILE A N 1
ATOM 2464 C CA . ILE A 1 332 ? 6.045 20.779 1.594 1.00 89.44 332 ILE A CA 1
ATOM 2465 C C . ILE A 1 332 ? 6.834 19.491 1.359 1.00 89.44 332 ILE A C 1
ATOM 2467 O O . ILE A 1 332 ? 7.573 19.021 2.230 1.00 89.44 332 ILE A O 1
ATOM 2471 N N . VAL A 1 333 ? 6.668 18.910 0.175 1.00 92.69 333 VAL A N 1
ATOM 2472 C CA . VAL A 1 333 ? 7.291 17.649 -0.223 1.00 92.69 333 VAL A CA 1
ATOM 2473 C C . VAL A 1 333 ? 8.265 17.900 -1.361 1.00 92.69 333 VAL A C 1
ATOM 2475 O O . VAL A 1 333 ? 7.905 18.435 -2.403 1.00 92.69 333 VAL A O 1
ATOM 2478 N N . THR A 1 334 ? 9.501 17.440 -1.211 1.00 95.12 334 THR A N 1
ATOM 2479 C CA . THR A 1 334 ? 10.461 17.424 -2.313 1.00 95.12 334 THR A CA 1
ATOM 2480 C C . THR A 1 334 ? 10.269 16.153 -3.136 1.00 95.12 334 THR A C 1
ATOM 2482 O O . THR A 1 334 ? 10.495 15.047 -2.640 1.00 95.12 334 THR A O 1
ATOM 2485 N N . MET A 1 335 ? 9.877 16.297 -4.400 1.00 94.62 335 MET A N 1
ATOM 2486 C CA . MET A 1 335 ? 9.806 15.197 -5.358 1.00 94.62 335 MET A CA 1
ATOM 2487 C C . MET A 1 335 ? 11.037 15.196 -6.263 1.00 94.62 335 MET A C 1
ATOM 2489 O O . MET A 1 335 ? 11.265 16.152 -6.998 1.00 94.62 335 MET A O 1
ATOM 2493 N N . THR A 1 336 ? 11.803 14.109 -6.260 1.00 92.88 336 THR A N 1
ATOM 2494 C CA . THR A 1 336 ? 12.930 13.892 -7.177 1.00 92.88 336 THR A CA 1
ATOM 2495 C C . THR A 1 336 ? 12.529 12.891 -8.249 1.00 92.88 336 THR A C 1
ATOM 2497 O O . THR A 1 336 ? 12.070 11.795 -7.929 1.00 92.88 336 THR A O 1
ATOM 2500 N N . VAL A 1 337 ? 12.732 13.253 -9.514 1.00 91.94 337 VAL A N 1
ATOM 2501 C CA . VAL A 1 337 ? 12.413 12.424 -10.677 1.00 91.94 337 VAL A CA 1
ATOM 2502 C C . VAL A 1 337 ? 13.668 12.176 -11.501 1.00 91.94 337 VAL A C 1
ATOM 2504 O O . VAL A 1 337 ? 14.334 13.116 -11.935 1.00 91.94 337 VAL A O 1
ATOM 2507 N N . LEU A 1 338 ? 13.984 10.901 -11.717 1.00 88.94 338 LEU A N 1
ATOM 2508 C CA . LEU A 1 338 ? 15.072 10.446 -12.576 1.00 88.94 338 LEU A CA 1
ATOM 2509 C C . LEU A 1 338 ? 14.484 10.001 -13.916 1.00 88.94 338 LEU A C 1
ATOM 2511 O O . LEU A 1 338 ? 13.671 9.078 -13.946 1.00 88.94 338 LEU A O 1
ATOM 2515 N N . SER A 1 339 ? 14.921 10.617 -15.013 1.00 87.94 339 SER A N 1
ATOM 2516 C CA . SER A 1 339 ? 14.658 10.108 -16.363 1.00 87.94 339 SER A CA 1
ATOM 2517 C C . SER A 1 339 ? 15.678 9.029 -16.698 1.00 87.94 339 SER A C 1
ATOM 2519 O O . SER A 1 339 ? 16.878 9.201 -16.452 1.00 87.94 339 SER A O 1
ATOM 2521 N N . ARG A 1 340 ? 15.206 7.896 -17.214 1.00 87.12 340 ARG A N 1
ATOM 2522 C CA . ARG A 1 340 ? 16.005 6.687 -17.399 1.00 87.12 340 ARG A CA 1
ATOM 2523 C C . ARG A 1 340 ? 15.811 6.106 -18.790 1.00 87.12 340 ARG A C 1
ATOM 2525 O O . ARG A 1 340 ? 14.736 6.199 -19.369 1.00 87.12 340 ARG A O 1
ATOM 2532 N N . GLU A 1 341 ? 16.867 5.485 -19.299 1.00 87.25 341 GLU A N 1
ATOM 2533 C CA . GLU A 1 341 ? 16.899 4.805 -20.589 1.00 87.25 341 GLU A CA 1
ATOM 2534 C C . GLU A 1 341 ? 17.387 3.363 -20.424 1.00 87.25 341 GLU A C 1
ATOM 2536 O O . GLU A 1 341 ? 18.343 3.087 -19.691 1.00 87.25 341 GLU A O 1
ATOM 2541 N N . GLN A 1 342 ? 16.765 2.449 -21.167 1.00 85.25 342 GLN A N 1
ATOM 2542 C CA . GLN A 1 342 ? 17.247 1.091 -21.387 1.00 85.25 342 GLN A CA 1
ATOM 2543 C C . GLN A 1 342 ? 17.255 0.755 -22.874 1.00 85.25 342 GLN A C 1
ATOM 2545 O O . GLN A 1 342 ? 16.410 1.200 -23.650 1.00 85.25 342 GLN A O 1
ATOM 2550 N N . THR A 1 343 ? 18.200 -0.091 -23.266 1.00 85.00 343 THR A N 1
ATOM 2551 C CA . THR A 1 343 ? 18.183 -0.738 -24.574 1.00 85.00 343 THR A CA 1
ATOM 2552 C C . THR A 1 343 ? 17.494 -2.086 -24.436 1.00 85.00 343 THR A C 1
ATOM 2554 O O . THR A 1 343 ? 17.854 -2.889 -23.575 1.00 85.00 343 THR A O 1
ATOM 2557 N N . VAL A 1 344 ? 16.511 -2.336 -25.292 1.00 84.75 344 VAL A N 1
ATOM 2558 C CA . VAL A 1 344 ? 15.739 -3.573 -25.332 1.00 84.75 344 VAL A CA 1
ATOM 2559 C C . VAL A 1 344 ? 16.063 -4.315 -26.619 1.00 84.75 344 VAL A C 1
ATOM 2561 O O . VAL A 1 344 ? 15.915 -3.779 -27.719 1.00 84.75 344 VAL A O 1
ATOM 2564 N N . LYS A 1 345 ? 16.498 -5.565 -26.477 1.00 85.44 345 LYS A N 1
ATOM 2565 C CA . LYS A 1 345 ? 16.727 -6.483 -27.589 1.00 85.44 345 LYS A CA 1
ATOM 2566 C C . LYS A 1 345 ? 15.709 -7.611 -27.517 1.00 85.44 345 LYS A C 1
ATOM 2568 O O . LYS A 1 345 ? 15.648 -8.322 -26.517 1.00 85.44 345 LYS A O 1
ATOM 2573 N N . THR A 1 346 ? 14.944 -7.794 -28.584 1.00 84.31 346 THR A N 1
ATOM 2574 C CA . THR A 1 346 ? 14.039 -8.939 -28.717 1.00 84.31 346 THR A CA 1
ATOM 2575 C C . THR A 1 346 ? 14.776 -10.061 -29.438 1.00 84.31 346 THR A C 1
ATOM 2577 O O . THR A 1 346 ? 15.242 -9.886 -30.563 1.00 84.31 346 THR A O 1
ATOM 2580 N N . LEU A 1 347 ? 14.935 -11.197 -28.766 1.00 82.12 347 LEU A N 1
ATOM 2581 C CA . LEU A 1 347 ? 15.532 -12.406 -29.325 1.00 82.12 347 LEU A CA 1
ATOM 2582 C C . LEU A 1 347 ? 14.467 -13.249 -30.055 1.00 82.12 347 LEU A C 1
ATOM 2584 O O . LEU A 1 347 ? 13.268 -13.077 -29.801 1.00 82.12 347 LEU A O 1
ATOM 2588 N N . PRO A 1 348 ? 14.878 -14.181 -30.940 1.00 82.38 348 PRO A N 1
ATOM 2589 C CA . PRO A 1 348 ? 13.972 -15.177 -31.508 1.00 82.38 348 PRO A CA 1
ATOM 2590 C C . PRO A 1 348 ? 13.151 -15.874 -30.412 1.00 82.38 348 PRO A C 1
ATOM 2592 O O . PRO A 1 348 ? 13.679 -16.199 -29.351 1.00 82.38 348 PRO A O 1
ATOM 2595 N N . GLY A 1 349 ? 11.851 -16.062 -30.652 1.00 80.25 349 GLY A N 1
ATOM 2596 C CA . GLY A 1 349 ? 10.916 -16.580 -29.644 1.00 80.25 349 GLY A CA 1
ATOM 2597 C C . GLY A 1 349 ? 10.297 -15.516 -28.725 1.00 80.25 349 GLY A C 1
ATOM 2598 O O . GLY A 1 349 ? 9.603 -15.869 -27.779 1.00 80.25 349 GLY A O 1
ATOM 2599 N N . GLY A 1 350 ? 10.521 -14.221 -28.987 1.00 78.75 350 GLY A N 1
ATOM 2600 C CA . GLY A 1 350 ? 9.853 -13.118 -28.277 1.00 78.75 350 GLY A CA 1
ATOM 2601 C C . GLY A 1 350 ? 10.472 -12.753 -26.924 1.00 78.75 350 GLY A C 1
ATOM 2602 O O . GLY A 1 350 ? 9.943 -11.903 -26.210 1.00 78.75 350 GLY A O 1
ATOM 2603 N N . ILE A 1 351 ? 11.607 -13.359 -26.570 1.00 79.19 351 ILE A N 1
ATOM 2604 C CA . ILE A 1 351 ? 12.309 -13.092 -25.311 1.00 79.19 351 ILE A CA 1
ATOM 2605 C C . ILE A 1 351 ? 12.910 -11.683 -25.361 1.00 79.19 351 ILE A C 1
ATOM 2607 O O . ILE A 1 351 ? 13.758 -11.391 -26.206 1.00 79.19 351 ILE A O 1
ATOM 2611 N N . ARG A 1 352 ? 12.498 -10.808 -24.439 1.00 82.25 352 ARG A N 1
ATOM 2612 C CA . ARG A 1 352 ? 13.044 -9.449 -24.304 1.00 82.25 352 ARG A CA 1
ATOM 2613 C C . ARG A 1 352 ? 14.211 -9.442 -23.323 1.00 82.25 352 ARG A C 1
ATOM 2615 O O . ARG A 1 352 ? 14.076 -9.864 -22.177 1.00 82.25 352 ARG A O 1
ATOM 2622 N N . VAL A 1 353 ? 15.350 -8.927 -23.770 1.00 82.62 353 VAL A N 1
ATOM 2623 C CA . VAL A 1 353 ? 16.547 -8.705 -22.953 1.00 82.62 353 VAL A CA 1
ATOM 2624 C C . VAL A 1 353 ? 16.750 -7.207 -22.788 1.00 82.62 353 VAL A C 1
ATOM 2626 O O . VAL A 1 353 ? 16.729 -6.460 -23.766 1.00 82.62 353 VAL A O 1
ATOM 2629 N N . TYR A 1 354 ? 16.955 -6.781 -21.547 1.00 85.25 354 TYR A N 1
ATOM 2630 C CA . TYR A 1 354 ? 17.090 -5.379 -21.169 1.00 85.25 354 TYR A CA 1
ATOM 2631 C C . TYR A 1 354 ? 18.529 -5.108 -20.745 1.00 85.25 354 TYR A C 1
ATOM 2633 O O . TYR A 1 354 ? 19.103 -5.876 -19.970 1.00 85.25 354 TYR A O 1
ATOM 2641 N N . SER A 1 355 ? 19.110 -4.016 -21.238 1.00 82.94 355 SER A N 1
ATOM 2642 C CA . SER A 1 355 ? 20.383 -3.515 -20.726 1.00 82.94 355 SER A CA 1
ATOM 2643 C C . SER A 1 355 ? 20.223 -2.973 -19.298 1.00 82.94 355 SER A C 1
ATOM 2645 O O . SER A 1 355 ? 19.101 -2.640 -18.885 1.00 82.94 355 SER A O 1
ATOM 2647 N N . PRO A 1 356 ? 21.335 -2.785 -18.564 1.00 81.31 356 PRO A N 1
ATOM 2648 C CA . PRO A 1 356 ? 21.331 -1.945 -17.376 1.00 81.31 356 PRO A CA 1
ATOM 2649 C C . PRO A 1 356 ? 20.705 -0.579 -17.664 1.00 81.31 356 PRO A C 1
ATOM 2651 O O . PRO A 1 356 ? 20.815 -0.048 -18.777 1.00 81.31 356 PRO A O 1
ATOM 2654 N N . VAL A 1 357 ? 20.038 -0.029 -16.653 1.00 83.06 357 VAL A N 1
ATOM 2655 C CA . VAL A 1 357 ? 19.436 1.301 -16.724 1.00 83.06 357 VAL A CA 1
ATOM 2656 C C . VAL A 1 357 ? 20.518 2.367 -16.727 1.00 83.06 357 VAL A C 1
ATOM 2658 O O . VAL A 1 357 ? 21.450 2.324 -15.923 1.00 83.06 357 VAL A O 1
ATOM 2661 N N . ARG A 1 358 ? 20.344 3.366 -17.589 1.00 83.56 358 ARG A N 1
ATOM 2662 C CA . ARG A 1 358 ? 21.137 4.588 -17.589 1.00 83.56 358 ARG A CA 1
ATOM 2663 C C . ARG A 1 358 ? 20.263 5.778 -17.206 1.00 83.56 358 ARG A C 1
ATOM 2665 O O . ARG A 1 358 ? 19.217 5.992 -17.805 1.00 83.56 358 ARG A O 1
ATOM 2672 N N . VAL A 1 359 ? 20.702 6.564 -16.226 1.00 84.88 359 VAL A N 1
ATOM 2673 C CA . VAL A 1 359 ? 20.044 7.828 -15.856 1.00 84.88 359 VAL A CA 1
ATOM 2674 C C . VAL A 1 359 ? 20.452 8.907 -16.859 1.00 84.88 359 VAL A C 1
ATOM 2676 O O . VAL A 1 359 ? 21.643 9.114 -17.093 1.00 84.88 359 VAL A O 1
ATOM 2679 N N . LEU A 1 360 ? 19.464 9.567 -17.459 1.00 82.12 360 LEU A N 1
ATOM 2680 C CA . LEU A 1 360 ? 19.650 10.654 -18.422 1.00 82.12 360 LEU A CA 1
ATOM 2681 C C . LEU A 1 360 ? 19.578 12.030 -17.760 1.00 82.12 360 LEU A C 1
ATOM 2683 O O . LEU A 1 360 ? 20.360 12.915 -18.091 1.00 82.12 360 LEU A O 1
ATOM 2687 N N . ALA A 1 361 ? 18.641 12.211 -16.829 1.00 82.62 361 ALA A N 1
ATOM 2688 C CA . ALA A 1 361 ? 18.386 13.492 -16.184 1.00 82.62 361 ALA A CA 1
ATOM 2689 C C . ALA A 1 361 ? 17.830 13.312 -14.771 1.00 82.62 361 ALA A C 1
ATOM 2691 O O . ALA A 1 361 ? 17.199 12.300 -14.464 1.00 82.62 361 ALA A O 1
ATOM 2692 N N . ILE A 1 362 ? 18.031 14.331 -13.938 1.00 87.50 362 ILE A N 1
ATOM 2693 C CA . ILE A 1 362 ? 17.459 14.442 -12.596 1.00 87.50 362 ILE A CA 1
ATOM 2694 C C . ILE A 1 362 ? 16.735 15.782 -12.522 1.00 87.50 362 ILE A C 1
ATOM 2696 O O . ILE A 1 362 ? 17.320 16.818 -12.837 1.00 87.50 362 ILE A O 1
ATOM 2700 N N . ARG A 1 363 ? 15.469 15.767 -12.111 1.00 89.19 363 ARG A N 1
ATOM 2701 C CA . ARG A 1 363 ? 14.679 16.972 -11.838 1.00 89.19 363 ARG A CA 1
ATOM 2702 C C . ARG A 1 363 ? 14.100 16.898 -10.433 1.00 89.19 363 ARG A C 1
ATOM 2704 O O . ARG A 1 363 ? 13.748 15.818 -9.964 1.00 89.19 363 ARG A O 1
ATOM 2711 N N . THR A 1 364 ? 13.981 18.049 -9.786 1.00 92.69 364 THR A N 1
ATOM 2712 C CA . THR A 1 364 ? 13.418 18.165 -8.440 1.00 92.69 364 THR A CA 1
ATOM 2713 C C . THR A 1 364 ? 12.297 19.193 -8.447 1.00 92.69 364 THR A C 1
ATOM 2715 O O . THR A 1 364 ? 12.437 20.243 -9.068 1.00 92.69 364 THR A O 1
ATOM 2718 N N . TYR A 1 365 ? 11.206 18.888 -7.753 1.00 93.50 365 TYR A N 1
ATOM 2719 C CA . TYR A 1 365 ? 10.025 19.736 -7.621 1.00 93.50 365 TYR A CA 1
ATOM 2720 C C . TYR A 1 365 ? 9.683 19.903 -6.140 1.00 93.50 365 TYR A C 1
ATOM 2722 O O . TYR A 1 365 ? 9.789 18.940 -5.378 1.00 93.50 365 TYR A O 1
ATOM 2730 N N . GLN A 1 366 ? 9.264 21.102 -5.735 1.00 94.69 366 GLN A N 1
ATOM 2731 C CA . GLN A 1 366 ? 8.644 21.327 -4.429 1.00 94.69 366 GLN A CA 1
ATOM 2732 C C . GLN A 1 366 ? 7.133 21.235 -4.602 1.00 94.69 366 GLN A C 1
ATOM 2734 O O . GLN A 1 366 ? 6.564 21.988 -5.384 1.00 94.69 366 GLN A O 1
ATOM 2739 N N . LEU A 1 367 ? 6.498 20.288 -3.925 1.00 92.69 367 LEU A N 1
ATOM 2740 C CA . LEU A 1 367 ? 5.054 20.098 -3.950 1.00 92.69 367 LEU A CA 1
ATOM 2741 C C . LEU A 1 367 ? 4.463 20.668 -2.663 1.00 92.69 367 LEU A C 1
ATOM 2743 O O . LEU A 1 367 ? 4.884 20.261 -1.579 1.00 92.69 367 LEU A O 1
ATOM 2747 N N . ASP A 1 368 ? 3.486 21.561 -2.780 1.00 91.19 368 ASP A N 1
ATOM 2748 C CA . ASP A 1 368 ? 2.646 21.953 -1.649 1.00 91.19 368 ASP A CA 1
ATOM 2749 C C . ASP A 1 368 ? 1.393 21.077 -1.636 1.00 91.19 368 ASP A C 1
ATOM 2751 O O . ASP A 1 368 ? 0.564 21.131 -2.552 1.00 91.19 368 ASP A O 1
ATOM 2755 N N . MET A 1 369 ? 1.286 20.230 -0.612 1.00 87.44 369 MET A N 1
ATOM 2756 C CA . MET A 1 369 ? 0.159 19.323 -0.423 1.00 87.44 369 MET A CA 1
ATOM 2757 C C . MET A 1 369 ? -1.051 20.116 0.077 1.00 87.44 369 MET A C 1
ATOM 2759 O O . MET A 1 369 ? -1.349 20.137 1.272 1.00 87.44 369 MET A O 1
ATOM 2763 N N . ALA A 1 370 ? -1.768 20.773 -0.827 1.00 75.38 370 ALA A N 1
ATOM 2764 C CA . ALA A 1 370 ? -2.975 21.506 -0.496 1.00 75.38 370 ALA A CA 1
ATOM 2765 C C . ALA A 1 370 ? -4.073 20.539 -0.013 1.00 75.38 370 ALA A C 1
ATOM 2767 O O . ALA A 1 370 ? -4.366 19.507 -0.624 1.00 75.38 370 ALA A O 1
ATOM 2768 N N . GLY A 1 371 ? -4.708 20.871 1.112 1.00 58.62 371 GLY A N 1
ATOM 2769 C CA . GLY A 1 371 ? -5.916 20.185 1.564 1.00 58.62 371 GLY A CA 1
ATOM 2770 C C . GLY A 1 371 ? -7.034 20.342 0.531 1.00 58.62 371 GLY A C 1
ATOM 2771 O O . GLY A 1 371 ? -6.953 21.236 -0.313 1.00 58.62 371 GLY A O 1
ATOM 2772 N N . PRO A 1 372 ? -8.097 19.517 0.580 1.00 51.44 372 PRO A N 1
ATOM 2773 C CA . PRO A 1 372 ? -9.219 19.686 -0.334 1.00 51.44 372 PRO A CA 1
ATOM 2774 C C . PRO A 1 372 ? -9.706 21.129 -0.217 1.00 51.44 372 PRO A C 1
ATOM 2776 O O . PRO A 1 372 ? -10.098 21.554 0.877 1.00 51.44 372 PRO A O 1
ATOM 2779 N N . ARG A 1 373 ? -9.651 21.898 -1.314 1.00 44.97 373 ARG A N 1
ATOM 2780 C CA . ARG A 1 373 ? -10.250 23.231 -1.342 1.00 44.97 373 ARG A CA 1
ATOM 2781 C C . ARG A 1 373 ? -11.711 23.047 -0.952 1.00 44.97 373 ARG A C 1
ATOM 2783 O O . ARG A 1 373 ? -12.523 22.580 -1.746 1.00 44.97 373 ARG A O 1
ATOM 2790 N N . ARG A 1 374 ? -12.075 23.428 0.280 1.00 35.06 374 ARG A N 1
ATOM 2791 C CA . ARG A 1 374 ? -13.456 23.815 0.552 1.00 35.06 374 ARG A CA 1
ATOM 2792 C C . ARG A 1 374 ? -13.711 24.915 -0.454 1.00 35.06 374 ARG A C 1
ATOM 2794 O O . ARG A 1 374 ? -13.097 25.974 -0.356 1.00 35.06 374 ARG A O 1
ATOM 2801 N N . THR A 1 375 ? -14.551 24.647 -1.443 1.00 32.66 375 THR A N 1
ATOM 2802 C CA . THR A 1 375 ? -15.117 25.692 -2.278 1.00 32.66 375 THR A CA 1
ATOM 2803 C C . THR A 1 375 ? -15.801 26.647 -1.306 1.00 32.66 375 THR A C 1
ATOM 2805 O O . THR A 1 375 ? -16.899 26.386 -0.820 1.00 32.66 375 THR A O 1
ATOM 2808 N N . LEU A 1 376 ? -15.099 27.709 -0.912 1.00 29.98 376 LEU A N 1
ATOM 2809 C CA . LEU A 1 376 ? -15.655 28.810 -0.149 1.00 29.98 376 LEU A CA 1
ATOM 2810 C C . LEU A 1 376 ? -16.560 29.558 -1.124 1.00 29.98 376 LEU A C 1
ATOM 2812 O O . LEU A 1 376 ? -16.205 30.603 -1.657 1.00 29.98 376 LEU A O 1
ATOM 2816 N N . ILE A 1 377 ? -17.758 29.021 -1.353 1.00 37.50 377 ILE A N 1
ATOM 2817 C CA . ILE A 1 377 ? -18.900 29.842 -1.740 1.00 37.50 377 ILE A CA 1
ATOM 2818 C C . ILE A 1 377 ? -19.334 30.575 -0.470 1.00 37.50 377 ILE A C 1
ATOM 2820 O O . ILE A 1 377 ? -20.361 30.280 0.126 1.00 37.50 377 ILE A O 1
ATOM 2824 N N . THR A 1 378 ? -18.513 31.509 -0.002 1.00 32.47 378 THR A N 1
ATOM 2825 C CA . THR A 1 378 ? -18.915 32.478 1.015 1.00 32.47 378 THR A CA 1
ATOM 2826 C C . THR A 1 378 ? -18.150 33.766 0.784 1.00 32.47 378 THR A C 1
ATOM 2828 O O . THR A 1 378 ? -16.941 33.821 0.989 1.00 32.47 378 THR A O 1
ATOM 2831 N N . GLY A 1 379 ? -18.888 34.810 0.412 1.00 29.31 379 GLY A N 1
ATOM 2832 C CA . GLY A 1 379 ? -18.432 36.186 0.556 1.00 29.31 379 GLY A CA 1
ATOM 2833 C C . GLY A 1 379 ? -18.140 36.918 -0.746 1.00 29.31 379 GLY A C 1
ATOM 2834 O O . GLY A 1 379 ? -17.041 37.429 -0.922 1.00 29.31 379 GLY A O 1
ATOM 2835 N N . LEU A 1 380 ? -19.156 37.097 -1.596 1.00 29.59 380 LEU A N 1
ATOM 2836 C CA . LEU A 1 380 ? -19.253 38.317 -2.402 1.00 29.59 380 LEU A CA 1
ATOM 2837 C C . LEU A 1 380 ? -19.290 39.523 -1.444 1.00 29.59 380 LEU A C 1
ATOM 2839 O O . LEU A 1 380 ? -20.359 40.003 -1.069 1.00 29.59 380 LEU A O 1
ATOM 2843 N N . ARG A 1 381 ? -18.126 40.022 -1.020 1.00 28.30 381 ARG A N 1
ATOM 2844 C CA . ARG A 1 381 ? -18.006 41.404 -0.557 1.00 28.30 381 ARG A CA 1
ATOM 2845 C C . ARG A 1 381 ? -17.821 42.275 -1.791 1.00 28.30 381 ARG A C 1
ATOM 2847 O O . ARG A 1 381 ? -16.773 42.277 -2.422 1.00 28.30 381 ARG A O 1
ATOM 2854 N N . ARG A 1 382 ? -18.890 42.999 -2.127 1.00 34.59 382 ARG A N 1
ATOM 2855 C CA . ARG A 1 382 ? -18.872 44.143 -3.040 1.00 34.59 382 ARG A CA 1
ATOM 2856 C C . ARG A 1 382 ? -17.849 45.175 -2.543 1.00 34.59 382 ARG A C 1
ATOM 2858 O O . ARG A 1 382 ? -17.945 45.612 -1.400 1.00 34.59 382 ARG A O 1
ATOM 2865 N N . GLY A 1 383 ? -16.931 45.588 -3.412 1.00 26.88 383 GLY A N 1
ATOM 2866 C CA . GLY A 1 383 ? -16.046 46.739 -3.212 1.00 26.88 383 GLY A CA 1
ATOM 2867 C C . GLY A 1 383 ? -14.967 46.802 -4.304 1.00 26.88 383 GLY A C 1
ATOM 2868 O O . GLY A 1 383 ? -14.327 45.780 -4.523 1.00 26.88 383 GLY A O 1
ATOM 2869 N N . PRO A 1 384 ? -14.793 47.919 -5.038 1.00 35.16 384 PRO A N 1
ATOM 2870 C CA . PRO A 1 384 ? -14.284 47.899 -6.410 1.00 35.16 384 PRO A CA 1
ATOM 2871 C C . PRO A 1 384 ? -12.793 48.236 -6.498 1.00 35.16 384 PRO A C 1
ATOM 2873 O O . PRO A 1 384 ? -12.359 49.197 -5.873 1.00 35.16 384 PRO A O 1
ATOM 2876 N N . VAL A 1 385 ? -12.034 47.548 -7.357 1.00 30.97 385 VAL A N 1
ATOM 2877 C CA . VAL A 1 385 ? -10.770 48.087 -7.890 1.00 30.97 385 VAL A CA 1
ATOM 2878 C C . VAL A 1 385 ? -10.590 47.652 -9.350 1.00 30.97 385 VAL A C 1
ATOM 2880 O O . VAL A 1 385 ? -10.292 46.504 -9.646 1.00 30.97 385 VAL A O 1
ATOM 2883 N N . TYR A 1 386 ? -10.838 48.626 -10.226 1.00 28.33 386 TYR A N 1
ATOM 2884 C CA . TYR A 1 386 ? -10.299 48.875 -11.566 1.00 28.33 386 TYR A CA 1
ATOM 2885 C C . TYR A 1 386 ? -10.103 47.736 -12.579 1.00 28.33 386 TYR A C 1
ATOM 2887 O O . TYR A 1 386 ? -9.168 46.945 -12.537 1.00 28.33 386 TYR A O 1
ATOM 2895 N N . ALA A 1 387 ? -10.927 47.838 -13.622 1.00 28.67 387 ALA A N 1
ATOM 2896 C CA . ALA A 1 387 ? -10.687 47.318 -14.954 1.00 28.67 387 ALA A CA 1
ATOM 2897 C C . ALA A 1 387 ? -9.451 47.947 -15.630 1.00 28.67 387 ALA A C 1
ATOM 2899 O O . ALA A 1 387 ? -9.312 49.170 -15.675 1.00 28.67 387 ALA A O 1
ATOM 2900 N N . ARG A 1 388 ? -8.653 47.092 -16.268 1.00 27.36 388 ARG A N 1
ATOM 2901 C CA . ARG A 1 388 ? -8.060 47.260 -17.610 1.00 27.36 388 ARG A CA 1
ATOM 2902 C C . ARG A 1 388 ? -8.090 45.847 -18.224 1.00 27.36 388 ARG A C 1
ATOM 2904 O O . ARG A 1 388 ? -7.567 44.938 -17.594 1.00 27.36 388 ARG A O 1
ATOM 2911 N N . ARG A 1 389 ? -8.925 45.531 -19.231 1.00 28.30 389 ARG A N 1
ATOM 2912 C CA . ARG A 1 389 ? -8.743 45.819 -20.679 1.00 28.30 389 ARG A CA 1
ATOM 2913 C C . ARG A 1 389 ? -7.285 45.553 -21.080 1.00 28.30 389 ARG A C 1
ATOM 2915 O O . ARG A 1 389 ? -6.412 46.227 -20.555 1.00 28.30 389 ARG A O 1
ATOM 2922 N N . ASP A 1 390 ? -6.922 44.554 -21.872 1.00 27.75 390 ASP A N 1
ATOM 2923 C CA . ASP A 1 390 ? -7.557 43.933 -23.035 1.00 27.75 390 ASP A CA 1
ATOM 2924 C C . ASP A 1 390 ? -6.984 42.514 -23.227 1.00 27.75 390 ASP A C 1
ATOM 2926 O O . ASP A 1 390 ? -5.827 42.291 -22.874 1.00 27.75 390 ASP A O 1
ATOM 2930 N N . LEU A 1 391 ? -7.758 41.582 -23.796 1.00 28.27 391 LEU A N 1
ATOM 2931 C CA . LEU A 1 391 ? -7.313 40.706 -24.893 1.00 28.27 391 LEU A CA 1
ATOM 2932 C C . LEU A 1 391 ? -8.454 39.783 -25.331 1.00 28.27 391 LEU A C 1
ATOM 2934 O O . LEU A 1 391 ? -9.048 39.051 -24.539 1.00 28.27 391 LEU A O 1
ATOM 2938 N N . ASP A 1 392 ? -8.757 39.914 -26.615 1.00 27.17 392 ASP A N 1
ATOM 2939 C CA . ASP A 1 392 ? -9.887 39.356 -27.330 1.00 27.17 392 ASP A CA 1
ATOM 2940 C C . ASP A 1 392 ? -9.941 37.827 -27.307 1.00 27.17 392 ASP A C 1
ATOM 2942 O O . ASP A 1 392 ? -8.945 37.123 -27.482 1.00 27.17 392 ASP A O 1
ATOM 2946 N N . LEU A 1 393 ? -11.172 37.333 -27.166 1.00 26.19 393 LEU A N 1
ATOM 2947 C CA . LEU A 1 393 ? -11.562 36.005 -27.603 1.00 26.19 393 LEU A CA 1
ATOM 2948 C C . LEU A 1 393 ? -11.402 35.907 -29.124 1.00 26.19 393 LEU A C 1
ATOM 2950 O O . LEU A 1 393 ? -12.029 36.664 -29.863 1.00 26.19 393 LEU A O 1
ATOM 2954 N N . ILE A 1 394 ? -10.694 34.882 -29.589 1.00 26.81 394 ILE A N 1
ATOM 2955 C CA . ILE A 1 394 ? -11.032 34.234 -30.856 1.00 26.81 394 ILE A CA 1
ATOM 2956 C C . ILE A 1 394 ? -11.431 32.803 -30.517 1.00 26.81 394 ILE A C 1
ATOM 2958 O O . ILE A 1 394 ? -10.623 31.996 -30.063 1.00 26.81 394 ILE A O 1
ATOM 2962 N N . ALA A 1 395 ? -12.724 32.547 -30.685 1.00 28.56 395 ALA A N 1
ATOM 2963 C CA . ALA A 1 395 ? -13.338 31.234 -30.659 1.00 28.56 395 ALA A CA 1
ATOM 2964 C C . ALA A 1 395 ? -12.949 30.438 -31.912 1.00 28.56 395 ALA A C 1
ATOM 2966 O O . ALA A 1 395 ? -12.928 31.019 -32.995 1.00 28.56 395 ALA A O 1
ATOM 2967 N N . PHE A 1 396 ? -12.706 29.135 -31.752 1.00 34.16 396 PHE A N 1
ATOM 2968 C CA . PHE A 1 396 ? -13.336 28.047 -32.512 1.00 34.16 396 PHE A CA 1
ATOM 2969 C C . PHE A 1 396 ? -13.192 26.733 -31.744 1.00 34.16 396 PHE A C 1
ATOM 2971 O O . PHE A 1 396 ? -12.093 26.498 -31.192 1.00 34.16 396 PHE A O 1
#

Foldseek 3Di:
DLQCPCPADPVFAPQLNAHHQADDLDRNDHLVRCLQCVCSQLVVLLVLLVVLLVVCPPPPLLPLLNVLSVVLNVLSVVLSQCSLLQVLVVSLVSLVVSLVSLVVSLVSVPVSVDVVPCPDPSSVSSVVSSVSSVSSSSSSVVSVVQWDDDKDKFFWADAALQSCWTAGPVRAIEHEGQPEDDPQQDDGGWIWIADHTAGNSRYYYRSYIDTDDDDPDDEDDAADCQKDKWKFAADPPDPRDLDDTDTHDQVVQDDPQAGEDEARMFMAIAGNDDPADDPPKGKDKFKWKKKWFWDQDPDNVPIDIDIDTQGNGGGRSHDTGGDDNPDDAQTWIKMKMWMKMWIWGQDPPRDIHIDRIYTNDIDIHTYHHHYPPPPPPDDPPDDDDDDDDDDDDDDD